Protein AF-A0A0W0VIT8-F1 (afdb_monomer)

Foldseek 3Di:
DDQDDPVLLVLLLVLLLVLLLLDFLVVSLVSQQVSCQVVVFALLVVQQNAFLPPPPPPLSVQLSCVSQVNHCVVCVPVVVVLSVQAGGNLSSLLVVCQVVQVLSVVVNVSSRPRHHPPPCVVVVVVVVVVVVVVVVCCVVPVVVVVVVVVVCVVCVVVVVVVVVVCVLVVLCVLVVQLVVLVVVLVVLLCCLVVRPRHHPVRSCLSNVLSCQLSVLSNVLSVVCSVVSNQNDPSSLVSNLVSLVSLLVSLVVQLVVLVVVLVPQDDDDPVCLQPLSSQLNNLSSVLVNVLSVVLSVLSVVLSVQLNVLSVQSHPDDPDPVSVVVSVVSNVVSVVVSVVVNVVSVSVSSSVSSNS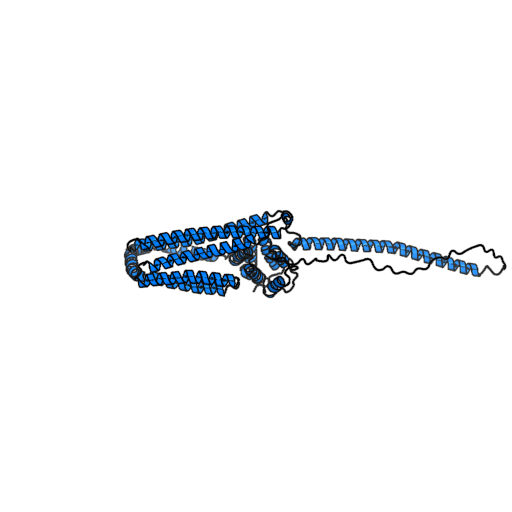SNPSPNDPPPSNDVPVVVVVVVVVVVVVVVVVVVVVVVVVVVVVVVVVVVVVVVVVVVVVVVVVVVVVVPDDDDDDDDDDDDDDDDDDDDDDDDDPDDPDDPDDDPDDDDDDDD

pLDDT: mean 81.21, std 17.31, range [34.75, 97.44]

Nearest PDB structures (foldseek):
  7jh5-assembly2_B  TM=3.040E-01  e=4.524E+00  synthetic construct

Solvent-accessible surface area (backbone atoms only — not comparable to full-atom values): 25859 Å² total; per-residue (Å²): 130,75,84,67,54,69,70,56,43,52,48,54,48,46,50,57,40,40,49,72,55,16,44,50,65,69,58,53,49,51,54,49,39,51,56,10,52,76,69,70,39,37,34,54,56,55,35,50,49,29,66,51,62,86,62,91,71,50,48,57,61,50,17,48,35,39,64,70,67,52,44,61,88,83,38,47,72,61,49,49,55,50,52,76,72,19,65,13,52,42,47,36,47,35,53,43,28,38,75,67,42,56,73,42,46,58,50,48,51,50,34,67,68,39,52,35,81,71,78,52,61,65,58,50,51,52,48,50,51,50,50,50,49,52,48,49,49,44,64,76,38,44,70,58,49,53,49,49,50,50,48,43,64,63,41,45,62,52,50,50,50,45,45,54,56,51,49,70,50,47,48,44,50,31,51,51,48,30,52,52,40,50,51,51,47,53,49,49,49,49,51,55,67,70,39,84,55,57,38,69,68,58,40,51,51,51,49,50,54,50,49,51,30,39,50,29,43,33,51,16,24,48,46,16,33,75,53,68,51,43,67,43,70,73,20,47,53,28,47,44,50,23,37,50,46,56,30,48,51,33,47,49,54,35,50,56,37,50,53,58,49,69,69,49,78,78,86,48,83,83,49,72,75,40,49,45,62,51,44,50,51,51,52,46,53,47,50,37,53,50,34,50,54,47,28,51,52,39,45,54,46,34,53,54,46,42,51,42,48,48,52,53,55,73,41,76,98,40,71,68,54,51,51,50,38,52,52,48,48,51,50,47,54,50,49,49,52,52,50,50,52,51,49,53,53,50,49,54,49,50,46,19,53,56,41,48,64,51,82,55,72,72,57,70,79,56,37,50,76,57,43,53,53,49,50,51,50,51,49,51,52,50,51,51,50,50,53,56,49,51,54,51,50,55,62,49,50,53,57,50,53,52,48,52,53,51,51,54,51,53,51,49,52,50,49,54,49,52,59,63,52,70,79,71,74,92,83,84,85,82,87,82,91,84,87,80,88,82,86,86,86,82,81,90,75,92,75,90,84,89,79,85,80,77,79,88,68,85,79,78,78,83,74,79,89,77,90,131

Organism: NCBI:txid45068

Mean predicted aligned error: 13.62 Å

Radius of gyration: 41.55 Å; Cα contacts (8 Å, |Δi|>4): 352; chains: 1; bounding box: 120×52×132 Å

Sequence (468 aa):
MAILNPNSSDTLKRIALKYLHGEAIDVVRVRLQIECAEFNEGAKQLYKAVPLAVDRQDPYIHAILISLGIHPKTQSGEYERLLEKSKSLYDLLVHLSHGGHQQIADLLTLIEATKPRRNWTPLLLLGSGLTAMVGGIIYYKRQYVEAVFEWFKRTLPFVINWFSKTFSVLKSLPLLGILFNSLSLVWSWYLTLSSGTISLTQKISSLFFTSLTLGLKISAYLFSYLAGGIMGYPAATLFVLSASIDLFKSLFELGTNIYALAKLPALQEEDEGNWVKQAEFIRKKNFHQRSLQGAWVSLVAAILTTIAVAIWCFSPPSLAVAVCSVVFITLIALAKNSILTHINEYYAQSLQKSIRSIEAVPSLEVYPSRQSIRYSQQLHDLQKKIQTLEEKEQNLQEPEKKLARRKLTIDNRRREKNEQGTEGVLNNSSLTRFSLFQPNANKAENLVELQGMEDEFPSRRTKSLDLF

Secondary structure (DSSP, 8-state):
-----HHHHHHHHHHHHHHHTT--HHHHHHHHHHHHHHHTS-HHHHHHHSB--S-TT-HHHHHHHHTTT--TTTSHHHHHHHHHH-SBHHHHHHHHHHTT-HHHHHHHHHHHH-------HHHHHHHHHHHHHHHHHHHHTHHHHHHHHHHHHHHHHHHHHHHHHHHSGGGGHHHHHHHHHHHHHHHHHHHHHH-TTS-HHHHHHHHHHHHHHHHHHHHHHHHHHHTTT---HHHHHHHHHHHHHHHHHHHHHHHHHHHHHHTSPP--GGGGG-HHHHHHHHHHHHHHHHHHHHHHHHHHHHHHHHHHHHHHHHS-S-HHHHHHHHHHHHHHHHHHHHHHHHHHHHHHHHHHHHHHT--SPPPGGG-HHHHHHHHHHHHHHHHHHHHHHHHHHHHHHHHHHHHHHHHHHHHHHHHHHHHHTSSS--------------------------------------------

Structure (mmCIF, N/CA/C/O backbone):
data_AF-A0A0W0VIT8-F1
#
_entry.id   AF-A0A0W0VIT8-F1
#
loop_
_atom_site.group_PDB
_atom_site.id
_atom_site.type_symbol
_atom_site.label_atom_id
_atom_site.label_alt_id
_atom_site.label_comp_id
_atom_site.label_asym_id
_atom_site.label_entity_id
_atom_site.label_seq_id
_atom_site.pdbx_PDB_ins_code
_atom_site.Cartn_x
_atom_site.Cartn_y
_atom_site.Cartn_z
_atom_site.occupancy
_atom_site.B_iso_or_equiv
_atom_site.auth_seq_id
_atom_site.auth_comp_id
_atom_site.auth_asym_id
_atom_site.auth_atom_id
_atom_site.pdbx_PDB_model_num
ATOM 1 N N . MET A 1 1 ? 0.495 -24.787 -6.948 1.00 59.44 1 MET A N 1
ATOM 2 C CA . MET A 1 1 ? 0.950 -23.536 -7.586 1.00 59.44 1 MET A CA 1
ATOM 3 C C . MET A 1 1 ? 0.672 -23.683 -9.062 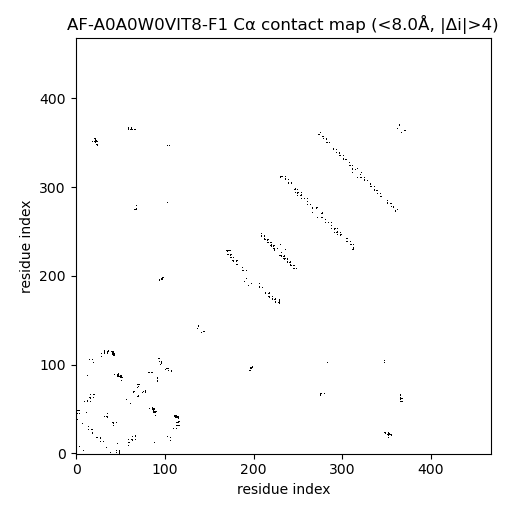1.00 59.44 1 MET A C 1
ATOM 5 O O . MET A 1 1 ? 1.132 -24.670 -9.627 1.00 59.44 1 MET A O 1
ATOM 9 N N . ALA A 1 2 ? -0.116 -22.786 -9.650 1.00 68.38 2 ALA A N 1
ATOM 10 C CA . ALA A 1 2 ? -0.295 -22.759 -11.094 1.00 68.38 2 ALA A CA 1
ATOM 11 C C . ALA A 1 2 ? 1.057 -22.499 -11.780 1.00 68.38 2 ALA A C 1
ATOM 13 O O . ALA A 1 2 ? 1.802 -21.604 -11.381 1.00 68.38 2 ALA A O 1
ATOM 14 N N . ILE A 1 3 ? 1.392 -23.309 -12.785 1.00 79.69 3 ILE A N 1
ATOM 15 C CA . ILE A 1 3 ? 2.540 -23.054 -13.656 1.00 79.69 3 ILE A CA 1
ATOM 16 C C . ILE A 1 3 ? 2.064 -22.036 -14.691 1.00 79.69 3 ILE A C 1
ATOM 18 O O . ILE A 1 3 ? 1.191 -22.339 -15.503 1.00 79.69 3 ILE A O 1
ATOM 22 N N . LEU A 1 4 ? 2.595 -20.815 -14.627 1.00 85.25 4 LEU A N 1
ATOM 23 C CA . LEU A 1 4 ? 2.255 -19.759 -15.576 1.00 85.25 4 LEU A CA 1
ATOM 24 C C . LEU A 1 4 ? 2.903 -20.033 -16.936 1.00 85.25 4 LEU A C 1
ATOM 26 O O . LEU A 1 4 ? 4.090 -20.345 -17.022 1.00 85.25 4 LEU A O 1
ATOM 30 N N . ASN A 1 5 ? 2.127 -19.855 -18.005 1.00 88.00 5 ASN A N 1
ATOM 31 C CA . ASN A 1 5 ? 2.656 -19.799 -19.366 1.00 88.00 5 ASN A CA 1
ATOM 32 C C . ASN A 1 5 ? 3.587 -18.565 -19.491 1.00 88.00 5 ASN A C 1
ATOM 34 O O . ASN A 1 5 ? 3.248 -17.511 -18.936 1.00 88.00 5 ASN A O 1
ATOM 38 N N . PRO A 1 6 ? 4.733 -18.640 -20.203 1.00 85.56 6 PRO A N 1
ATOM 39 C CA . PRO A 1 6 ? 5.608 -17.488 -20.457 1.00 85.56 6 PRO A CA 1
ATOM 40 C C . PRO A 1 6 ? 4.861 -16.222 -20.909 1.00 85.56 6 PRO A C 1
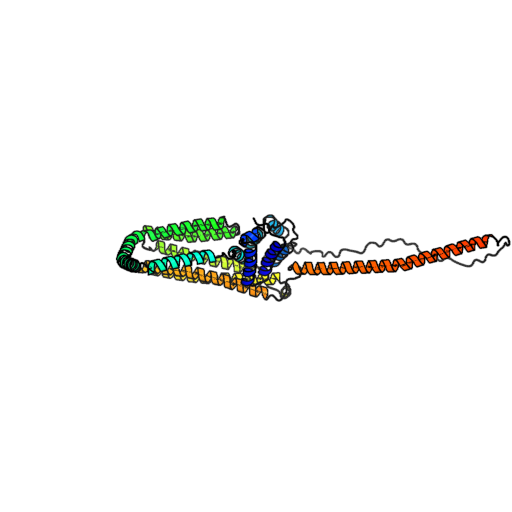ATOM 42 O O . PRO A 1 6 ? 5.154 -15.134 -20.413 1.00 85.56 6 PRO A O 1
ATOM 45 N N . ASN A 1 7 ? 3.825 -16.356 -21.745 1.00 88.06 7 ASN A N 1
ATOM 46 C CA . ASN A 1 7 ? 3.018 -15.219 -22.206 1.00 88.06 7 ASN A CA 1
ATOM 47 C C . ASN A 1 7 ? 2.280 -14.491 -21.065 1.00 88.06 7 ASN A C 1
ATOM 49 O O . ASN A 1 7 ? 2.195 -13.260 -21.052 1.00 88.06 7 ASN A O 1
ATOM 53 N N . SER A 1 8 ? 1.761 -15.236 -20.090 1.00 90.06 8 SER A N 1
ATOM 54 C CA . SER A 1 8 ? 1.055 -14.681 -18.928 1.00 90.06 8 SER A CA 1
ATOM 55 C C . SER A 1 8 ? 2.039 -14.027 -17.958 1.00 90.06 8 SER A C 1
ATOM 57 O O . SER A 1 8 ? 1.796 -12.928 -17.463 1.00 90.06 8 SER A O 1
ATOM 59 N N . SER A 1 9 ? 3.214 -14.638 -17.767 1.00 91.88 9 SER A N 1
ATOM 60 C CA . SER A 1 9 ? 4.329 -14.032 -17.026 1.00 91.88 9 SER A CA 1
ATOM 61 C C . SER A 1 9 ? 4.726 -12.671 -17.617 1.00 91.88 9 SER A C 1
ATOM 63 O O . SER A 1 9 ? 4.817 -11.677 -16.892 1.00 91.88 9 SER A O 1
ATOM 65 N N . ASP A 1 10 ? 4.892 -12.589 -18.936 1.00 91.88 10 ASP A N 1
ATOM 66 C CA . ASP A 1 10 ? 5.238 -11.339 -19.618 1.00 91.88 10 ASP A CA 1
ATOM 67 C C . ASP A 1 10 ? 4.119 -10.300 -19.549 1.00 91.88 10 ASP A C 1
ATOM 69 O O . ASP A 1 10 ? 4.381 -9.096 -19.478 1.00 91.88 10 ASP A O 1
ATOM 73 N N . THR A 1 11 ? 2.865 -10.746 -19.507 1.00 93.62 11 THR A N 1
ATOM 74 C CA . THR A 1 11 ? 1.716 -9.858 -19.324 1.00 93.62 11 THR A CA 1
ATOM 75 C C . THR A 1 11 ? 1.711 -9.239 -17.926 1.00 93.62 11 THR A C 1
ATOM 77 O O . THR A 1 11 ? 1.577 -8.020 -17.809 1.00 93.62 11 THR A O 1
ATOM 80 N N . LEU A 1 12 ? 1.988 -10.013 -16.872 1.00 95.06 12 LEU A N 1
ATOM 81 C CA . LEU A 1 12 ? 2.119 -9.505 -15.498 1.00 95.06 12 LEU A CA 1
ATOM 82 C C . LEU A 1 12 ? 3.297 -8.527 -15.344 1.00 95.06 12 LEU A C 1
ATOM 84 O O . LEU A 1 12 ? 3.147 -7.459 -14.736 1.00 95.06 12 LEU A O 1
ATOM 88 N N . LYS A 1 13 ? 4.454 -8.834 -15.949 1.00 94.94 13 LYS A N 1
ATOM 89 C CA . LYS A 1 13 ? 5.611 -7.919 -16.001 1.00 94.94 13 LYS A CA 1
ATOM 90 C C . LYS A 1 13 ? 5.257 -6.618 -16.723 1.00 94.94 13 LYS A C 1
ATOM 92 O O . LYS A 1 13 ? 5.562 -5.527 -16.242 1.00 94.94 13 LYS A O 1
ATOM 97 N N . ARG A 1 14 ? 4.547 -6.715 -17.849 1.00 93.75 14 ARG A N 1
ATOM 98 C CA . ARG A 1 14 ? 4.074 -5.563 -18.626 1.00 93.75 14 ARG A CA 1
ATOM 99 C C . ARG A 1 14 ? 3.085 -4.705 -17.843 1.00 93.75 14 ARG A C 1
ATOM 101 O O . ARG A 1 14 ? 3.160 -3.486 -17.951 1.00 93.75 14 ARG A O 1
ATOM 108 N N . ILE A 1 15 ? 2.175 -5.303 -17.075 1.00 95.56 15 ILE A N 1
ATOM 109 C CA . ILE A 1 15 ? 1.240 -4.565 -16.213 1.00 95.56 15 ILE A CA 1
ATOM 110 C C . ILE A 1 15 ? 2.015 -3.738 -15.178 1.00 95.56 15 ILE A C 1
ATOM 112 O O . ILE A 1 15 ? 1.757 -2.543 -15.038 1.00 95.56 15 ILE A O 1
ATOM 116 N N . ALA A 1 16 ? 3.009 -4.338 -14.512 1.00 95.69 16 ALA A N 1
ATOM 117 C CA . ALA A 1 16 ? 3.850 -3.627 -13.547 1.00 95.69 16 ALA A CA 1
ATOM 118 C C . ALA A 1 16 ? 4.627 -2.473 -14.203 1.00 95.69 16 ALA A C 1
ATOM 120 O O . ALA A 1 16 ? 4.628 -1.354 -13.694 1.00 95.69 16 ALA A O 1
ATOM 121 N N . LEU A 1 17 ? 5.226 -2.718 -15.370 1.00 94.12 17 LEU A N 1
ATOM 122 C CA . LEU A 1 17 ? 5.961 -1.703 -16.122 1.00 94.12 17 LEU A CA 1
ATOM 123 C C . LEU A 1 17 ? 5.063 -0.537 -16.565 1.00 94.12 17 LEU A C 1
ATOM 125 O O . LEU A 1 17 ? 5.417 0.624 -16.383 1.00 94.12 17 LEU A O 1
ATOM 129 N N . LYS A 1 18 ? 3.873 -0.826 -17.102 1.00 93.25 18 LYS A N 1
ATOM 130 C CA . LYS A 1 18 ? 2.918 0.214 -17.510 1.00 93.25 18 LYS A CA 1
ATOM 131 C C . LYS A 1 18 ? 2.444 1.060 -16.333 1.00 93.25 18 LYS A C 1
ATOM 133 O O . LYS A 1 18 ? 2.322 2.274 -16.476 1.00 93.25 18 LYS A O 1
ATOM 138 N N . TYR A 1 19 ? 2.239 0.446 -15.171 1.00 95.56 19 TYR A N 1
ATOM 139 C CA . TYR A 1 19 ? 1.944 1.181 -13.947 1.00 95.56 19 TYR A CA 1
ATOM 140 C C . TYR A 1 19 ? 3.093 2.121 -13.541 1.00 95.56 19 TYR A C 1
ATOM 142 O O . TYR A 1 19 ? 2.845 3.235 -13.091 1.00 95.56 19 TYR A O 1
ATOM 150 N N . LEU A 1 20 ? 4.356 1.720 -13.712 1.00 94.00 20 LEU A N 1
ATOM 151 C CA . LEU A 1 20 ? 5.496 2.609 -13.445 1.00 94.00 20 LEU A CA 1
ATOM 152 C C . LEU A 1 20 ? 5.582 3.780 -14.432 1.00 94.00 20 LEU A C 1
ATOM 154 O O . LEU A 1 20 ? 6.150 4.818 -14.087 1.00 94.00 20 LEU A O 1
ATOM 158 N N . HIS A 1 21 ? 4.998 3.621 -15.623 1.00 92.06 21 HIS A N 1
ATOM 159 C CA . HIS A 1 21 ? 4.962 4.610 -16.703 1.00 92.06 21 HIS A CA 1
ATOM 160 C C . HIS A 1 21 ? 3.727 5.523 -16.702 1.00 92.06 21 HIS A C 1
ATOM 162 O O . HIS A 1 21 ? 3.508 6.232 -17.683 1.00 92.06 21 HIS A O 1
ATOM 168 N N . GLY A 1 22 ? 2.907 5.534 -15.650 1.00 92.75 22 GLY A N 1
ATOM 169 C CA . GLY A 1 22 ? 1.756 6.442 -15.601 1.00 92.75 22 GLY A CA 1
ATOM 170 C C . GLY A 1 22 ? 0.428 5.823 -16.048 1.00 92.75 22 GLY A C 1
ATOM 171 O O . GLY A 1 22 ? -0.543 6.556 -16.256 1.00 92.75 22 GLY A O 1
ATOM 172 N N . GLU A 1 23 ? 0.335 4.502 -16.268 1.00 93.88 23 GLU A N 1
ATOM 173 C CA . GLU A 1 23 ? -0.964 3.896 -16.590 1.00 93.88 23 GLU A CA 1
ATOM 174 C C . GLU A 1 23 ? -1.945 4.101 -15.424 1.00 93.88 23 GLU A C 1
ATOM 176 O O . GLU A 1 23 ? -1.619 3.902 -14.253 1.00 93.88 23 GLU A O 1
ATOM 181 N N . ALA A 1 24 ? -3.168 4.525 -15.755 1.00 94.31 24 ALA A N 1
ATOM 182 C CA . ALA A 1 24 ? -4.184 4.831 -14.757 1.00 94.31 24 ALA A CA 1
ATOM 183 C C . ALA A 1 24 ? -4.466 3.612 -13.863 1.00 94.31 24 ALA A C 1
ATOM 185 O O . ALA A 1 24 ? -4.618 2.492 -14.357 1.00 94.31 24 ALA A O 1
ATOM 186 N N . ILE A 1 25 ? -4.590 3.847 -12.552 1.00 95.12 25 ILE A N 1
ATOM 187 C CA . ILE A 1 25 ? -4.752 2.793 -11.535 1.00 95.12 25 ILE A CA 1
ATOM 188 C C . ILE A 1 25 ? -5.938 1.880 -11.857 1.00 95.12 25 ILE A C 1
ATOM 190 O O . ILE A 1 25 ? -5.822 0.662 -11.739 1.00 95.12 25 ILE A O 1
ATOM 194 N N . ASP A 1 26 ? -7.053 2.448 -12.319 1.00 93.38 26 ASP A N 1
ATOM 195 C CA . ASP A 1 26 ? -8.249 1.678 -12.670 1.00 93.38 26 ASP A CA 1
ATOM 196 C C . ASP A 1 26 ? -8.009 0.746 -13.862 1.00 93.38 26 ASP A C 1
ATOM 198 O O . ASP A 1 26 ? -8.469 -0.394 -13.862 1.00 93.38 26 ASP A O 1
ATOM 202 N N . VAL A 1 27 ? -7.218 1.178 -14.849 1.00 94.50 27 VAL A N 1
ATOM 203 C CA . VAL A 1 27 ? -6.857 0.346 -16.007 1.00 94.50 27 VAL A CA 1
ATOM 204 C C . VAL A 1 27 ? -5.952 -0.804 -15.572 1.00 94.50 27 VAL A C 1
ATOM 206 O O . VAL A 1 27 ? -6.175 -1.949 -15.964 1.00 94.50 27 VAL A O 1
ATOM 209 N N . VAL A 1 28 ? -4.965 -0.524 -14.717 1.00 95.75 28 VAL A N 1
ATOM 210 C CA . VAL A 1 28 ? -4.080 -1.547 -14.140 1.00 95.75 28 VAL A CA 1
ATOM 211 C C . VAL A 1 28 ? -4.891 -2.546 -13.313 1.00 95.75 28 VAL A C 1
ATOM 213 O O . VAL A 1 28 ? -4.717 -3.752 -13.471 1.00 95.75 28 VAL A O 1
ATOM 216 N N . ARG A 1 29 ? -5.843 -2.069 -12.502 1.00 95.31 29 ARG A N 1
ATOM 217 C CA . ARG A 1 29 ? -6.763 -2.909 -11.723 1.00 95.31 29 ARG A CA 1
ATOM 218 C C . ARG A 1 29 ? -7.577 -3.838 -12.617 1.00 95.31 29 ARG A C 1
ATOM 220 O O . ARG A 1 29 ? -7.650 -5.027 -12.331 1.00 95.31 29 ARG A O 1
ATOM 227 N N . VAL A 1 30 ? -8.167 -3.319 -13.694 1.00 93.38 30 VAL A N 1
ATOM 228 C CA . VAL A 1 30 ? -8.953 -4.124 -14.641 1.00 93.38 30 VAL A CA 1
ATOM 229 C C . VAL A 1 30 ? -8.078 -5.179 -15.316 1.00 93.38 30 VAL A C 1
ATOM 231 O O . VAL A 1 30 ? -8.471 -6.340 -15.359 1.00 93.38 30 VAL A O 1
ATOM 234 N N . ARG A 1 31 ? -6.869 -4.823 -15.773 1.00 94.81 31 ARG A N 1
ATOM 235 C CA . ARG A 1 31 ? -5.916 -5.794 -16.344 1.00 94.81 31 ARG A CA 1
ATOM 236 C C . ARG A 1 31 ? -5.581 -6.901 -15.342 1.00 94.81 31 ARG A C 1
ATOM 238 O O . ARG A 1 31 ? -5.670 -8.071 -15.687 1.00 94.81 31 ARG A O 1
ATOM 245 N N . LEU A 1 32 ? -5.271 -6.547 -14.093 1.00 95.75 32 LEU A N 1
ATOM 246 C CA . LEU A 1 32 ? -5.007 -7.526 -13.035 1.00 95.75 32 LEU A CA 1
ATOM 247 C C . LEU A 1 32 ? -6.219 -8.422 -12.758 1.00 95.75 32 LEU A C 1
ATOM 249 O O . LEU A 1 32 ? -6.052 -9.615 -12.537 1.00 95.75 32 LEU A O 1
ATOM 253 N N . GLN A 1 33 ? -7.434 -7.870 -12.772 1.00 94.62 33 GLN A N 1
ATOM 254 C CA . GLN A 1 33 ? -8.663 -8.642 -12.578 1.00 94.62 33 GLN A CA 1
ATOM 255 C C . GLN A 1 33 ? -8.917 -9.636 -13.712 1.00 94.62 33 GLN A C 1
ATOM 257 O O . GLN A 1 33 ? -9.396 -10.730 -13.427 1.00 94.62 33 GLN A O 1
ATOM 262 N N . ILE A 1 34 ? -8.598 -9.274 -14.959 1.00 93.00 34 ILE A N 1
ATOM 263 C CA . ILE A 1 34 ? -8.693 -10.175 -16.116 1.00 93.00 34 ILE A CA 1
ATOM 264 C C . ILE A 1 34 ? -7.753 -11.367 -15.917 1.00 93.00 34 ILE A C 1
ATOM 266 O O . ILE A 1 34 ? -8.219 -12.502 -15.947 1.00 93.00 34 ILE A O 1
ATOM 270 N N . GLU A 1 35 ? -6.482 -11.116 -15.586 1.00 94.25 35 GLU A N 1
ATOM 271 C CA . GLU A 1 35 ? -5.511 -12.184 -15.298 1.00 94.25 35 GLU A CA 1
ATOM 272 C C . GLU A 1 35 ? -5.960 -13.050 -14.105 1.00 94.25 35 GLU A C 1
ATOM 274 O O . GLU A 1 35 ? -5.932 -14.276 -14.158 1.00 94.25 35 GLU A O 1
ATOM 279 N N . CYS A 1 36 ? -6.459 -12.438 -13.024 1.00 94.38 36 CYS A N 1
ATOM 280 C CA . CYS A 1 36 ? -6.984 -13.189 -11.876 1.00 94.38 36 CYS A CA 1
ATOM 281 C C . CYS A 1 36 ? -8.186 -14.065 -12.242 1.00 94.38 36 CYS A C 1
ATOM 283 O O . CYS A 1 36 ? -8.360 -15.138 -11.668 1.00 94.38 36 CYS A O 1
ATOM 285 N N . ALA A 1 37 ? -9.050 -13.598 -13.145 1.00 91.75 37 ALA A N 1
ATOM 286 C CA . ALA A 1 37 ? -10.222 -14.343 -13.587 1.00 91.75 37 ALA A CA 1
ATOM 287 C C . ALA A 1 37 ? -9.839 -15.518 -14.494 1.00 91.75 37 ALA A C 1
ATOM 289 O O . ALA A 1 37 ? -10.434 -16.583 -14.360 1.00 91.75 37 ALA A O 1
ATOM 290 N N . GLU A 1 38 ? -8.836 -15.345 -15.358 1.00 92.44 38 GLU A N 1
ATOM 291 C CA . GLU A 1 38 ? -8.328 -16.396 -16.246 1.00 92.44 38 GLU A CA 1
ATOM 292 C C . GLU A 1 38 ? -7.745 -17.577 -15.457 1.00 92.44 38 GLU A C 1
ATOM 294 O O . GLU A 1 38 ? -8.050 -18.731 -15.752 1.00 92.44 38 GLU A O 1
ATOM 299 N N . PHE A 1 39 ? -6.979 -17.297 -14.398 1.00 92.38 39 PHE A N 1
ATOM 300 C CA . PHE A 1 39 ? -6.333 -18.329 -13.578 1.00 92.38 39 PHE A CA 1
ATOM 301 C C . PHE A 1 39 ? -7.119 -18.726 -12.319 1.00 92.38 39 PHE A C 1
ATOM 303 O O . PHE A 1 39 ? -6.727 -19.661 -11.624 1.00 92.38 39 PHE A O 1
ATOM 310 N N . ASN A 1 40 ? -8.215 -18.025 -12.002 1.00 92.00 40 ASN A N 1
ATOM 311 C CA . ASN A 1 40 ? -8.982 -18.170 -10.756 1.00 92.00 40 ASN A CA 1
ATOM 312 C C . ASN A 1 40 ? -8.110 -18.099 -9.477 1.00 92.00 40 ASN A C 1
ATOM 314 O O . ASN A 1 40 ? -8.434 -18.681 -8.440 1.00 92.00 40 ASN A O 1
ATOM 318 N N . GLU A 1 41 ? -7.003 -17.360 -9.539 1.00 93.19 41 GLU A N 1
ATOM 319 C CA . GLU A 1 41 ? -6.063 -17.134 -8.437 1.00 93.19 41 GLU A CA 1
ATOM 320 C C . GLU A 1 41 ? -5.962 -15.630 -8.126 1.00 93.19 41 GLU A C 1
ATOM 322 O O . GLU A 1 41 ? -6.290 -14.772 -8.946 1.00 93.19 41 GLU A O 1
ATOM 327 N N . GLY A 1 42 ? -5.539 -15.277 -6.908 1.00 94.12 42 GLY A N 1
ATOM 328 C CA . GLY A 1 42 ? -5.316 -13.873 -6.539 1.00 94.12 42 GLY A CA 1
ATOM 329 C C . GLY A 1 42 ? -4.064 -13.300 -7.205 1.00 94.12 42 GLY A C 1
ATOM 330 O O . GLY A 1 42 ? -3.067 -14.008 -7.334 1.00 94.12 42 GLY A O 1
ATOM 331 N N . ALA A 1 43 ? -4.048 -12.000 -7.527 1.00 95.38 43 ALA A N 1
ATOM 332 C CA . ALA A 1 43 ? -2.905 -11.377 -8.207 1.00 95.38 43 ALA A CA 1
ATOM 333 C C . ALA A 1 43 ? -1.591 -11.577 -7.430 1.00 95.38 43 ALA A C 1
ATOM 335 O O . ALA A 1 43 ? -0.558 -11.871 -8.023 1.00 95.38 43 ALA A O 1
ATOM 336 N N . LYS A 1 44 ? -1.624 -11.530 -6.092 1.00 95.50 44 LYS A N 1
ATOM 337 C CA . LYS A 1 44 ? -0.463 -11.862 -5.245 1.00 95.50 44 LYS A CA 1
ATOM 338 C C . LYS A 1 44 ? 0.132 -13.245 -5.542 1.00 95.50 44 LYS A C 1
ATOM 340 O O . LYS A 1 44 ? 1.350 -13.390 -5.540 1.00 95.50 44 LYS A O 1
ATOM 345 N N . GLN A 1 45 ? -0.703 -14.261 -5.755 1.00 95.31 45 GLN A N 1
ATOM 346 C CA . GLN A 1 45 ? -0.247 -15.620 -6.068 1.00 95.31 45 GLN A CA 1
ATOM 347 C C . GLN A 1 45 ? 0.327 -15.680 -7.484 1.00 95.31 45 GLN A C 1
ATOM 349 O O . GLN A 1 45 ? 1.420 -16.213 -7.656 1.00 95.31 45 GLN A O 1
ATOM 354 N N . LEU A 1 46 ? -0.323 -15.018 -8.445 1.00 95.25 46 LEU A N 1
ATOM 355 C CA . LEU A 1 46 ? 0.167 -14.909 -9.820 1.00 95.25 46 LEU A CA 1
ATOM 356 C C . LEU A 1 46 ? 1.556 -14.256 -9.886 1.00 95.25 46 LEU A C 1
ATOM 358 O O . LEU A 1 46 ? 2.480 -14.826 -10.454 1.00 95.25 46 LEU A O 1
ATOM 362 N N . TYR A 1 47 ? 1.767 -13.120 -9.215 1.00 95.56 47 TYR A N 1
ATOM 363 C CA . TYR A 1 47 ? 3.082 -12.462 -9.164 1.00 95.56 47 TYR A CA 1
ATOM 364 C C . TYR A 1 47 ? 4.148 -13.275 -8.406 1.00 95.56 47 TYR A C 1
ATOM 366 O O . TYR A 1 47 ? 5.343 -13.109 -8.660 1.00 95.56 47 TYR A O 1
ATOM 374 N N . LYS A 1 48 ? 3.749 -14.142 -7.466 1.00 94.81 48 LYS A N 1
ATOM 375 C CA . LYS A 1 48 ? 4.659 -15.099 -6.811 1.00 94.81 48 LYS A CA 1
ATOM 376 C C . LYS A 1 48 ? 5.024 -16.275 -7.711 1.00 94.81 48 LYS A C 1
ATOM 378 O O . LYS A 1 48 ? 6.110 -16.822 -7.566 1.00 94.81 48 LYS A O 1
ATOM 383 N N . ALA A 1 49 ? 4.132 -16.648 -8.621 1.00 93.88 49 ALA A N 1
ATOM 384 C CA . ALA A 1 49 ? 4.348 -17.725 -9.571 1.00 93.88 49 ALA A CA 1
ATOM 385 C C . ALA A 1 49 ? 5.197 -17.302 -10.783 1.00 93.88 49 ALA A C 1
ATOM 387 O O . ALA A 1 49 ? 5.639 -18.179 -11.514 1.00 93.88 49 ALA A O 1
ATOM 388 N N . VAL A 1 50 ? 5.459 -16.002 -10.994 1.00 92.94 50 VAL A N 1
ATOM 389 C CA . VAL A 1 50 ? 6.420 -15.515 -12.001 1.00 92.94 50 VAL A CA 1
ATOM 390 C C . VAL A 1 50 ? 7.844 -15.671 -11.452 1.00 92.94 50 VAL A C 1
ATOM 392 O O . VAL A 1 50 ? 8.237 -14.865 -10.597 1.00 92.94 50 VAL A O 1
ATOM 395 N N . PRO A 1 51 ? 8.626 -16.673 -11.904 1.00 90.12 51 PRO A N 1
ATOM 396 C CA . PRO A 1 51 ? 9.988 -16.846 -11.433 1.00 90.12 51 PRO A CA 1
ATOM 397 C C . PRO A 1 51 ? 10.862 -15.710 -11.964 1.00 90.12 51 PRO A C 1
ATOM 399 O O . PRO A 1 51 ? 10.785 -15.338 -13.136 1.00 90.12 51 PRO A O 1
ATOM 402 N N . LEU A 1 52 ? 11.734 -15.190 -11.107 1.00 85.88 52 LEU A N 1
ATOM 403 C CA . LEU A 1 52 ? 12.912 -14.470 -11.574 1.00 85.88 52 LEU A CA 1
ATOM 404 C C . LEU A 1 52 ? 13.938 -15.538 -11.926 1.00 85.88 52 LEU A C 1
ATOM 406 O O . LEU A 1 52 ? 14.700 -15.991 -11.075 1.00 85.88 52 LEU A O 1
ATOM 410 N N . ALA A 1 53 ? 13.875 -16.036 -13.161 1.00 64.75 53 ALA A N 1
ATOM 411 C CA . ALA A 1 53 ? 14.929 -16.904 -13.659 1.00 64.75 53 ALA A CA 1
ATOM 412 C C . ALA A 1 53 ? 16.269 -16.152 -13.584 1.00 64.75 53 ALA A C 1
ATOM 414 O O . ALA A 1 53 ? 16.319 -14.937 -13.765 1.00 64.75 53 ALA A O 1
ATOM 415 N N . VAL A 1 54 ? 17.353 -16.891 -13.341 1.00 54.47 54 VAL A N 1
ATOM 416 C CA . VAL A 1 54 ? 18.738 -16.382 -13.259 1.00 54.47 54 VAL A CA 1
ATOM 417 C C . VAL A 1 54 ? 19.205 -15.738 -14.577 1.00 54.47 54 VAL A C 1
ATOM 419 O O . VAL A 1 54 ? 20.287 -15.158 -14.629 1.00 54.47 54 VAL A O 1
ATOM 422 N N . ASP A 1 55 ? 18.385 -15.777 -15.631 1.00 55.91 55 ASP A N 1
ATOM 423 C CA . ASP A 1 55 ? 18.579 -14.996 -16.846 1.00 55.91 55 ASP A CA 1
ATOM 424 C C . ASP A 1 55 ? 18.546 -13.498 -16.521 1.00 55.91 55 ASP A C 1
ATOM 426 O O . ASP A 1 55 ? 17.518 -12.820 -16.576 1.00 55.91 55 ASP A O 1
ATOM 430 N N . ARG A 1 56 ? 19.739 -12.966 -16.234 1.00 65.19 56 ARG A N 1
ATOM 431 C CA . ARG A 1 56 ? 20.089 -11.552 -15.998 1.00 65.19 56 ARG A CA 1
ATOM 432 C C . ARG A 1 56 ? 19.686 -10.607 -17.149 1.00 65.19 56 ARG A C 1
ATOM 434 O O . ARG A 1 56 ? 20.057 -9.437 -17.138 1.00 65.19 56 ARG A O 1
ATOM 441 N N . GLN A 1 57 ? 18.974 -11.108 -18.156 1.00 73.44 57 GLN A N 1
ATOM 442 C CA . GLN A 1 57 ? 18.641 -10.437 -19.407 1.00 73.44 57 GLN A CA 1
ATOM 443 C C . GLN A 1 57 ? 17.133 -10.313 -19.660 1.00 73.44 57 GLN A C 1
ATOM 445 O O . GLN A 1 57 ? 16.755 -9.941 -20.767 1.00 73.44 57 GLN A O 1
ATOM 450 N N . ASP A 1 58 ? 16.258 -10.579 -18.680 1.00 85.81 58 ASP A N 1
ATOM 451 C CA . ASP A 1 58 ? 14.831 -10.290 -18.863 1.00 85.81 58 ASP A CA 1
ATOM 452 C C . ASP A 1 58 ? 14.624 -8.782 -19.128 1.00 85.81 58 ASP A C 1
ATOM 454 O O . ASP A 1 58 ? 14.853 -7.948 -18.237 1.00 85.81 58 ASP A O 1
ATOM 458 N N . PRO A 1 59 ? 14.172 -8.404 -20.338 1.00 86.50 59 PRO A N 1
ATOM 459 C CA . PRO A 1 59 ? 14.109 -7.008 -20.736 1.00 86.50 59 PRO A CA 1
ATOM 460 C C . PRO A 1 59 ? 13.020 -6.245 -19.970 1.00 86.50 59 PRO A C 1
ATOM 462 O O . PRO A 1 59 ? 13.136 -5.034 -19.791 1.00 86.50 59 PRO A O 1
ATOM 465 N N . TYR A 1 60 ? 11.979 -6.917 -19.462 1.00 89.12 60 TYR A N 1
ATOM 466 C CA . TYR A 1 60 ? 10.964 -6.261 -18.638 1.00 89.12 60 TYR A CA 1
ATOM 467 C C . TYR A 1 60 ? 11.479 -5.961 -17.234 1.00 89.12 60 TYR A C 1
ATOM 469 O O . TYR A 1 60 ? 11.178 -4.896 -16.703 1.00 89.12 60 TYR A O 1
ATOM 477 N N . ILE A 1 61 ? 12.256 -6.866 -16.633 1.00 90.06 61 ILE A N 1
ATOM 478 C CA . ILE A 1 61 ? 12.871 -6.626 -15.319 1.00 90.06 61 ILE A CA 1
ATOM 479 C C . ILE A 1 61 ? 13.872 -5.478 -15.417 1.00 90.06 61 ILE A C 1
ATOM 481 O O . ILE A 1 61 ? 13.867 -4.577 -14.580 1.00 90.06 61 ILE A O 1
ATOM 485 N N . HIS A 1 62 ? 14.674 -5.466 -16.481 1.00 88.19 62 HIS A N 1
ATOM 486 C CA . HIS A 1 62 ? 15.586 -4.369 -16.776 1.00 88.19 62 HIS A CA 1
ATOM 487 C C . HIS A 1 62 ? 14.846 -3.035 -16.935 1.00 88.19 62 HIS A C 1
ATOM 489 O O . HIS A 1 62 ? 15.208 -2.054 -16.290 1.00 88.19 62 HIS A O 1
ATOM 495 N N . ALA A 1 63 ? 13.764 -3.018 -17.718 1.00 88.38 63 ALA A N 1
ATOM 496 C CA . ALA A 1 63 ? 12.935 -1.834 -17.897 1.00 88.38 63 ALA A CA 1
ATOM 497 C C . ALA A 1 63 ? 12.307 -1.364 -16.577 1.00 88.38 63 ALA A C 1
ATOM 499 O O . ALA A 1 63 ? 12.368 -0.181 -16.276 1.00 88.38 63 ALA A O 1
ATOM 500 N N . ILE A 1 64 ? 11.770 -2.270 -15.749 1.00 91.25 64 ILE A N 1
ATOM 501 C CA . ILE A 1 64 ? 11.215 -1.937 -14.425 1.00 91.25 64 ILE A CA 1
ATOM 502 C C . ILE A 1 64 ? 12.265 -1.235 -13.556 1.00 91.25 64 ILE A C 1
ATOM 504 O O . ILE A 1 64 ? 11.960 -0.225 -12.926 1.00 91.25 64 ILE A O 1
ATOM 508 N N . LEU A 1 65 ? 13.496 -1.746 -13.537 1.00 89.50 65 LEU A N 1
ATOM 509 C CA . LEU A 1 65 ? 14.587 -1.204 -12.727 1.00 89.50 65 LEU A CA 1
ATOM 510 C C . LEU A 1 65 ? 15.086 0.145 -13.262 1.00 89.50 65 LEU A C 1
ATOM 512 O O . LEU A 1 65 ? 15.214 1.093 -12.485 1.00 89.50 65 LEU A O 1
ATOM 516 N N . ILE A 1 66 ? 15.253 0.282 -14.581 1.00 88.50 66 ILE A N 1
ATOM 517 C CA . ILE A 1 66 ? 15.583 1.565 -15.222 1.00 88.50 66 ILE A CA 1
ATOM 518 C C . ILE A 1 66 ? 14.497 2.603 -14.954 1.00 88.50 66 ILE A C 1
ATOM 520 O O . ILE A 1 66 ? 14.813 3.738 -14.604 1.00 88.50 66 ILE A O 1
ATOM 524 N N . SER A 1 67 ? 13.219 2.227 -15.041 1.00 89.44 67 SER A N 1
ATOM 525 C CA . SER A 1 67 ? 12.102 3.135 -14.765 1.00 89.44 67 SER A CA 1
ATOM 526 C C . SER A 1 67 ? 12.097 3.653 -13.333 1.00 89.44 67 SER A C 1
ATOM 528 O O . SER A 1 67 ? 11.415 4.639 -13.056 1.00 89.44 67 SER A O 1
ATOM 530 N N . LEU A 1 68 ? 12.837 3.016 -12.425 1.00 88.44 68 LEU A N 1
ATOM 531 C CA . LEU A 1 68 ? 13.028 3.416 -11.033 1.00 88.44 68 LEU A CA 1
ATOM 532 C C . LEU A 1 68 ? 14.363 4.139 -10.783 1.00 88.44 68 LEU A C 1
ATOM 534 O O . LEU A 1 68 ? 14.612 4.519 -9.643 1.00 88.44 68 LEU A O 1
ATOM 538 N N . GLY A 1 69 ? 15.194 4.339 -11.812 1.00 85.81 69 GLY A N 1
ATOM 539 C CA . GLY A 1 69 ? 16.520 4.957 -11.701 1.00 85.81 69 GLY A CA 1
ATOM 540 C C . GLY A 1 69 ? 17.649 3.990 -11.328 1.00 85.81 69 GLY A C 1
ATOM 541 O O . GLY A 1 69 ? 18.775 4.426 -11.099 1.00 85.81 69 GLY A O 1
ATOM 542 N N . ILE A 1 70 ? 17.383 2.681 -11.279 1.00 84.25 70 ILE A N 1
ATOM 543 C CA . ILE A 1 70 ? 18.387 1.661 -10.956 1.00 84.25 70 ILE A CA 1
ATOM 544 C C . ILE A 1 70 ? 19.054 1.211 -12.256 1.00 84.25 70 ILE A C 1
ATOM 546 O O . ILE A 1 70 ? 18.509 0.406 -13.015 1.00 84.25 70 ILE A O 1
ATOM 550 N N . HIS A 1 71 ? 20.254 1.729 -12.518 1.00 78.88 71 HIS A N 1
ATOM 551 C CA . HIS A 1 71 ? 21.020 1.386 -13.715 1.00 78.88 71 HIS A CA 1
ATOM 552 C C . HIS A 1 71 ? 22.007 0.238 -13.442 1.00 78.88 71 HIS A C 1
ATOM 554 O O . HIS A 1 71 ? 22.942 0.414 -12.654 1.00 78.88 71 HIS A O 1
ATOM 560 N N . PRO A 1 72 ? 21.906 -0.903 -14.150 1.00 69.75 72 PRO A N 1
ATOM 561 C CA . PRO A 1 72 ? 22.777 -2.057 -13.906 1.00 69.75 72 PRO A CA 1
ATOM 562 C C . PRO A 1 72 ? 24.258 -1.793 -14.197 1.00 69.75 72 PRO A C 1
ATOM 564 O O . PRO A 1 72 ? 25.117 -2.436 -13.605 1.00 69.75 72 PRO A O 1
ATOM 567 N N . LYS A 1 73 ? 24.578 -0.826 -15.070 1.00 67.06 73 LYS A N 1
ATOM 568 C CA . LYS A 1 73 ? 25.969 -0.446 -15.378 1.00 67.06 73 LYS A CA 1
ATOM 569 C C . LYS A 1 73 ? 26.622 0.407 -14.285 1.00 67.06 73 LYS A C 1
ATOM 571 O O . LYS A 1 73 ? 27.835 0.354 -14.124 1.00 67.06 73 LYS A O 1
ATOM 576 N N . THR A 1 74 ? 25.834 1.192 -13.552 1.00 63.72 74 THR A N 1
ATOM 577 C CA . THR A 1 74 ? 26.341 2.161 -12.563 1.00 63.72 74 THR A CA 1
ATOM 578 C C . THR A 1 74 ? 26.272 1.609 -11.137 1.00 63.72 74 THR A C 1
ATOM 580 O O . THR A 1 74 ? 27.068 1.997 -10.290 1.00 63.72 74 THR A O 1
ATOM 583 N N . GLN A 1 75 ? 25.345 0.680 -10.876 1.00 62.03 75 GLN A N 1
ATOM 584 C CA . GLN A 1 75 ? 25.077 0.072 -9.566 1.00 62.03 75 GLN A CA 1
ATOM 585 C C . GLN A 1 75 ? 25.134 -1.464 -9.630 1.00 62.03 75 GLN A C 1
ATOM 587 O O . GLN A 1 75 ? 24.289 -2.152 -9.055 1.00 62.03 75 GLN A O 1
ATOM 592 N N . SER A 1 76 ? 26.119 -2.017 -10.345 1.00 59.81 76 SER A N 1
ATOM 593 C CA . SER A 1 76 ? 26.230 -3.460 -10.617 1.00 59.81 76 SER A CA 1
ATOM 594 C C . SER A 1 76 ? 26.119 -4.328 -9.355 1.00 59.81 76 SER A C 1
ATOM 596 O O . SER A 1 76 ? 25.401 -5.322 -9.359 1.00 59.81 76 SER A O 1
ATOM 598 N N . GLY A 1 77 ? 26.707 -3.897 -8.234 1.00 66.62 77 GLY A N 1
ATOM 599 C CA . GLY A 1 77 ? 26.636 -4.633 -6.967 1.00 66.62 77 GLY A CA 1
ATOM 600 C C . GLY A 1 77 ? 25.285 -4.578 -6.238 1.00 66.62 77 GLY A C 1
ATOM 601 O O . GLY A 1 77 ? 24.922 -5.544 -5.573 1.00 66.62 77 GLY A O 1
ATOM 602 N N . GLU A 1 78 ? 24.522 -3.484 -6.326 1.00 69.00 78 GLU A N 1
ATOM 603 C CA . GLU A 1 78 ? 23.196 -3.402 -5.682 1.00 69.00 78 GLU A CA 1
ATOM 604 C C . GLU A 1 78 ? 22.129 -4.115 -6.513 1.00 69.00 78 GLU A C 1
ATOM 606 O O . GLU A 1 78 ? 21.300 -4.843 -5.966 1.00 69.00 78 GLU A O 1
ATOM 611 N N . TYR A 1 79 ? 22.209 -3.970 -7.836 1.00 70.88 79 TYR A N 1
ATOM 612 C CA . TYR A 1 79 ? 21.357 -4.652 -8.804 1.00 70.88 79 TYR A CA 1
ATOM 613 C C . TYR A 1 79 ? 21.441 -6.179 -8.668 1.00 70.88 79 TYR A C 1
ATOM 615 O O . TYR A 1 79 ? 20.417 -6.844 -8.502 1.00 70.88 79 TYR A O 1
ATOM 623 N N . GLU A 1 80 ? 22.655 -6.739 -8.681 1.00 75.31 80 GLU A N 1
ATOM 624 C CA . GLU A 1 80 ? 22.862 -8.189 -8.583 1.00 75.31 80 GLU A CA 1
ATOM 625 C C . GLU A 1 80 ? 22.380 -8.730 -7.234 1.00 75.31 80 GLU A C 1
ATOM 627 O O . GLU A 1 80 ? 21.641 -9.713 -7.193 1.00 75.31 80 GLU A O 1
ATOM 632 N N . ARG A 1 81 ? 22.671 -8.023 -6.133 1.00 78.94 81 ARG A N 1
ATOM 633 C CA . ARG A 1 81 ? 22.198 -8.400 -4.791 1.00 78.94 81 ARG A CA 1
ATOM 634 C C . ARG A 1 81 ? 20.675 -8.391 -4.668 1.00 78.94 81 ARG A C 1
ATOM 636 O O . ARG A 1 81 ? 20.126 -9.202 -3.922 1.00 78.94 81 ARG A O 1
ATOM 643 N N . LEU A 1 82 ? 19.986 -7.460 -5.331 1.00 80.56 82 LEU A N 1
ATOM 644 C CA . LEU A 1 82 ? 18.522 -7.398 -5.322 1.00 80.56 82 LEU A CA 1
ATOM 645 C C . LEU A 1 82 ? 17.909 -8.575 -6.083 1.00 80.56 82 LEU A C 1
ATOM 647 O O . LEU A 1 82 ? 16.943 -9.169 -5.599 1.00 80.56 82 LEU A O 1
ATOM 651 N N . LEU A 1 83 ? 18.476 -8.937 -7.234 1.00 84.00 83 LEU A N 1
ATOM 652 C CA . LEU A 1 83 ? 18.010 -10.080 -8.017 1.00 84.00 83 LEU A CA 1
ATOM 653 C C . LEU A 1 83 ? 18.303 -11.411 -7.320 1.00 84.00 83 LEU A C 1
ATOM 655 O O . LEU A 1 83 ? 17.404 -12.235 -7.214 1.00 84.00 83 LEU A O 1
ATOM 659 N N . GLU A 1 84 ? 19.497 -11.594 -6.756 1.00 84.62 84 GLU A N 1
ATOM 660 C CA . GLU A 1 84 ? 19.877 -12.820 -6.036 1.00 84.62 84 GLU A CA 1
ATOM 661 C C . GLU A 1 84 ? 18.976 -13.111 -4.830 1.00 84.62 84 GLU A C 1
ATOM 663 O O . GLU A 1 84 ? 18.688 -14.266 -4.515 1.00 84.62 84 GLU A O 1
ATOM 668 N N . LYS A 1 85 ? 18.498 -12.064 -4.150 1.00 85.19 85 LYS A N 1
ATOM 669 C CA . LYS A 1 85 ? 17.587 -12.204 -3.007 1.00 85.19 85 LYS A CA 1
ATOM 670 C C . LYS A 1 85 ? 16.144 -12.498 -3.411 1.00 85.19 85 LYS A C 1
ATOM 672 O O . LYS A 1 85 ? 15.364 -12.928 -2.562 1.00 85.19 85 LYS A O 1
ATOM 677 N N . SER A 1 86 ? 15.764 -12.240 -4.659 1.00 88.06 86 SER A N 1
ATOM 678 C CA . SER A 1 86 ? 14.369 -12.252 -5.103 1.00 88.06 86 SER A CA 1
ATOM 679 C C . SER A 1 86 ? 14.063 -13.521 -5.893 1.00 88.06 86 SER A C 1
ATOM 681 O O . SER A 1 86 ? 14.597 -13.722 -6.976 1.00 88.06 86 SER A O 1
ATOM 683 N N . LYS A 1 87 ? 13.168 -14.376 -5.383 1.00 90.38 87 LYS A N 1
ATOM 684 C CA . LYS A 1 87 ? 12.792 -15.628 -6.071 1.00 90.38 87 LYS A CA 1
ATOM 685 C C . LYS A 1 87 ? 11.717 -15.415 -7.137 1.00 90.38 87 LYS A C 1
ATOM 687 O O . LYS A 1 87 ? 11.675 -16.132 -8.135 1.00 90.38 87 LYS A O 1
ATOM 692 N N . SER A 1 88 ? 10.842 -14.434 -6.929 1.00 92.94 88 SER A N 1
ATOM 693 C CA . SER A 1 88 ? 9.724 -14.131 -7.821 1.00 92.94 88 SER A CA 1
ATOM 694 C C . SER A 1 88 ? 9.577 -12.636 -8.079 1.00 92.94 88 SER A C 1
ATOM 696 O O . SER A 1 88 ? 10.061 -11.811 -7.302 1.00 92.94 88 SER A O 1
ATOM 698 N N . LEU A 1 89 ? 8.838 -12.269 -9.132 1.00 93.69 89 LEU A N 1
ATOM 699 C CA . LEU A 1 89 ? 8.544 -10.863 -9.442 1.00 93.69 89 LEU A CA 1
ATOM 700 C C . LEU A 1 89 ? 7.915 -10.134 -8.244 1.00 93.69 89 LEU A C 1
ATOM 702 O O . LEU A 1 89 ? 8.277 -8.997 -7.958 1.00 93.69 89 LEU A O 1
ATOM 706 N N . TYR A 1 90 ? 7.012 -10.798 -7.515 1.00 94.31 90 TYR A N 1
ATOM 707 C CA . TYR A 1 90 ? 6.465 -10.263 -6.264 1.00 94.31 90 TYR A CA 1
ATOM 708 C C . TYR A 1 90 ? 7.560 -9.919 -5.240 1.00 94.31 90 TYR A C 1
ATOM 710 O O . TYR A 1 90 ? 7.550 -8.815 -4.701 1.00 94.31 90 TYR A O 1
ATOM 718 N N . ASP A 1 91 ? 8.505 -10.831 -4.990 1.00 90.94 91 ASP A N 1
ATOM 719 C CA . ASP A 1 91 ? 9.582 -10.622 -4.015 1.00 90.94 91 ASP A CA 1
ATOM 720 C C . ASP A 1 91 ? 10.502 -9.466 -4.435 1.00 90.94 91 ASP A C 1
ATOM 722 O O . ASP A 1 91 ? 10.902 -8.659 -3.597 1.00 90.94 91 ASP A O 1
ATOM 726 N N . LEU A 1 92 ? 10.770 -9.321 -5.738 1.00 92.00 92 LEU A N 1
ATOM 727 C CA . LEU A 1 92 ? 11.517 -8.180 -6.271 1.00 92.00 92 LEU A CA 1
ATOM 728 C C . LEU A 1 92 ? 10.780 -6.860 -6.036 1.00 92.00 92 LEU A C 1
ATOM 730 O O . LEU A 1 92 ? 11.378 -5.912 -5.534 1.00 92.00 92 LEU A O 1
ATOM 734 N N . LEU A 1 93 ? 9.485 -6.785 -6.360 1.00 93.62 93 LEU A N 1
ATOM 735 C CA . LEU A 1 93 ? 8.680 -5.584 -6.108 1.00 93.62 93 LEU A CA 1
ATOM 736 C C . LEU A 1 93 ? 8.644 -5.247 -4.613 1.00 93.62 93 LEU A C 1
ATOM 738 O O . LEU A 1 93 ? 8.750 -4.080 -4.236 1.00 93.62 93 LEU A O 1
ATOM 742 N N . VAL A 1 94 ? 8.559 -6.265 -3.756 1.00 90.81 94 VAL A N 1
ATOM 743 C CA . VAL A 1 94 ? 8.674 -6.112 -2.307 1.00 90.81 94 VAL A CA 1
ATOM 744 C C . VAL A 1 94 ? 10.022 -5.498 -1.938 1.00 90.81 94 VAL A C 1
ATOM 746 O O . VAL A 1 94 ? 10.031 -4.469 -1.270 1.00 90.81 94 VAL A O 1
ATOM 749 N N . HIS A 1 95 ? 11.150 -6.055 -2.383 1.00 86.94 95 HIS A N 1
ATOM 750 C CA . HIS A 1 95 ? 12.475 -5.510 -2.070 1.00 86.94 95 HIS A CA 1
ATOM 751 C C . HIS A 1 95 ? 12.668 -4.079 -2.589 1.00 86.94 95 HIS A C 1
ATOM 753 O O . HIS A 1 95 ? 13.179 -3.226 -1.862 1.00 86.94 95 HIS A O 1
ATOM 759 N N . LEU A 1 96 ? 12.189 -3.776 -3.797 1.00 89.12 96 LEU A N 1
ATOM 760 C CA . LEU A 1 96 ? 12.239 -2.424 -4.357 1.00 89.12 96 LEU A CA 1
ATOM 761 C C . LEU A 1 96 ? 11.391 -1.436 -3.544 1.00 89.12 96 LEU A C 1
ATOM 763 O O . LEU A 1 96 ? 11.810 -0.302 -3.312 1.00 89.12 96 LEU A O 1
ATOM 767 N N . SER A 1 97 ? 10.239 -1.867 -3.027 1.00 89.44 97 SER A N 1
ATOM 768 C CA . SER A 1 97 ? 9.446 -1.052 -2.106 1.00 89.44 97 SER A CA 1
ATOM 769 C C . SER A 1 97 ? 10.227 -0.687 -0.832 1.00 89.44 97 SER A C 1
ATOM 771 O O . SER A 1 97 ? 10.035 0.412 -0.312 1.00 89.44 97 SER A O 1
ATOM 773 N N . HIS A 1 98 ? 11.127 -1.546 -0.326 1.00 79.31 98 HIS A N 1
ATOM 774 C CA . HIS A 1 98 ? 11.954 -1.211 0.855 1.00 79.31 98 HIS A CA 1
ATOM 775 C C . HIS A 1 98 ? 13.107 -0.302 0.493 1.00 79.31 98 HIS A C 1
ATOM 777 O O . HIS A 1 98 ? 13.539 0.476 1.338 1.00 79.31 98 HIS A O 1
ATOM 783 N N . GLY A 1 99 ? 13.601 -0.409 -0.742 1.00 78.06 99 GLY A N 1
ATOM 784 C CA . GLY A 1 99 ? 14.637 0.462 -1.292 1.00 78.06 99 GLY A CA 1
ATOM 785 C C . GLY A 1 99 ? 14.215 1.934 -1.371 1.00 78.06 99 GLY A C 1
ATOM 786 O O . GLY A 1 99 ? 15.017 2.780 -1.743 1.00 78.06 99 GLY A O 1
ATOM 787 N N . GLY A 1 100 ? 12.972 2.263 -0.998 1.00 80.44 100 GLY A N 1
ATOM 788 C CA . GLY A 1 100 ? 12.454 3.629 -0.969 1.00 80.44 100 GLY A CA 1
ATOM 789 C C . GLY A 1 100 ? 11.605 3.988 -2.189 1.00 80.44 100 GLY A C 1
ATOM 790 O O . GLY A 1 100 ? 11.209 5.147 -2.333 1.00 80.44 100 GLY A O 1
ATOM 791 N N . HIS A 1 101 ? 11.279 3.017 -3.047 1.00 87.81 101 HIS A N 1
ATOM 792 C CA . HIS A 1 101 ? 10.410 3.214 -4.208 1.00 87.81 101 HIS A CA 1
ATOM 793 C C . HIS A 1 101 ? 8.929 3.063 -3.826 1.00 87.81 101 HIS A C 1
ATOM 795 O O . HIS A 1 101 ? 8.276 2.069 -4.133 1.00 87.81 101 HIS A O 1
ATOM 801 N N . GLN A 1 102 ? 8.370 4.074 -3.161 1.00 85.12 102 GLN A N 1
ATOM 802 C CA . GLN A 1 102 ? 7.001 4.035 -2.615 1.00 85.12 102 GLN A CA 1
ATOM 803 C C . GLN A 1 102 ? 5.893 3.860 -3.654 1.00 85.12 102 GLN A C 1
ATOM 805 O O . GLN A 1 102 ? 4.859 3.285 -3.334 1.00 85.12 102 GLN A O 1
ATOM 810 N N . GLN A 1 103 ? 6.109 4.267 -4.908 1.00 89.56 103 GLN A N 1
ATOM 811 C CA . GLN A 1 103 ? 5.152 3.988 -5.983 1.00 89.56 103 GLN A CA 1
ATOM 812 C C . GLN A 1 103 ? 4.895 2.475 -6.131 1.00 89.56 103 GLN A C 1
ATOM 814 O O . GLN A 1 103 ? 3.783 2.060 -6.461 1.00 89.56 103 GLN A O 1
ATOM 819 N N . ILE A 1 104 ? 5.900 1.641 -5.844 1.00 92.88 104 ILE A N 1
ATOM 820 C CA . ILE A 1 104 ? 5.769 0.182 -5.857 1.00 92.88 104 ILE A CA 1
ATOM 821 C C . ILE A 1 104 ? 4.955 -0.308 -4.662 1.00 92.88 104 ILE A C 1
ATOM 823 O O . ILE A 1 104 ? 4.235 -1.288 -4.802 1.00 92.88 104 ILE A O 1
ATOM 827 N N . ALA A 1 105 ? 4.994 0.377 -3.516 1.00 90.25 105 ALA A N 1
ATOM 828 C CA . ALA A 1 105 ? 4.125 0.054 -2.385 1.00 90.25 105 ALA A CA 1
ATOM 829 C C . ALA A 1 105 ? 2.642 0.214 -2.763 1.00 90.25 105 ALA A C 1
ATOM 831 O O . ALA A 1 105 ? 1.820 -0.647 -2.443 1.00 90.25 105 ALA A O 1
ATOM 832 N N . ASP A 1 106 ? 2.308 1.270 -3.512 1.00 91.75 106 ASP A N 1
ATOM 833 C CA . ASP A 1 106 ? 0.953 1.476 -4.032 1.00 91.75 106 ASP A CA 1
ATOM 834 C C . ASP A 1 106 ? 0.581 0.378 -5.063 1.00 91.75 106 ASP A C 1
ATOM 836 O O . ASP A 1 106 ? -0.530 -0.158 -5.022 1.00 91.75 106 ASP A O 1
ATOM 840 N N . LEU A 1 107 ? 1.522 -0.053 -5.923 1.00 95.06 107 LEU A N 1
ATOM 841 C CA . LEU A 1 107 ? 1.323 -1.195 -6.835 1.00 95.06 107 LEU A CA 1
ATOM 842 C C . LEU A 1 107 ? 1.109 -2.513 -6.081 1.00 95.06 107 LEU A C 1
ATOM 844 O O . LEU A 1 107 ? 0.217 -3.284 -6.420 1.00 95.06 107 LEU A O 1
ATOM 848 N N . LEU A 1 108 ? 1.920 -2.785 -5.061 1.00 94.75 108 LEU A N 1
ATOM 849 C CA . LEU A 1 108 ? 1.798 -3.975 -4.224 1.00 94.75 108 LEU A CA 1
ATOM 850 C C . LEU A 1 108 ? 0.449 -3.987 -3.517 1.00 94.75 108 LEU A C 1
ATOM 852 O O . LEU A 1 108 ? -0.227 -5.008 -3.538 1.00 94.75 108 LEU A O 1
ATOM 856 N N . THR A 1 109 ? 0.009 -2.846 -2.985 1.00 92.56 109 THR A N 1
ATOM 857 C CA . THR A 1 109 ? -1.325 -2.708 -2.386 1.00 92.56 109 THR A CA 1
ATOM 858 C C . THR A 1 109 ? -2.415 -3.058 -3.401 1.00 92.56 109 THR A C 1
ATOM 860 O O . THR A 1 109 ? -3.3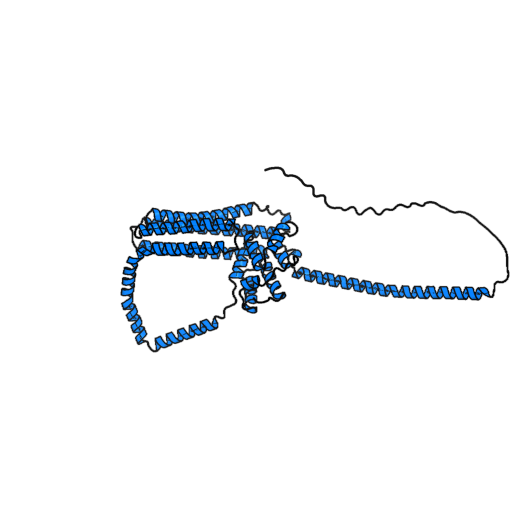56 -3.782 -3.075 1.00 92.56 109 THR A O 1
ATOM 863 N N . LEU A 1 110 ? -2.267 -2.629 -4.659 1.00 94.31 110 LEU A N 1
ATOM 864 C CA . LEU A 1 110 ? -3.186 -2.989 -5.739 1.00 94.31 110 LEU A CA 1
ATOM 865 C C . LEU A 1 110 ? -3.157 -4.496 -6.055 1.00 94.31 110 LEU A C 1
ATOM 867 O O . LEU A 1 110 ? -4.216 -5.107 -6.206 1.00 94.31 110 LEU A O 1
ATOM 871 N N . ILE A 1 111 ? -1.973 -5.109 -6.115 1.00 95.88 111 ILE A N 1
ATOM 872 C CA . ILE A 1 111 ? -1.788 -6.555 -6.333 1.00 95.88 111 ILE A CA 1
ATOM 873 C C . ILE A 1 111 ? -2.395 -7.368 -5.177 1.00 95.88 111 ILE A C 1
ATOM 875 O O . ILE A 1 111 ? -3.007 -8.409 -5.399 1.00 95.88 111 ILE A O 1
ATOM 879 N N . GLU A 1 112 ? -2.264 -6.910 -3.935 1.00 94.06 112 GLU A N 1
ATOM 880 C CA . GLU A 1 112 ? -2.805 -7.599 -2.760 1.00 94.06 112 GLU A CA 1
ATOM 881 C C . GLU A 1 112 ? -4.321 -7.438 -2.612 1.00 94.06 112 GLU A C 1
ATOM 883 O O . GLU A 1 112 ? -5.008 -8.372 -2.183 1.00 94.06 112 GLU A O 1
ATOM 888 N N . ALA A 1 113 ? -4.851 -6.275 -2.994 1.00 92.94 113 ALA A N 1
ATOM 889 C CA . ALA A 1 113 ? -6.282 -6.003 -2.997 1.00 92.94 113 ALA A CA 1
ATOM 890 C C . ALA A 1 113 ? -7.013 -6.723 -4.142 1.00 92.94 113 ALA A C 1
ATOM 892 O O . ALA A 1 113 ? -8.191 -7.063 -4.003 1.00 92.94 113 ALA A O 1
ATOM 893 N N . THR A 1 114 ? -6.334 -6.976 -5.266 1.00 93.62 114 THR A N 1
ATOM 894 C CA . THR A 1 114 ? -6.956 -7.591 -6.443 1.00 93.62 114 THR A CA 1
ATOM 895 C C . THR A 1 114 ? -7.105 -9.099 -6.260 1.00 93.62 114 THR A C 1
ATOM 897 O O . THR A 1 114 ? -6.151 -9.875 -6.327 1.00 93.62 114 THR A O 1
ATOM 900 N N . LYS A 1 115 ? -8.349 -9.516 -6.030 1.00 91.44 115 LYS A N 1
ATOM 901 C CA . LYS A 1 115 ? -8.769 -10.917 -5.931 1.00 91.44 115 LYS A CA 1
ATOM 902 C C . LYS A 1 115 ? -9.660 -11.268 -7.124 1.00 91.44 115 LYS A C 1
ATOM 904 O O . LYS A 1 115 ? -10.319 -10.365 -7.651 1.00 91.44 115 LYS A O 1
ATOM 909 N N . PRO A 1 116 ? -9.722 -12.548 -7.537 1.00 87.56 116 PRO A N 1
ATOM 910 C CA . PRO A 1 116 ? -10.656 -12.973 -8.570 1.00 87.56 116 PRO A CA 1
ATOM 911 C C . PRO A 1 116 ? -12.073 -12.574 -8.160 1.00 87.56 116 PRO A C 1
ATOM 913 O O . PRO A 1 116 ? -12.417 -12.588 -6.970 1.00 87.56 116 PRO A O 1
ATOM 916 N N . ARG A 1 117 ? -12.893 -12.180 -9.142 1.00 80.25 117 ARG A N 1
ATOM 917 C CA . ARG A 1 117 ? -14.288 -11.803 -8.903 1.00 80.25 117 ARG A CA 1
ATOM 918 C C . ARG A 1 117 ? -15.003 -13.021 -8.331 1.00 80.25 117 ARG A C 1
ATOM 920 O O . ARG A 1 117 ? -15.391 -13.926 -9.063 1.00 80.25 117 ARG A O 1
ATOM 927 N N . ARG A 1 118 ? -15.145 -13.053 -7.004 1.00 77.81 118 ARG A N 1
ATOM 928 C CA . ARG A 1 118 ? -15.830 -14.143 -6.314 1.00 77.81 118 ARG A CA 1
ATOM 929 C C . ARG A 1 118 ? -17.234 -14.220 -6.892 1.00 77.81 118 ARG A C 1
ATOM 931 O O . ARG A 1 118 ? -17.920 -13.201 -6.970 1.00 77.81 118 ARG A O 1
ATOM 938 N N . ASN A 1 119 ? -17.645 -15.402 -7.335 1.00 79.50 119 ASN A N 1
ATOM 939 C CA . ASN A 1 119 ? -19.008 -15.593 -7.792 1.00 79.50 119 ASN A CA 1
ATOM 940 C C . ASN A 1 119 ? -19.930 -15.436 -6.573 1.00 79.50 119 ASN A C 1
ATOM 942 O O . ASN A 1 119 ? -20.044 -16.343 -5.750 1.00 79.50 119 ASN A O 1
ATOM 946 N N . TRP A 1 120 ? -20.508 -14.244 -6.405 1.00 82.56 120 TRP A N 1
ATOM 947 C CA . TRP A 1 120 ? -21.442 -13.944 -5.319 1.00 82.56 120 TRP A CA 1
ATOM 948 C C . TRP A 1 120 ? -22.823 -14.530 -5.589 1.00 82.56 120 TRP A C 1
ATOM 950 O O . TRP A 1 120 ? -23.609 -14.619 -4.658 1.00 82.56 120 TRP A O 1
ATOM 960 N N . THR A 1 121 ? -23.113 -14.973 -6.815 1.00 86.25 121 THR A N 1
ATOM 961 C CA . THR A 1 121 ? -24.393 -15.576 -7.198 1.00 86.25 121 THR A CA 1
ATOM 962 C C . THR A 1 121 ? -24.843 -16.694 -6.257 1.00 86.25 121 THR A C 1
ATOM 964 O O . THR A 1 121 ? -25.966 -16.595 -5.779 1.00 86.25 121 THR A O 1
ATOM 967 N N . PRO A 1 122 ? -24.023 -17.701 -5.883 1.00 86.56 122 PRO A N 1
ATOM 968 C CA . PRO A 1 122 ? -24.430 -18.685 -4.880 1.00 86.56 122 PRO A CA 1
ATOM 969 C C . PRO A 1 122 ? -24.724 -18.056 -3.515 1.00 86.56 122 PRO A C 1
ATOM 971 O O . PRO A 1 122 ? -25.705 -18.428 -2.886 1.00 86.56 122 PRO A O 1
ATOM 974 N N . LEU A 1 123 ? -23.937 -17.073 -3.061 1.00 86.12 123 LEU A N 1
ATOM 975 C CA . LEU A 1 123 ? -24.168 -16.418 -1.769 1.00 86.12 123 LEU A CA 1
ATOM 976 C C . LEU A 1 123 ? -25.442 -15.556 -1.779 1.00 86.12 123 LEU A C 1
ATOM 978 O O . LEU A 1 123 ? -26.174 -15.532 -0.798 1.00 86.12 123 LEU A O 1
ATOM 982 N N . LEU A 1 124 ? -25.721 -14.871 -2.890 1.00 89.12 124 LEU A N 1
ATOM 983 C CA . LEU A 1 124 ? -26.922 -14.064 -3.100 1.00 89.12 124 LEU A CA 1
ATOM 984 C C . LEU A 1 124 ? -28.161 -14.936 -3.313 1.00 89.12 124 LEU A C 1
ATOM 986 O O . LEU A 1 124 ? -29.226 -14.587 -2.819 1.00 89.12 124 LEU A O 1
ATOM 990 N N . LEU A 1 125 ? -28.046 -16.079 -3.991 1.00 91.69 125 LEU A N 1
ATOM 991 C CA . LEU A 1 125 ? -29.123 -17.068 -4.100 1.00 91.69 125 LEU A CA 1
ATOM 992 C C . LEU A 1 125 ? -29.447 -17.672 -2.733 1.00 91.69 125 LEU A C 1
ATOM 994 O O . LEU A 1 125 ? -30.610 -17.778 -2.367 1.00 91.69 125 LEU A O 1
ATOM 998 N N . LEU A 1 126 ? -28.426 -18.000 -1.942 1.00 92.00 126 LEU A N 1
ATOM 999 C CA . LEU A 1 126 ? -28.610 -18.537 -0.596 1.00 92.00 126 LEU A CA 1
ATOM 1000 C C . LEU A 1 126 ? -29.165 -17.464 0.353 1.00 92.00 126 LEU A C 1
ATOM 1002 O O . LEU A 1 126 ? -30.086 -17.731 1.118 1.00 92.00 126 LEU A O 1
ATOM 1006 N N . GLY A 1 127 ? -28.678 -16.226 0.237 1.00 88.38 127 GLY A N 1
ATOM 1007 C CA . GLY A 1 127 ? -29.189 -15.067 0.965 1.00 88.38 127 GLY A CA 1
ATOM 1008 C C . GLY A 1 127 ? -30.636 -14.737 0.603 1.00 88.38 127 GLY A C 1
ATOM 1009 O O . GLY A 1 127 ? -31.463 -14.590 1.496 1.00 88.38 127 GLY A O 1
ATOM 1010 N N . SER A 1 128 ? -30.982 -14.676 -0.683 1.00 90.25 128 SER A N 1
ATOM 1011 C CA . SER A 1 128 ? -32.357 -14.424 -1.143 1.00 90.25 128 SER A CA 1
ATOM 1012 C C . SER A 1 128 ? -33.301 -15.573 -0.795 1.00 90.25 128 SER A C 1
ATOM 1014 O O . SER A 1 128 ? -34.408 -15.305 -0.340 1.00 90.25 128 SER A O 1
ATOM 1016 N N . GLY A 1 129 ? -32.854 -16.828 -0.890 1.00 94.12 129 GLY A N 1
ATOM 1017 C CA . GLY A 1 129 ? -33.600 -17.997 -0.422 1.00 94.12 129 GLY A CA 1
ATOM 1018 C C . GLY A 1 129 ? -33.884 -17.942 1.079 1.00 94.12 129 GLY A C 1
ATOM 1019 O O . GLY A 1 129 ? -35.029 -18.112 1.490 1.00 94.12 129 GLY A O 1
ATOM 1020 N N . LEU A 1 130 ? -32.881 -17.609 1.900 1.00 87.75 130 LEU A N 1
ATOM 1021 C CA . LEU A 1 130 ? -33.064 -17.393 3.339 1.00 87.75 130 LEU A CA 1
ATOM 1022 C C . LEU A 1 130 ? -33.995 -16.213 3.624 1.00 87.75 130 LEU A C 1
ATOM 1024 O O . LEU A 1 130 ? -34.862 -16.317 4.484 1.00 87.75 130 LEU A O 1
ATOM 1028 N N . THR A 1 131 ? -33.865 -15.109 2.890 1.00 87.69 131 THR A N 1
ATOM 1029 C CA . THR A 1 131 ? -34.707 -13.920 3.090 1.00 87.69 131 THR A CA 1
ATOM 1030 C C . THR A 1 131 ? -36.159 -14.197 2.696 1.00 87.69 131 THR A C 1
ATOM 1032 O O . THR A 1 131 ? -37.070 -13.805 3.417 1.00 87.69 131 THR A O 1
ATOM 1035 N N . ALA A 1 132 ? -36.392 -14.927 1.601 1.00 91.50 132 ALA A N 1
ATOM 1036 C CA . ALA A 1 132 ? -37.717 -15.365 1.171 1.00 91.50 132 ALA A CA 1
ATOM 1037 C C . ALA A 1 132 ? -38.318 -16.392 2.139 1.00 91.50 132 ALA A C 1
ATOM 1039 O O . ALA A 1 132 ? -39.504 -16.316 2.444 1.00 91.50 132 ALA A O 1
ATOM 1040 N N . MET A 1 133 ? -37.507 -17.306 2.679 1.00 89.69 133 MET A N 1
ATOM 1041 C CA . MET A 1 133 ? -37.928 -18.250 3.714 1.00 89.69 133 MET A CA 1
ATOM 1042 C C . MET A 1 133 ? -38.325 -17.517 5.000 1.00 89.69 133 MET A C 1
ATOM 1044 O O . MET A 1 133 ? -39.405 -17.757 5.531 1.00 89.69 133 MET A O 1
ATOM 1048 N N . VAL A 1 134 ? -37.501 -16.578 5.472 1.00 85.19 134 VAL A N 1
ATOM 1049 C CA . VAL A 1 134 ? -37.798 -15.743 6.645 1.00 85.19 134 VAL A CA 1
ATOM 1050 C C . VAL A 1 134 ? -39.038 -14.884 6.394 1.00 85.19 134 VAL A C 1
ATOM 1052 O O . VAL A 1 134 ? -39.924 -14.850 7.239 1.00 85.19 134 VAL A O 1
ATOM 1055 N N . GLY A 1 135 ? -39.157 -14.255 5.223 1.00 86.50 135 GLY A N 1
ATOM 1056 C CA . GLY A 1 135 ? -40.330 -13.472 4.826 1.00 86.50 135 GLY A CA 1
ATOM 1057 C C . GLY A 1 135 ? -41.607 -14.311 4.734 1.00 86.50 135 GLY A C 1
ATOM 1058 O O . GLY A 1 135 ? -42.654 -13.890 5.218 1.00 86.50 135 GLY A O 1
ATOM 1059 N N . GLY A 1 136 ? -41.519 -15.527 4.192 1.00 90.12 136 GLY A N 1
ATOM 1060 C CA . GLY A 1 136 ? -42.620 -16.486 4.130 1.00 90.12 136 GLY A CA 1
ATOM 1061 C C . GLY A 1 136 ? -43.051 -16.970 5.514 1.00 90.12 136 GLY A C 1
ATOM 1062 O O . GLY A 1 136 ? -44.245 -17.024 5.796 1.00 90.12 136 GLY A O 1
ATOM 1063 N N . ILE A 1 137 ? -42.097 -17.241 6.413 1.00 82.75 137 ILE A N 1
ATOM 1064 C CA . ILE A 1 137 ? -42.377 -17.570 7.818 1.00 82.75 137 ILE A CA 1
ATOM 1065 C C . ILE A 1 137 ? -43.028 -16.374 8.524 1.00 82.75 137 ILE A C 1
ATOM 1067 O O . ILE A 1 137 ? -44.033 -16.557 9.204 1.00 82.75 137 ILE A O 1
ATOM 1071 N N . ILE A 1 138 ? -42.520 -15.155 8.326 1.00 84.69 138 ILE A N 1
ATOM 1072 C CA . ILE A 1 138 ? -43.092 -13.913 8.874 1.00 84.69 138 ILE A CA 1
ATOM 1073 C C . ILE A 1 138 ? -44.532 -13.705 8.386 1.00 84.69 138 ILE A C 1
ATOM 1075 O O . ILE A 1 138 ? -45.404 -13.374 9.187 1.00 84.69 138 ILE A O 1
ATOM 1079 N N . TYR A 1 139 ? -44.797 -13.935 7.098 1.00 90.31 139 TYR A N 1
ATOM 1080 C CA . TYR A 1 139 ? -46.127 -13.796 6.504 1.00 90.31 139 TYR A CA 1
ATOM 1081 C C . TYR A 1 139 ? -47.100 -14.864 7.020 1.00 90.31 139 TYR A C 1
ATOM 1083 O O . TYR A 1 139 ? -48.194 -14.543 7.480 1.00 90.31 139 TYR A O 1
ATOM 1091 N N . TYR A 1 140 ? -46.687 -16.134 7.005 1.00 91.25 140 TYR A N 1
ATOM 1092 C CA . TYR A 1 140 ? -47.528 -17.264 7.405 1.00 91.25 140 TYR A CA 1
ATOM 1093 C C . TYR A 1 140 ? -47.761 -17.326 8.923 1.00 91.25 140 TYR A C 1
ATOM 1095 O O . TYR A 1 140 ? -48.799 -17.793 9.388 1.00 91.25 140 TYR A O 1
ATOM 1103 N N . LYS A 1 141 ? -46.805 -16.838 9.720 1.00 89.56 141 LYS A N 1
ATOM 1104 C CA . LYS A 1 141 ? -46.852 -16.809 11.189 1.00 89.56 141 LYS A CA 1
ATOM 1105 C C . LYS A 1 141 ? -46.870 -15.376 11.721 1.00 89.56 141 LYS A C 1
ATOM 1107 O O . LYS A 1 141 ? -46.227 -15.083 12.726 1.00 89.56 141 LYS A O 1
ATOM 1112 N N . ARG A 1 142 ? -47.656 -14.493 11.099 1.00 83.62 142 ARG A N 1
ATOM 1113 C CA . ARG A 1 142 ? -47.791 -13.080 11.500 1.00 83.62 142 ARG A CA 1
ATOM 1114 C C . ARG A 1 142 ? -48.055 -12.887 13.002 1.00 83.62 142 ARG A C 1
ATOM 1116 O O . ARG A 1 142 ? -47.444 -12.019 13.616 1.00 83.62 142 ARG A O 1
ATOM 1123 N N . GLN A 1 143 ? -48.864 -13.757 13.611 1.00 84.94 143 GLN A N 1
ATOM 1124 C CA . GLN A 1 143 ? -49.129 -13.753 15.059 1.00 84.94 143 GLN A CA 1
ATOM 1125 C C . GLN A 1 143 ? -47.866 -13.959 15.915 1.00 84.94 143 GLN A C 1
ATOM 1127 O O . GLN A 1 143 ? -47.734 -13.351 16.972 1.00 84.94 143 GLN A O 1
ATOM 1132 N N . TYR A 1 144 ? -46.904 -14.766 15.459 1.00 80.75 144 TYR A N 1
ATOM 1133 C CA . TYR A 1 144 ? -45.625 -14.935 16.153 1.00 80.75 144 TYR A CA 1
ATOM 1134 C C . TYR A 1 144 ? -44.728 -13.711 16.000 1.00 80.75 144 TYR A C 1
ATOM 1136 O O . TYR A 1 144 ? -43.970 -13.409 16.910 1.00 80.75 144 TYR A O 1
ATOM 1144 N N . VAL A 1 145 ? -44.805 -12.992 14.881 1.00 76.31 145 VAL A N 1
ATOM 1145 C CA . VAL A 1 145 ? -44.017 -11.768 14.677 1.00 76.31 145 VAL A CA 1
ATOM 1146 C C . VAL A 1 145 ? -44.545 -10.644 15.552 1.00 76.31 145 VAL A C 1
ATOM 1148 O O . VAL A 1 145 ? -43.754 -9.961 16.191 1.00 76.31 145 VAL A O 1
ATOM 1151 N N . GLU A 1 146 ? -45.865 -10.499 15.649 1.00 83.12 146 GLU A N 1
ATOM 1152 C CA . GLU A 1 146 ? -46.499 -9.584 16.601 1.00 83.12 146 GLU A CA 1
ATOM 1153 C C . GLU A 1 146 ? -46.136 -9.969 18.045 1.00 83.12 146 GLU A C 1
ATOM 1155 O O . GLU A 1 146 ? -45.694 -9.107 18.802 1.00 83.12 146 GLU A O 1
ATOM 1160 N N . ALA A 1 147 ? -46.152 -11.262 18.390 1.00 81.75 147 ALA A N 1
ATOM 1161 C CA . ALA A 1 147 ? -45.696 -11.748 19.693 1.00 81.75 147 ALA A CA 1
ATOM 1162 C C . ALA A 1 147 ? -44.195 -11.514 19.946 1.00 81.75 147 ALA A C 1
ATOM 1164 O O . ALA A 1 147 ? -43.816 -11.194 21.067 1.00 81.75 147 ALA A O 1
ATOM 1165 N N . VAL A 1 148 ? -43.329 -11.629 18.934 1.00 76.44 148 VAL A N 1
ATOM 1166 C CA . VAL A 1 148 ? -41.892 -11.320 19.039 1.00 76.44 148 VAL A CA 1
ATOM 1167 C C . VAL A 1 148 ? -41.672 -9.818 19.165 1.00 76.44 148 VAL A C 1
ATOM 1169 O O . VAL A 1 148 ? -40.790 -9.411 19.908 1.00 76.44 148 VAL A O 1
ATOM 1172 N N . PHE A 1 149 ? -42.464 -8.979 18.495 1.00 80.31 149 PHE A N 1
ATOM 1173 C CA . PHE A 1 149 ? -42.367 -7.524 18.603 1.00 80.31 149 PHE A CA 1
ATOM 1174 C C . PHE A 1 149 ? -42.885 -7.024 19.954 1.00 80.31 149 PHE A C 1
ATOM 1176 O O . PHE A 1 149 ? -42.283 -6.135 20.554 1.00 80.31 149 PHE A O 1
ATOM 1183 N N . GLU A 1 150 ? -43.964 -7.613 20.469 1.00 84.25 150 GLU A N 1
ATOM 1184 C CA . GLU A 1 150 ? -44.438 -7.371 21.831 1.00 84.25 150 GLU A CA 1
ATOM 1185 C C . GLU A 1 150 ? -43.462 -7.909 22.870 1.00 84.25 150 GLU A C 1
ATOM 1187 O O . GLU A 1 150 ? -43.121 -7.192 23.810 1.00 84.25 150 GLU A O 1
ATOM 1192 N N . TRP A 1 151 ? -42.938 -9.122 22.679 1.00 84.19 151 TRP A N 1
ATOM 1193 C CA . TRP A 1 151 ? -41.857 -9.662 23.492 1.00 84.19 151 TRP A CA 1
ATOM 1194 C C . TRP A 1 151 ? -40.652 -8.731 23.445 1.00 84.19 151 TRP A C 1
ATOM 1196 O O . TRP A 1 151 ? -40.123 -8.407 24.497 1.00 84.19 151 TRP A O 1
ATOM 1206 N N . PHE A 1 152 ? -40.261 -8.205 22.284 1.00 78.44 152 PHE A N 1
ATOM 1207 C CA . PHE A 1 152 ? -39.145 -7.275 22.155 1.00 78.44 152 PHE A CA 1
ATOM 1208 C C . PHE A 1 152 ? -39.446 -5.953 22.853 1.00 78.44 152 PHE A C 1
ATOM 1210 O O . PHE A 1 152 ? -38.619 -5.508 23.626 1.00 78.44 152 PHE A O 1
ATOM 1217 N N . LYS A 1 153 ? -40.632 -5.356 22.698 1.00 84.38 153 LYS A N 1
ATOM 1218 C CA . LYS A 1 153 ? -41.039 -4.152 23.448 1.00 84.38 153 LYS A CA 1
ATOM 1219 C C . LYS A 1 153 ? -41.052 -4.378 24.960 1.00 84.38 153 LYS A C 1
ATOM 1221 O O . LYS A 1 153 ? -40.696 -3.473 25.706 1.00 84.38 153 LYS A O 1
ATOM 1226 N N . ARG A 1 154 ? -41.435 -5.573 25.413 1.00 84.81 154 ARG A N 1
ATOM 1227 C CA . ARG A 1 154 ? -41.476 -5.961 26.831 1.00 84.81 154 ARG A CA 1
ATOM 1228 C C . ARG A 1 154 ? -40.094 -6.324 27.377 1.00 84.81 154 ARG A C 1
ATOM 1230 O O . ARG A 1 154 ? -39.810 -6.088 28.546 1.00 84.81 154 ARG A O 1
ATOM 1237 N N . THR A 1 155 ? -39.221 -6.838 26.517 1.00 78.44 155 THR A N 1
ATOM 1238 C CA . THR A 1 155 ? -37.851 -7.250 26.837 1.00 78.44 155 THR A CA 1
ATOM 1239 C C . THR A 1 155 ? -36.873 -6.097 26.654 1.00 78.44 155 THR A C 1
ATOM 1241 O O . THR A 1 155 ? -35.869 -6.072 27.341 1.00 78.44 155 THR A O 1
ATOM 1244 N N . LEU A 1 156 ? -37.168 -5.085 25.834 1.00 75.38 156 LEU A N 1
ATOM 1245 C CA . LEU A 1 156 ? -36.358 -3.881 25.640 1.00 75.38 156 LEU A CA 1
ATOM 1246 C C . LEU A 1 156 ? -36.081 -3.153 26.962 1.00 75.38 156 LEU A C 1
ATOM 1248 O O . LEU A 1 156 ? -34.914 -2.907 27.232 1.00 75.38 156 LEU A O 1
ATOM 1252 N N . PRO A 1 157 ? -37.062 -2.859 27.840 1.00 80.44 157 PRO A N 1
ATOM 1253 C CA . PRO A 1 157 ? -36.773 -2.274 29.145 1.00 80.44 157 PRO A CA 1
ATOM 1254 C C . PRO A 1 157 ? -35.988 -3.232 30.047 1.00 80.44 157 PRO A C 1
ATOM 1256 O O . PRO A 1 157 ? -35.170 -2.764 30.829 1.00 80.44 157 PRO A O 1
ATOM 1259 N N . PHE A 1 158 ? -36.156 -4.555 29.918 1.00 75.62 158 PHE A N 1
ATOM 1260 C CA . PHE A 1 158 ? -35.307 -5.526 30.616 1.00 75.62 158 PHE A CA 1
ATOM 1261 C C . PHE A 1 158 ? -33.880 -5.542 30.061 1.00 75.62 158 PHE A C 1
ATOM 1263 O O . PHE A 1 158 ? -32.954 -5.618 30.846 1.00 75.62 158 PHE A O 1
ATOM 1270 N N . VAL A 1 159 ? -33.680 -5.406 28.749 1.00 69.25 159 VAL A N 1
ATOM 1271 C CA . VAL A 1 159 ? -32.378 -5.306 28.077 1.00 69.25 159 VAL A CA 1
ATOM 1272 C C . VAL A 1 159 ? -31.736 -3.964 28.368 1.00 69.25 159 VAL A C 1
ATOM 1274 O O . VAL A 1 159 ? -30.533 -3.938 28.525 1.00 69.25 159 VAL A O 1
ATOM 1277 N N . ILE A 1 160 ? -32.499 -2.878 28.500 1.00 70.94 160 ILE A N 1
ATOM 1278 C CA . ILE A 1 160 ? -32.023 -1.554 28.917 1.00 70.94 160 ILE A CA 1
ATOM 1279 C C . ILE A 1 160 ? -31.671 -1.569 30.404 1.00 70.94 160 ILE A C 1
ATOM 1281 O O . ILE A 1 160 ? -30.632 -1.036 30.765 1.00 70.94 160 ILE A O 1
ATOM 1285 N N . ASN A 1 161 ? -32.462 -2.214 31.267 1.00 74.12 161 ASN A N 1
ATOM 1286 C CA . ASN A 1 161 ? -32.120 -2.405 32.681 1.00 74.12 161 ASN A CA 1
ATOM 1287 C C . ASN A 1 161 ? -30.971 -3.395 32.870 1.00 74.12 161 ASN A C 1
ATOM 1289 O O . ASN A 1 161 ? -30.156 -3.231 33.770 1.00 74.12 161 ASN A O 1
ATOM 1293 N N . TRP A 1 162 ? -30.891 -4.421 32.031 1.00 69.50 162 TRP A N 1
ATOM 1294 C CA . TRP A 1 162 ? -29.777 -5.350 31.979 1.00 69.50 162 TRP A CA 1
ATOM 1295 C C . TRP A 1 162 ? -28.553 -4.618 31.467 1.00 69.50 162 TRP A C 1
ATOM 1297 O O . TRP A 1 162 ? -27.551 -4.677 32.142 1.00 69.50 162 TRP A O 1
ATOM 1307 N N . PHE A 1 163 ? -28.640 -3.823 30.399 1.00 58.06 163 PHE A N 1
ATOM 1308 C CA . PHE A 1 163 ? -27.569 -2.936 29.955 1.00 58.06 163 PHE A CA 1
ATOM 1309 C C . PHE A 1 163 ? -27.195 -1.982 31.075 1.00 58.06 163 PHE A C 1
ATOM 1311 O O . PHE A 1 163 ? -26.025 -1.897 31.359 1.00 58.06 163 PHE A O 1
ATOM 1318 N N . SER A 1 164 ? -28.134 -1.345 31.772 1.00 56.50 164 SER A N 1
ATOM 1319 C CA . SER A 1 164 ? -27.893 -0.476 32.931 1.00 56.50 164 SER A CA 1
ATOM 1320 C C . SER A 1 164 ? -27.158 -1.209 34.068 1.00 56.50 164 SER A C 1
ATOM 1322 O O . SER A 1 164 ? -26.195 -0.682 34.626 1.00 56.50 164 SER A O 1
ATOM 1324 N N . LYS A 1 165 ? -27.520 -2.465 34.360 1.00 64.69 165 LYS A N 1
ATOM 1325 C CA . LYS A 1 165 ? -26.823 -3.331 35.330 1.00 64.69 165 LYS A CA 1
ATOM 1326 C C . LYS A 1 165 ? -25.459 -3.809 34.821 1.00 64.69 165 LYS A C 1
ATOM 1328 O O . LYS A 1 165 ? -24.492 -3.799 35.573 1.00 64.69 165 LYS A O 1
ATOM 1333 N N . THR A 1 166 ? -25.335 -4.132 33.542 1.00 56.25 166 THR A N 1
ATOM 1334 C CA . THR A 1 166 ? -24.082 -4.401 32.823 1.00 56.25 166 THR A CA 1
ATOM 1335 C C . THR A 1 166 ? -23.275 -3.105 32.644 1.00 56.25 166 THR A C 1
ATOM 1337 O O . THR A 1 166 ? -22.069 -3.132 32.470 1.00 56.25 166 THR A O 1
ATOM 1340 N N . PHE A 1 167 ? -23.881 -1.934 32.811 1.00 55.12 167 PHE A N 1
ATOM 1341 C CA . PHE A 1 167 ? -23.225 -0.634 32.884 1.00 55.12 167 PHE A CA 1
ATOM 1342 C C . PHE A 1 167 ? -22.647 -0.410 34.299 1.00 55.12 167 PHE A C 1
ATOM 1344 O O . PHE A 1 167 ? -21.707 0.357 34.475 1.00 55.12 167 PHE A O 1
ATOM 1351 N N . SER A 1 168 ? -23.074 -1.174 35.310 1.00 54.91 168 SER A N 1
ATOM 1352 C CA . SER A 1 168 ? -22.263 -1.362 36.523 1.00 54.91 168 SER A CA 1
ATOM 1353 C C . SER A 1 168 ? -21.008 -2.208 36.245 1.00 54.91 168 SER A C 1
ATOM 1355 O O . SER A 1 168 ? -20.011 -2.074 36.954 1.00 54.91 168 SER A O 1
ATOM 1357 N N . VAL A 1 169 ? -21.026 -3.026 35.182 1.00 54.16 169 VAL A N 1
ATOM 1358 C CA . VAL A 1 169 ? -19.847 -3.701 34.606 1.00 54.16 169 VAL A CA 1
ATOM 1359 C C . VAL A 1 169 ? -19.069 -2.751 33.681 1.00 54.16 169 VAL A C 1
ATOM 1361 O O . VAL A 1 169 ? -17.926 -3.039 33.374 1.00 54.16 169 VAL A O 1
ATOM 1364 N N . LEU A 1 170 ? -19.570 -1.550 33.339 1.00 54.59 170 LEU A N 1
ATOM 1365 C CA . LEU A 1 170 ? -18.840 -0.550 32.536 1.00 54.59 170 LEU A CA 1
ATOM 1366 C C . LEU A 1 170 ? -17.542 -0.047 33.191 1.00 54.59 170 LEU A C 1
ATOM 1368 O O . LEU A 1 170 ? -16.693 0.517 32.502 1.00 54.59 170 LEU A O 1
ATOM 1372 N N . LYS A 1 171 ? -17.332 -0.320 34.489 1.00 61.53 171 LYS A N 1
ATOM 1373 C CA . LYS A 1 171 ? -16.002 -0.251 35.123 1.00 61.53 171 LYS A CA 1
ATOM 1374 C C . LYS A 1 171 ? -14.944 -1.063 34.360 1.00 61.53 171 LYS A C 1
ATOM 1376 O O . LYS A 1 171 ? -13.761 -0.768 34.467 1.00 61.53 171 LYS A O 1
ATOM 1381 N N . SER A 1 172 ? -15.351 -2.048 33.560 1.00 71.19 172 SER A N 1
ATOM 1382 C CA . SER A 1 172 ? -14.492 -2.854 32.698 1.00 71.19 172 SER A CA 1
ATOM 1383 C C . SER A 1 172 ? -14.301 -2.286 31.285 1.00 71.19 172 SER A C 1
ATOM 1385 O O . SER A 1 172 ? -13.587 -2.908 30.504 1.00 71.19 172 SER A O 1
ATOM 1387 N N . LEU A 1 173 ? -14.882 -1.136 30.906 1.00 77.81 173 LEU A N 1
ATOM 1388 C CA . LEU A 1 173 ? -14.576 -0.511 29.605 1.00 77.81 173 LEU A CA 1
ATOM 1389 C C . LEU A 1 173 ? -13.088 -0.169 29.461 1.00 77.81 173 LEU A C 1
ATOM 1391 O O . LEU A 1 173 ? -12.511 -0.514 28.429 1.00 77.81 173 LEU A O 1
ATOM 1395 N N . PRO A 1 174 ? -12.427 0.432 30.471 1.00 85.25 174 PRO A N 1
ATOM 1396 C CA . PRO A 1 174 ? -10.979 0.585 30.439 1.00 85.25 174 PRO A CA 1
ATOM 1397 C C . PRO A 1 174 ? -10.246 -0.758 30.289 1.00 85.25 174 PRO A C 1
ATOM 1399 O O . PRO A 1 174 ? -9.262 -0.837 29.563 1.00 85.25 174 PRO A O 1
ATOM 1402 N N . LEU A 1 175 ? -10.764 -1.839 30.883 1.00 84.69 175 LEU A N 1
ATOM 1403 C CA . LEU A 1 175 ? -10.200 -3.187 30.751 1.00 84.69 175 LEU A CA 1
ATOM 1404 C C . LEU A 1 175 ? -10.342 -3.746 29.325 1.00 84.69 175 LEU A C 1
ATOM 1406 O O . LEU A 1 175 ? -9.396 -4.331 28.799 1.00 84.69 175 LEU A O 1
ATOM 1410 N N . LEU A 1 176 ? -11.472 -3.499 28.655 1.00 81.44 176 LEU A N 1
ATOM 1411 C CA . LEU A 1 176 ? -11.640 -3.808 27.233 1.00 81.44 176 LEU A CA 1
ATOM 1412 C C . LEU A 1 176 ? -10.679 -2.979 26.369 1.00 81.44 176 LEU A C 1
ATOM 1414 O O . LEU A 1 176 ? -10.081 -3.509 25.435 1.00 81.44 176 LEU A O 1
ATOM 1418 N N . GLY A 1 177 ? -10.488 -1.701 26.712 1.00 85.19 177 GLY A N 1
ATOM 1419 C CA . GLY A 1 177 ? -9.493 -0.827 26.093 1.00 85.19 177 GLY A CA 1
ATOM 1420 C C . GLY A 1 177 ? -8.075 -1.386 26.225 1.00 85.19 177 GLY A C 1
ATOM 1421 O O . GLY A 1 177 ? -7.363 -1.467 25.224 1.00 85.19 177 GLY A O 1
ATOM 1422 N N . ILE A 1 178 ? -7.679 -1.842 27.417 1.00 91.25 178 ILE A N 1
ATOM 1423 C CA . ILE A 1 178 ? -6.394 -2.517 27.655 1.00 91.25 178 ILE A CA 1
ATOM 1424 C C . ILE A 1 178 ? -6.271 -3.754 26.764 1.00 91.25 178 ILE A C 1
ATOM 1426 O O . ILE A 1 178 ? -5.289 -3.870 26.032 1.00 91.25 178 ILE A O 1
ATOM 1430 N N . LEU A 1 179 ? -7.262 -4.651 26.780 1.00 86.06 179 LEU A N 1
ATOM 1431 C CA . LEU A 1 179 ? -7.233 -5.890 26.001 1.00 86.06 179 LEU A CA 1
ATOM 1432 C C . LEU A 1 179 ? -7.114 -5.614 24.496 1.00 86.06 179 LEU A C 1
ATOM 1434 O O . LEU A 1 179 ? -6.250 -6.183 23.831 1.00 86.06 179 LEU A O 1
ATOM 1438 N N . PHE A 1 180 ? -7.938 -4.706 23.968 1.00 88.88 180 PHE A N 1
ATOM 1439 C CA . PHE A 1 180 ? -7.937 -4.345 22.553 1.00 88.88 180 PHE A CA 1
ATOM 1440 C C . PHE A 1 180 ? -6.609 -3.716 22.119 1.00 88.88 180 PHE A C 1
ATOM 1442 O O . PHE A 1 180 ? -6.040 -4.128 21.110 1.00 88.88 180 PHE A O 1
ATOM 1449 N N . ASN A 1 181 ? -6.075 -2.755 22.882 1.00 91.44 181 ASN A N 1
ATOM 1450 C CA . ASN A 1 181 ? -4.799 -2.117 22.545 1.00 91.44 181 ASN A CA 1
ATOM 1451 C C . ASN A 1 181 ? -3.616 -3.079 22.709 1.00 91.44 181 ASN A C 1
ATOM 1453 O O . ASN A 1 181 ? -2.678 -3.009 21.920 1.00 91.44 181 ASN A O 1
ATOM 1457 N N . SER A 1 182 ? -3.675 -4.009 23.665 1.00 93.00 182 SER A N 1
ATOM 1458 C CA . SER A 1 182 ? -2.646 -5.042 23.844 1.00 93.00 182 SER A CA 1
ATOM 1459 C C . SER A 1 182 ? -2.644 -6.021 22.672 1.00 93.00 182 SER A C 1
ATOM 1461 O O . SER A 1 182 ? -1.592 -6.303 22.101 1.00 93.00 182 SER A O 1
ATOM 1463 N N . LEU A 1 183 ? -3.825 -6.484 22.249 1.00 89.38 183 LEU A N 1
ATOM 1464 C CA . LEU A 1 183 ? -3.958 -7.353 21.083 1.00 89.38 183 LEU A CA 1
ATOM 1465 C C . LEU A 1 183 ? -3.532 -6.629 19.800 1.00 89.38 183 LEU A C 1
ATOM 1467 O O . LEU A 1 183 ? -2.803 -7.196 18.993 1.00 89.38 183 LEU A O 1
ATOM 1471 N N . SER A 1 184 ? -3.926 -5.363 19.641 1.00 89.50 184 SER A N 1
ATOM 1472 C CA . SER A 1 184 ? -3.509 -4.508 18.525 1.00 89.50 184 SER A CA 1
ATOM 1473 C C . SER A 1 184 ? -1.993 -4.290 18.497 1.00 89.50 184 SER A C 1
ATOM 1475 O O . SER A 1 184 ? -1.391 -4.318 17.424 1.00 89.50 184 SER A O 1
ATOM 1477 N N . LEU A 1 185 ? -1.350 -4.139 19.659 1.00 93.44 185 LEU A N 1
ATOM 1478 C CA . LEU A 1 185 ? 0.102 -4.003 19.773 1.00 93.44 185 LEU A CA 1
ATOM 1479 C C . LEU A 1 185 ? 0.813 -5.285 19.335 1.00 93.44 185 LEU A C 1
ATOM 1481 O O . LEU A 1 185 ? 1.675 -5.230 18.461 1.00 93.44 185 LEU A O 1
ATOM 1485 N N . VAL A 1 186 ? 0.409 -6.438 19.878 1.00 92.81 186 VAL A N 1
ATOM 1486 C CA . VAL A 1 186 ? 0.966 -7.748 19.500 1.00 92.81 186 VAL A CA 1
ATOM 1487 C C . VAL A 1 186 ? 0.735 -8.025 18.016 1.00 92.81 186 VAL A C 1
ATOM 1489 O O . VAL A 1 186 ? 1.643 -8.481 17.323 1.00 92.81 186 VAL A O 1
ATOM 1492 N N . TRP A 1 187 ? -0.449 -7.697 17.499 1.00 91.81 187 TRP A N 1
ATOM 1493 C CA . TRP A 1 187 ? -0.766 -7.828 16.081 1.00 91.81 187 TRP A CA 1
ATOM 1494 C C . TRP A 1 187 ? 0.097 -6.910 15.212 1.00 91.81 187 TRP A C 1
ATOM 1496 O O . TRP A 1 187 ? 0.620 -7.343 14.191 1.00 91.81 187 TRP A O 1
ATOM 1506 N N . SER A 1 188 ? 0.318 -5.665 15.634 1.00 87.25 188 SER A N 1
ATOM 1507 C CA . SER A 1 188 ? 1.184 -4.709 14.933 1.00 87.25 188 SER A CA 1
ATOM 1508 C C . SER A 1 188 ? 2.646 -5.149 14.943 1.00 87.25 188 SER A C 1
ATOM 1510 O O . SER A 1 188 ? 3.334 -5.011 13.930 1.00 87.25 188 SER A O 1
ATOM 1512 N N . TRP A 1 189 ? 3.124 -5.722 16.050 1.00 91.44 189 TRP A N 1
ATOM 1513 C CA . TRP A 1 189 ? 4.444 -6.345 16.129 1.00 91.44 189 TRP A CA 1
ATOM 1514 C C . TRP A 1 189 ? 4.545 -7.533 15.190 1.00 91.44 189 TRP A C 1
ATOM 1516 O O . TRP A 1 189 ? 5.466 -7.581 14.381 1.00 91.44 189 TRP A O 1
ATOM 1526 N N . TYR A 1 190 ? 3.575 -8.444 15.240 1.00 88.94 190 TYR A N 1
ATOM 1527 C CA . TYR A 1 190 ? 3.524 -9.589 14.345 1.00 88.94 190 TYR A CA 1
ATOM 1528 C C . TYR A 1 190 ? 3.535 -9.138 12.886 1.00 88.94 190 TYR A C 1
ATOM 1530 O O . TYR A 1 190 ? 4.390 -9.587 12.134 1.00 88.94 190 TYR A O 1
ATOM 1538 N N . LEU A 1 191 ? 2.670 -8.204 12.485 1.00 79.25 191 LEU A N 1
ATOM 1539 C CA . LEU A 1 191 ? 2.626 -7.684 11.119 1.00 79.25 191 LEU A CA 1
ATOM 1540 C C . LEU A 1 191 ? 3.927 -6.989 10.719 1.00 79.25 191 LEU A C 1
ATOM 1542 O O . LEU A 1 191 ? 4.408 -7.218 9.620 1.00 79.25 191 LEU A O 1
ATOM 1546 N N . THR A 1 192 ? 4.538 -6.179 11.584 1.00 83.31 192 THR A N 1
ATOM 1547 C CA . THR A 1 192 ? 5.768 -5.447 11.230 1.00 83.31 192 THR A CA 1
ATOM 1548 C C . THR A 1 192 ? 6.999 -6.360 11.188 1.00 83.31 192 THR A C 1
ATOM 1550 O O . THR A 1 192 ? 7.885 -6.178 10.351 1.00 83.31 192 THR A O 1
ATOM 1553 N N . LEU A 1 193 ? 7.062 -7.366 12.066 1.00 84.50 193 LEU A N 1
ATOM 1554 C CA . LEU A 1 193 ? 8.148 -8.348 12.107 1.00 84.50 193 LEU A CA 1
ATOM 1555 C C . LEU A 1 193 ? 8.009 -9.384 10.986 1.00 84.50 193 LEU A C 1
ATOM 1557 O O . LEU A 1 193 ? 8.986 -9.643 10.285 1.00 84.50 193 LEU A O 1
ATOM 1561 N N . SER A 1 194 ? 6.802 -9.923 10.781 1.00 74.38 194 SER A N 1
ATOM 1562 C CA . SER A 1 194 ? 6.495 -10.885 9.711 1.00 74.38 194 SER A CA 1
ATOM 1563 C C . SER A 1 194 ? 6.461 -10.242 8.331 1.00 74.38 194 SER A C 1
ATOM 1565 O O . SER A 1 194 ? 6.745 -10.914 7.338 1.00 74.38 194 SER A O 1
ATOM 1567 N N . SER A 1 195 ? 6.168 -8.940 8.251 1.00 68.50 195 SER A N 1
ATOM 1568 C CA . SER A 1 195 ? 6.322 -8.195 7.017 1.00 68.50 195 SER A CA 1
ATOM 1569 C C . SER A 1 195 ? 7.801 -8.115 6.689 1.00 68.50 195 SER A C 1
ATOM 1571 O O . SER A 1 195 ? 8.549 -7.257 7.158 1.00 68.50 195 SER A O 1
ATOM 1573 N N . GLY A 1 196 ? 8.235 -9.002 5.807 1.00 60.88 196 GLY A N 1
ATOM 1574 C CA . GLY A 1 196 ? 9.482 -8.845 5.090 1.00 60.88 196 GLY A CA 1
ATOM 1575 C C . GLY A 1 196 ? 9.445 -7.661 4.130 1.00 60.88 196 GLY A C 1
ATOM 1576 O O . GLY A 1 196 ? 10.304 -7.657 3.275 1.00 60.88 196 GLY A O 1
ATOM 1577 N N . THR A 1 197 ? 8.474 -6.725 4.202 1.00 55.34 197 THR A N 1
ATOM 1578 C CA . THR A 1 197 ? 8.268 -5.650 3.218 1.00 55.34 197 THR A CA 1
ATOM 1579 C C . THR A 1 197 ? 8.771 -4.249 3.633 1.00 55.34 197 THR A C 1
ATOM 1581 O O . THR A 1 197 ? 8.450 -3.266 2.968 1.00 55.34 197 THR A O 1
ATOM 1584 N N . ILE A 1 198 ? 9.490 -4.107 4.751 1.00 65.69 198 ILE A N 1
ATOM 1585 C CA . ILE A 1 198 ? 9.852 -2.799 5.332 1.00 65.69 198 ILE A CA 1
ATOM 1586 C C . ILE A 1 198 ? 11.345 -2.793 5.693 1.00 65.69 198 ILE A C 1
ATOM 1588 O O . ILE A 1 198 ? 11.847 -3.778 6.237 1.00 65.69 198 ILE A O 1
ATOM 1592 N N . SER A 1 199 ? 12.063 -1.694 5.430 1.00 72.31 199 SER A N 1
ATOM 1593 C CA . SER A 1 199 ? 13.485 -1.577 5.804 1.00 72.31 199 SER A CA 1
ATOM 1594 C C . SER A 1 199 ? 13.681 -1.640 7.327 1.00 72.31 199 SER A C 1
ATOM 1596 O O . SER A 1 199 ? 12.804 -1.224 8.082 1.00 72.31 199 SER A O 1
ATOM 1598 N N . LEU A 1 200 ? 14.828 -2.137 7.812 1.00 79.31 200 LEU A N 1
ATOM 1599 C CA . LEU A 1 200 ? 15.071 -2.319 9.255 1.00 79.31 200 LEU A CA 1
ATOM 1600 C C . LEU A 1 200 ? 14.902 -1.012 10.049 1.00 79.31 200 LEU A C 1
ATOM 1602 O O . LEU A 1 200 ? 14.245 -1.010 11.086 1.00 79.31 200 LEU A O 1
ATOM 1606 N N . THR A 1 201 ? 15.402 0.110 9.528 1.00 80.94 201 THR A N 1
ATOM 1607 C CA . THR A 1 201 ? 15.242 1.431 10.157 1.00 80.94 201 THR A CA 1
ATOM 1608 C C . THR A 1 201 ? 13.776 1.853 10.234 1.00 80.94 201 THR A C 1
ATOM 1610 O O . THR A 1 201 ? 13.315 2.311 11.278 1.00 80.94 201 THR A O 1
ATOM 1613 N N . GLN A 1 202 ? 13.010 1.650 9.158 1.00 80.88 202 GLN A N 1
ATOM 1614 C CA . GLN A 1 202 ? 11.574 1.936 9.152 1.00 80.88 202 GLN A CA 1
ATOM 1615 C C . GLN A 1 202 ? 10.797 0.980 10.063 1.00 80.88 202 GLN A C 1
ATOM 1617 O O . GLN A 1 202 ? 9.858 1.418 10.721 1.00 80.88 202 GLN A O 1
ATOM 1622 N N . LYS A 1 203 ? 11.196 -0.296 10.163 1.00 85.56 203 LYS A N 1
ATOM 1623 C CA . LYS A 1 203 ? 10.613 -1.259 11.107 1.00 85.56 203 LYS A CA 1
ATOM 1624 C C . LYS A 1 203 ? 10.829 -0.808 12.540 1.00 85.56 203 LYS A C 1
ATOM 1626 O O . LYS A 1 203 ? 9.861 -0.743 13.283 1.00 85.56 203 LYS A O 1
ATOM 1631 N N . ILE A 1 204 ? 12.065 -0.472 12.914 1.00 90.88 204 ILE A N 1
ATOM 1632 C CA . ILE A 1 204 ? 12.391 -0.012 14.269 1.00 90.88 204 ILE A CA 1
ATOM 1633 C C . ILE A 1 204 ? 11.627 1.269 14.583 1.00 90.88 204 ILE A C 1
ATOM 1635 O O . ILE A 1 204 ? 10.960 1.322 15.607 1.00 90.88 204 ILE A O 1
ATOM 1639 N N . SER A 1 205 ? 11.660 2.264 13.693 1.00 90.00 205 SER A N 1
ATOM 1640 C CA . SER A 1 205 ? 10.927 3.521 13.879 1.00 90.00 205 SER A CA 1
ATOM 1641 C C . SER A 1 205 ? 9.418 3.280 14.018 1.00 90.00 205 SER A C 1
ATOM 1643 O O . SER A 1 205 ? 8.797 3.719 14.985 1.00 90.00 205 SER A O 1
ATOM 1645 N N . SER A 1 206 ? 8.822 2.493 13.118 1.00 88.62 206 SER A N 1
ATOM 1646 C CA . SER A 1 206 ? 7.394 2.168 13.160 1.00 88.62 206 SER A CA 1
ATOM 1647 C C . SER A 1 206 ? 7.011 1.396 14.424 1.00 88.62 206 SER A C 1
ATOM 1649 O O . SER A 1 206 ? 6.028 1.751 15.075 1.00 88.62 206 SER A O 1
ATOM 1651 N N . LEU A 1 207 ? 7.791 0.380 14.807 1.00 93.00 207 LEU A N 1
ATOM 1652 C CA . LEU A 1 207 ? 7.588 -0.391 16.034 1.00 93.00 207 LEU A CA 1
ATOM 1653 C C . LEU A 1 207 ? 7.736 0.494 17.265 1.00 93.00 207 LEU A C 1
ATOM 1655 O O . LEU A 1 207 ? 6.897 0.409 18.155 1.00 93.00 207 LEU A O 1
ATOM 1659 N N . PHE A 1 208 ? 8.751 1.353 17.308 1.00 95.50 208 PHE A N 1
ATOM 1660 C CA . PHE A 1 208 ? 8.992 2.275 18.410 1.00 95.50 208 PHE A CA 1
ATOM 1661 C C . PHE A 1 208 ? 7.802 3.216 18.603 1.00 95.50 208 PHE A C 1
ATOM 1663 O O . PHE A 1 208 ? 7.193 3.209 19.671 1.00 95.50 208 PHE A O 1
ATOM 1670 N N . PHE A 1 209 ? 7.398 3.944 17.557 1.00 93.69 209 PHE A N 1
ATOM 1671 C CA . PHE A 1 209 ? 6.267 4.868 17.639 1.00 93.69 209 PHE A CA 1
ATOM 1672 C C . PHE A 1 209 ? 4.956 4.148 17.960 1.00 93.69 209 PHE A C 1
ATOM 1674 O O . PHE A 1 209 ? 4.212 4.589 18.828 1.00 93.69 209 PHE A O 1
ATOM 1681 N N . THR A 1 210 ? 4.691 3.004 17.326 1.00 92.94 210 THR A N 1
ATOM 1682 C CA . THR A 1 210 ? 3.462 2.234 17.575 1.00 92.94 210 THR A CA 1
ATOM 1683 C C . THR A 1 210 ? 3.418 1.691 19.004 1.00 92.94 210 THR A C 1
ATOM 1685 O O . THR A 1 210 ? 2.377 1.765 19.656 1.00 92.94 210 THR A O 1
ATOM 1688 N N . SER A 1 211 ? 4.546 1.192 19.518 1.00 95.94 211 SER A N 1
ATOM 1689 C CA . SER A 1 211 ? 4.649 0.688 20.892 1.00 95.94 211 SER A CA 1
ATOM 1690 C C . SER A 1 211 ? 4.513 1.804 21.912 1.00 95.94 211 SER A C 1
ATOM 1692 O O . SER A 1 211 ? 3.842 1.616 22.920 1.00 95.94 211 SER A O 1
ATOM 1694 N N . LEU A 1 212 ? 5.090 2.976 21.641 1.00 96.25 212 LEU A N 1
ATOM 1695 C CA . LEU A 1 212 ? 4.975 4.138 22.512 1.00 96.25 212 LEU A CA 1
ATOM 1696 C C . LEU A 1 212 ? 3.528 4.659 22.539 1.00 96.25 212 LEU A C 1
ATOM 1698 O O . LEU A 1 212 ? 2.959 4.817 23.617 1.00 96.25 212 LEU A O 1
ATOM 1702 N N . THR A 1 213 ? 2.888 4.830 21.376 1.00 93.94 213 THR A N 1
ATOM 1703 C CA . THR A 1 213 ? 1.482 5.254 21.272 1.00 93.94 213 THR A CA 1
ATOM 1704 C C . THR A 1 213 ? 0.546 4.276 21.987 1.00 93.94 213 THR A C 1
ATOM 1706 O O . THR A 1 213 ? -0.258 4.700 22.822 1.00 93.94 213 THR A O 1
ATOM 1709 N N . LEU A 1 214 ? 0.617 2.975 21.672 1.00 93.62 214 LEU A N 1
ATOM 1710 C CA . LEU A 1 214 ? -0.273 1.962 22.253 1.00 93.62 214 LEU A CA 1
ATOM 1711 C C . LEU A 1 214 ? 0.051 1.688 23.723 1.00 93.62 214 LEU A C 1
ATOM 1713 O O . LEU A 1 214 ? -0.872 1.532 24.515 1.00 93.62 214 LEU A O 1
ATOM 1717 N N . GLY A 1 215 ? 1.327 1.698 24.109 1.00 96.44 215 GLY A N 1
ATOM 1718 C CA . GLY A 1 215 ? 1.761 1.562 25.499 1.00 96.44 215 GLY A CA 1
ATOM 1719 C C . GLY A 1 215 ? 1.216 2.685 26.377 1.00 96.44 215 GLY A C 1
ATOM 1720 O O . GLY A 1 215 ? 0.658 2.417 27.437 1.00 96.44 215 GLY A O 1
ATOM 1721 N N . LEU A 1 216 ? 1.265 3.935 25.904 1.00 95.56 216 LEU A N 1
ATOM 1722 C CA . LEU A 1 216 ? 0.655 5.063 26.612 1.00 95.56 216 LEU A CA 1
ATOM 1723 C C . LEU A 1 216 ? -0.867 4.946 26.701 1.00 95.56 216 LEU A C 1
ATOM 1725 O O . LEU A 1 216 ? -1.416 5.243 27.757 1.00 95.56 216 LEU A O 1
ATOM 1729 N N . LYS A 1 217 ? -1.551 4.469 25.650 1.00 93.56 217 LYS A N 1
ATOM 1730 C CA . LYS A 1 217 ? -3.001 4.198 25.705 1.00 93.56 217 LYS A CA 1
ATOM 1731 C C . LYS A 1 217 ? -3.329 3.116 26.730 1.00 93.56 217 LYS A C 1
ATOM 1733 O O . LYS A 1 217 ? -4.244 3.305 27.522 1.00 93.56 217 LYS A O 1
ATOM 1738 N N . ILE A 1 218 ? -2.584 2.009 26.747 1.00 94.44 218 ILE A N 1
ATOM 1739 C CA . ILE A 1 218 ? -2.758 0.921 27.722 1.00 94.44 218 ILE A CA 1
ATOM 1740 C C . ILE A 1 218 ? -2.574 1.456 29.144 1.00 94.44 218 ILE A C 1
ATOM 1742 O O . ILE A 1 218 ? -3.440 1.236 29.987 1.00 94.44 218 ILE A O 1
ATOM 1746 N N . SER A 1 219 ? -1.505 2.217 29.392 1.00 96.19 219 SER A N 1
ATOM 1747 C CA . SER A 1 219 ? -1.263 2.864 30.683 1.00 96.19 219 SER A CA 1
ATOM 1748 C C . SER A 1 219 ? -2.381 3.839 31.049 1.00 96.19 219 SER A C 1
ATOM 1750 O O . SER A 1 219 ? -2.856 3.815 32.180 1.00 96.19 219 SER A O 1
ATOM 1752 N N . ALA A 1 220 ? -2.862 4.651 30.103 1.00 93.88 220 ALA A N 1
ATOM 1753 C CA . ALA A 1 220 ? -3.968 5.577 30.327 1.00 93.88 220 ALA A CA 1
ATOM 1754 C C . ALA A 1 220 ? -5.247 4.838 30.742 1.00 93.88 220 ALA A C 1
ATOM 1756 O O . ALA A 1 220 ? -5.849 5.175 31.760 1.00 93.88 220 ALA A O 1
ATOM 1757 N N . TYR A 1 221 ? -5.619 3.777 30.017 1.00 91.94 221 TYR A N 1
ATOM 1758 C CA . TYR A 1 221 ? -6.752 2.928 30.379 1.00 91.94 221 TYR A CA 1
ATOM 1759 C C . TYR A 1 221 ? -6.543 2.223 31.725 1.00 91.94 221 TYR A C 1
ATOM 1761 O O . TYR A 1 221 ? -7.501 2.084 32.481 1.00 91.94 221 TYR A O 1
ATOM 1769 N N . LEU A 1 222 ? -5.318 1.821 32.071 1.00 93.56 222 LEU A N 1
ATOM 1770 C CA . LEU A 1 222 ? -5.004 1.245 33.380 1.00 93.56 222 LEU A CA 1
ATOM 1771 C C . LEU A 1 222 ? -5.199 2.262 34.508 1.00 93.56 222 LEU A C 1
ATOM 1773 O O . LEU A 1 222 ? -5.849 1.944 35.501 1.00 93.56 222 LEU A O 1
ATOM 1777 N N . PHE A 1 223 ? -4.725 3.498 34.344 1.00 93.75 223 PHE A N 1
ATOM 1778 C CA . PHE A 1 223 ? -4.975 4.567 35.312 1.00 93.75 223 PHE A CA 1
ATOM 1779 C C . PHE A 1 223 ? -6.467 4.893 35.430 1.00 93.75 223 PHE A C 1
ATOM 1781 O O . PHE A 1 223 ? -6.971 5.014 36.545 1.00 93.75 223 PHE A O 1
ATOM 1788 N N . SER A 1 224 ? -7.199 4.963 34.312 1.00 89.94 224 SER A N 1
ATOM 1789 C CA . SER A 1 224 ? -8.658 5.128 34.330 1.00 89.94 224 SER A CA 1
ATOM 1790 C C . SER A 1 224 ? -9.363 3.965 35.032 1.00 89.94 224 SER A C 1
ATOM 1792 O O . SER A 1 224 ? -10.320 4.191 35.767 1.00 89.94 224 SER A O 1
ATOM 1794 N N . TYR A 1 225 ? -8.898 2.726 34.843 1.00 89.12 225 TYR A N 1
ATOM 1795 C CA . TYR A 1 225 ? -9.437 1.543 35.516 1.00 89.12 225 TYR A CA 1
ATOM 1796 C C . TYR A 1 225 ? -9.234 1.616 37.034 1.00 89.12 225 TYR A C 1
ATOM 1798 O O . TYR A 1 225 ? -10.190 1.455 37.793 1.00 89.12 225 TYR A O 1
ATOM 1806 N N . LEU A 1 226 ? -8.006 1.912 37.475 1.00 90.44 226 LEU A N 1
ATOM 1807 C CA . LEU A 1 226 ? -7.652 2.041 38.893 1.00 90.44 226 LEU A CA 1
ATOM 1808 C C . LEU A 1 226 ? -8.409 3.190 39.574 1.00 90.44 226 LEU A C 1
ATOM 1810 O O . LEU A 1 226 ? -8.793 3.069 40.733 1.00 90.44 226 LEU A O 1
ATOM 1814 N N . ALA A 1 227 ? -8.707 4.261 38.837 1.00 88.12 227 ALA A N 1
ATOM 1815 C CA . ALA A 1 227 ? -9.552 5.368 39.284 1.00 88.12 227 ALA A CA 1
ATOM 1816 C C . ALA A 1 227 ? -11.065 5.051 39.251 1.00 88.12 227 ALA A C 1
ATOM 1818 O O . ALA A 1 227 ? -11.898 5.957 39.297 1.00 88.12 227 ALA A O 1
ATOM 1819 N N . GLY A 1 228 ? -11.452 3.776 39.134 1.00 82.94 228 GLY A N 1
ATOM 1820 C CA . GLY A 1 228 ? -12.851 3.346 39.145 1.00 82.94 228 GLY A CA 1
ATOM 1821 C C . GLY A 1 228 ? -13.634 3.712 37.881 1.00 82.94 228 GLY A C 1
ATOM 1822 O O . GLY A 1 228 ? -14.860 3.789 37.932 1.00 82.94 228 GLY A O 1
ATOM 1823 N N . GLY A 1 229 ? -12.944 3.938 36.760 1.00 75.12 229 GLY A N 1
ATOM 1824 C CA . GLY A 1 229 ? -13.516 4.353 35.476 1.00 75.12 229 GLY A CA 1
ATOM 1825 C C . GLY A 1 229 ? -13.562 5.869 35.265 1.00 75.12 229 GLY A C 1
ATOM 1826 O O . GLY A 1 229 ? -13.959 6.315 34.190 1.00 75.12 229 GLY A O 1
ATOM 1827 N N . ILE A 1 230 ? -13.148 6.667 36.254 1.00 82.19 230 ILE A N 1
ATOM 1828 C CA . ILE A 1 230 ? -13.079 8.126 36.131 1.00 82.19 230 ILE A CA 1
ATOM 1829 C C . ILE A 1 230 ? -11.800 8.504 35.372 1.00 82.19 230 ILE A C 1
ATOM 1831 O O . ILE A 1 230 ? -10.704 8.028 35.671 1.00 82.19 230 ILE A O 1
ATOM 1835 N N . MET A 1 231 ? -11.935 9.379 34.375 1.00 83.12 231 MET A N 1
ATOM 1836 C CA . MET A 1 231 ? -10.818 9.903 33.587 1.00 83.12 231 MET A CA 1
ATOM 1837 C C . MET A 1 231 ? -10.035 10.944 34.406 1.00 83.12 231 MET A C 1
ATOM 1839 O O . MET A 1 231 ? -10.236 12.148 34.259 1.00 83.12 231 MET A O 1
ATOM 1843 N N . GLY A 1 232 ? -9.167 10.485 35.309 1.00 88.69 232 GLY A N 1
ATOM 1844 C CA . GLY A 1 232 ? -8.303 11.370 36.095 1.00 88.69 232 GLY A CA 1
ATOM 1845 C C . GLY A 1 232 ? -7.261 12.101 35.238 1.00 88.69 232 GLY A C 1
ATOM 1846 O O . GLY A 1 232 ? -6.901 11.637 34.153 1.00 88.69 232 GLY A O 1
ATOM 1847 N N . TYR A 1 233 ? -6.715 13.207 35.759 1.00 91.06 233 TYR A N 1
ATOM 1848 C CA . TYR A 1 233 ? -5.668 13.988 35.084 1.00 91.06 233 TYR A CA 1
ATOM 1849 C C . TYR A 1 233 ? -4.488 13.142 34.563 1.00 91.06 233 TYR A C 1
ATOM 1851 O O . TYR A 1 233 ? -4.099 13.355 33.416 1.00 91.06 233 TYR A O 1
ATOM 1859 N N . PRO A 1 234 ? -3.953 12.145 35.304 1.00 93.25 234 PRO A N 1
ATOM 1860 C CA . PRO A 1 234 ? -2.860 11.310 34.796 1.00 93.25 234 PRO A CA 1
ATOM 1861 C C . PRO A 1 234 ? -3.244 10.460 33.577 1.00 93.25 234 PRO A C 1
ATOM 1863 O O . PRO A 1 234 ? -2.438 10.266 32.675 1.00 93.25 234 PRO A O 1
ATOM 1866 N N . ALA A 1 235 ? -4.480 9.954 33.512 1.00 92.12 235 ALA A N 1
ATOM 1867 C CA . ALA A 1 235 ? -4.939 9.203 32.345 1.00 92.12 235 ALA A CA 1
ATOM 1868 C C . ALA A 1 235 ? -5.097 10.130 31.132 1.00 92.12 235 ALA A C 1
ATOM 1870 O O . ALA A 1 235 ? -4.693 9.794 30.019 1.00 92.12 235 ALA A O 1
ATOM 1871 N N . ALA A 1 236 ? -5.636 11.327 31.360 1.00 92.31 236 ALA A N 1
ATOM 1872 C CA . ALA A 1 236 ? -5.824 12.338 30.331 1.00 92.31 236 ALA A CA 1
ATOM 1873 C C . ALA A 1 236 ? -4.502 12.791 29.703 1.00 92.31 236 ALA A C 1
ATOM 1875 O O . ALA A 1 236 ? -4.391 12.829 28.478 1.00 92.31 236 ALA A O 1
ATOM 1876 N N . THR A 1 237 ? -3.479 13.067 30.517 1.00 94.19 237 THR A N 1
ATOM 1877 C CA . THR A 1 237 ? -2.154 13.457 30.015 1.00 94.19 237 THR A CA 1
ATOM 1878 C C . THR A 1 237 ? -1.521 12.353 29.177 1.00 94.19 237 THR A C 1
ATOM 1880 O O . THR A 1 237 ? -0.937 12.653 28.141 1.00 94.19 237 THR A O 1
ATOM 1883 N N . LEU A 1 238 ? -1.690 11.080 29.550 1.00 94.94 238 LEU A N 1
ATOM 1884 C CA . LEU A 1 238 ? -1.207 9.945 28.758 1.00 94.94 238 LEU A CA 1
ATOM 1885 C C . LEU A 1 238 ? -1.939 9.807 27.416 1.00 94.94 238 LEU A C 1
ATOM 1887 O O . LEU A 1 238 ? -1.297 9.519 26.405 1.00 94.94 238 LEU A O 1
ATOM 1891 N N . PHE A 1 239 ? -3.253 10.054 27.367 1.00 92.44 239 PHE A N 1
ATOM 1892 C CA . PHE A 1 239 ? -3.998 10.083 26.102 1.00 92.44 239 PHE A CA 1
ATOM 1893 C C . PHE A 1 239 ? -3.543 11.221 25.188 1.00 92.44 239 PHE A C 1
ATOM 1895 O O . PHE A 1 239 ? -3.327 10.993 23.997 1.00 92.44 239 PHE A O 1
ATOM 1902 N N . VAL A 1 240 ? -3.353 12.421 25.738 1.00 93.94 240 VAL A N 1
ATOM 1903 C CA . VAL A 1 240 ? -2.844 13.574 24.982 1.00 93.94 240 VAL A CA 1
ATOM 1904 C C . VAL A 1 240 ? -1.422 13.305 24.496 1.00 93.94 240 VAL A C 1
ATOM 1906 O O . VAL A 1 240 ? -1.128 13.519 23.324 1.00 93.94 240 VAL A O 1
ATOM 1909 N N . LEU A 1 241 ? -0.551 12.756 25.347 1.00 95.50 241 LEU A N 1
ATOM 1910 C CA . LEU A 1 241 ? 0.815 12.397 24.970 1.00 95.50 241 LEU A CA 1
ATOM 1911 C C . LEU A 1 241 ? 0.834 11.345 23.853 1.00 95.50 241 LEU A C 1
ATOM 1913 O O . LEU A 1 241 ? 1.601 11.473 22.902 1.00 95.50 241 LEU A O 1
ATOM 1917 N N . SER A 1 242 ? -0.045 10.344 23.928 1.00 93.94 242 SER A N 1
ATOM 1918 C CA . SER A 1 242 ? -0.214 9.336 22.879 1.00 93.94 242 SER A CA 1
ATOM 1919 C C . SER A 1 242 ? -0.623 9.962 21.537 1.00 93.94 242 SER A C 1
ATOM 1921 O O . SER A 1 242 ? -0.030 9.646 20.506 1.00 93.94 242 SER A O 1
ATOM 1923 N N . ALA A 1 243 ? -1.570 10.907 21.538 1.00 91.75 243 ALA A N 1
ATOM 1924 C CA . ALA A 1 243 ? -1.954 11.649 20.334 1.00 91.75 243 ALA A CA 1
ATOM 1925 C C . ALA A 1 243 ? -0.804 12.522 19.793 1.00 91.75 243 ALA A C 1
ATOM 1927 O O . ALA A 1 243 ? -0.588 12.587 18.580 1.00 91.75 243 ALA A O 1
ATOM 1928 N N . SER A 1 244 ? -0.022 13.142 20.681 1.00 93.69 244 SER A N 1
ATOM 1929 C CA . SER A 1 244 ? 1.167 13.922 20.322 1.00 93.69 244 SER A CA 1
ATOM 1930 C C . SER A 1 244 ? 2.261 13.071 19.675 1.00 93.69 244 SER A C 1
ATOM 1932 O O . SER A 1 244 ? 2.945 13.547 18.773 1.00 93.69 244 SER A O 1
ATOM 1934 N N . ILE A 1 245 ? 2.420 11.807 20.073 1.00 94.62 245 ILE A N 1
ATOM 1935 C CA . ILE A 1 245 ? 3.387 10.892 19.447 1.00 94.62 245 ILE A CA 1
ATOM 1936 C C . ILE A 1 245 ? 2.970 10.522 18.026 1.00 94.62 245 ILE A C 1
ATOM 1938 O O . ILE A 1 245 ? 3.819 10.495 17.136 1.00 94.62 245 ILE A O 1
ATOM 1942 N N . ASP A 1 246 ? 1.677 10.304 17.775 1.00 89.94 246 ASP A N 1
ATOM 1943 C CA . ASP A 1 246 ? 1.173 10.065 16.416 1.00 89.94 246 ASP A CA 1
ATOM 1944 C C . ASP A 1 246 ? 1.419 11.282 15.502 1.00 89.94 246 ASP A C 1
ATOM 1946 O O . ASP A 1 246 ? 1.769 11.134 14.323 1.00 89.94 246 ASP A O 1
ATOM 1950 N N . LEU A 1 247 ? 1.280 12.495 16.048 1.00 93.75 247 LEU A N 1
ATOM 1951 C CA . LEU A 1 247 ? 1.657 13.731 15.364 1.00 93.75 247 LEU A CA 1
ATOM 1952 C C . LEU A 1 247 ? 3.168 13.788 15.111 1.00 93.75 247 LEU A C 1
ATOM 1954 O O . LEU A 1 247 ? 3.583 14.046 13.983 1.00 93.75 247 LEU A O 1
ATOM 1958 N N . PHE A 1 248 ? 3.989 13.501 16.122 1.00 94.38 248 PHE A N 1
ATOM 1959 C CA . PHE A 1 248 ? 5.445 13.516 15.996 1.00 94.38 248 PHE A CA 1
ATOM 1960 C C . PHE A 1 248 ? 5.940 12.512 14.952 1.00 94.38 248 PHE A C 1
ATOM 1962 O O . PHE A 1 248 ? 6.789 12.856 14.137 1.00 94.38 248 PHE A O 1
ATOM 1969 N N . LYS A 1 249 ? 5.361 11.306 14.899 1.00 92.50 249 LYS A N 1
ATOM 1970 C CA . LYS A 1 249 ? 5.624 10.323 13.840 1.00 92.50 249 LYS A CA 1
ATOM 1971 C C . LYS A 1 249 ? 5.328 10.905 12.456 1.00 92.50 249 LYS A C 1
ATOM 1973 O O . LYS A 1 249 ? 6.160 10.805 11.560 1.00 92.50 249 LYS A O 1
ATOM 1978 N N . SER A 1 250 ? 4.173 11.552 12.298 1.00 90.75 250 SER A N 1
ATOM 1979 C CA . SER A 1 250 ? 3.770 12.163 11.023 1.00 90.75 250 SER A CA 1
ATOM 1980 C C . SER A 1 250 ? 4.712 13.307 10.610 1.00 90.75 250 SER A C 1
ATOM 1982 O O . SER A 1 250 ? 5.054 13.443 9.437 1.00 90.75 250 SER A O 1
ATOM 1984 N N . LEU A 1 251 ? 5.176 14.113 11.573 1.00 93.56 251 LEU A N 1
ATOM 1985 C CA . LEU A 1 251 ? 6.163 15.174 11.348 1.00 93.56 251 LEU A CA 1
ATOM 1986 C C . LEU A 1 251 ? 7.554 14.618 11.028 1.00 93.56 251 LEU A C 1
ATOM 1988 O O . LEU A 1 251 ? 8.243 15.160 10.168 1.00 93.56 251 LEU A O 1
ATOM 1992 N N . PHE A 1 252 ? 7.958 13.531 11.684 1.00 92.62 252 PHE A N 1
ATOM 1993 C CA . PHE A 1 252 ? 9.211 12.841 11.402 1.00 92.62 252 PHE A CA 1
ATOM 1994 C C . PHE A 1 252 ? 9.222 12.299 9.969 1.00 92.62 252 PHE A C 1
ATOM 1996 O O . PHE A 1 252 ? 10.163 12.560 9.223 1.00 92.62 252 PHE A O 1
ATOM 2003 N N . GLU A 1 253 ? 8.148 11.624 9.548 1.00 88.94 253 GLU A N 1
ATOM 2004 C CA . GLU A 1 253 ? 7.978 11.164 8.166 1.00 88.94 253 GLU A CA 1
ATOM 2005 C C . GLU A 1 253 ? 8.055 12.343 7.184 1.00 88.94 253 GLU A C 1
ATOM 2007 O O . GLU A 1 253 ? 8.864 12.315 6.254 1.00 88.94 253 GLU A O 1
ATOM 2012 N N . LEU A 1 254 ? 7.321 13.432 7.437 1.00 92.75 254 LEU A N 1
ATOM 2013 C CA . LEU A 1 254 ? 7.396 14.653 6.630 1.00 92.75 254 LEU A CA 1
ATOM 2014 C C . LEU A 1 254 ? 8.830 15.202 6.532 1.00 92.75 254 LEU A C 1
ATOM 2016 O O . LEU A 1 254 ? 9.284 15.516 5.431 1.00 92.75 254 LEU A O 1
ATOM 2020 N N . GLY A 1 255 ? 9.554 15.276 7.650 1.00 93.38 255 GLY A N 1
ATOM 2021 C CA . GLY A 1 255 ? 10.941 15.739 7.703 1.00 93.38 255 GLY A CA 1
ATOM 2022 C C . GLY A 1 255 ? 11.882 14.867 6.874 1.00 93.38 255 GLY A C 1
ATOM 2023 O O . GLY A 1 255 ? 12.653 15.389 6.067 1.00 93.38 255 GLY A O 1
ATOM 2024 N N . THR A 1 256 ? 11.765 13.539 6.983 1.00 90.31 256 THR A N 1
ATOM 2025 C CA . THR A 1 256 ? 12.552 12.612 6.150 1.00 90.31 256 THR A CA 1
ATOM 2026 C C . THR A 1 256 ? 12.269 12.794 4.659 1.00 90.31 256 THR A C 1
ATOM 2028 O O . THR A 1 256 ? 13.181 12.687 3.840 1.00 90.31 256 THR A O 1
ATOM 2031 N N . ASN A 1 257 ? 11.035 13.151 4.300 1.00 89.38 257 ASN A N 1
ATOM 2032 C CA . ASN A 1 257 ? 10.624 13.341 2.910 1.00 89.38 257 ASN A CA 1
ATOM 2033 C C . ASN A 1 257 ? 11.074 14.682 2.344 1.00 89.38 257 ASN A C 1
ATOM 2035 O O . ASN A 1 257 ? 11.460 14.745 1.181 1.00 89.38 257 ASN A O 1
ATOM 2039 N N . ILE A 1 258 ? 11.066 15.736 3.163 1.00 93.06 258 ILE A N 1
ATOM 2040 C CA . ILE A 1 258 ? 11.659 17.031 2.815 1.00 93.06 258 ILE A CA 1
ATOM 2041 C C . ILE A 1 258 ? 13.153 16.857 2.560 1.00 93.06 258 ILE A C 1
ATOM 2043 O O . ILE A 1 258 ? 13.647 17.291 1.524 1.00 93.06 258 ILE A O 1
ATOM 2047 N N . TYR A 1 259 ? 13.858 16.167 3.459 1.00 92.50 259 TYR A N 1
ATOM 2048 C CA . TYR A 1 259 ? 15.282 15.892 3.291 1.00 92.50 259 TYR A CA 1
ATOM 2049 C C . TYR A 1 259 ? 15.559 15.067 2.025 1.00 92.50 259 TYR A C 1
ATOM 2051 O O . TYR A 1 259 ? 16.447 15.401 1.243 1.00 92.50 259 TYR A O 1
ATOM 2059 N N . ALA A 1 260 ? 14.758 14.026 1.774 1.00 87.94 260 ALA A N 1
ATOM 2060 C CA . ALA A 1 260 ? 14.876 13.219 0.564 1.00 87.94 260 ALA A CA 1
ATOM 2061 C C . ALA A 1 260 ? 14.614 14.029 -0.716 1.00 87.94 260 ALA A C 1
ATOM 2063 O O . ALA A 1 260 ? 15.285 13.785 -1.713 1.00 87.94 260 ALA A O 1
ATOM 2064 N N . LEU A 1 261 ? 13.670 14.978 -0.690 1.00 89.81 261 LEU A N 1
ATOM 2065 C CA . LEU A 1 261 ? 13.379 15.870 -1.814 1.00 89.81 261 LEU A CA 1
ATOM 2066 C C . LEU A 1 261 ? 14.515 16.876 -2.048 1.00 89.81 261 LEU A C 1
ATOM 2068 O O . LEU A 1 261 ? 14.915 17.082 -3.187 1.00 89.81 261 LEU A O 1
ATOM 2072 N N . ALA A 1 262 ? 15.060 17.460 -0.978 1.00 90.56 262 ALA A N 1
ATOM 2073 C CA . ALA A 1 262 ? 16.153 18.431 -1.044 1.00 90.56 262 ALA A CA 1
ATOM 2074 C C . ALA A 1 262 ? 17.470 17.825 -1.557 1.00 90.56 262 ALA A C 1
ATOM 2076 O O . ALA A 1 262 ? 18.295 18.539 -2.118 1.00 90.56 262 ALA A O 1
ATOM 2077 N N . LYS A 1 263 ? 17.669 16.512 -1.379 1.00 89.25 263 LYS A N 1
ATOM 2078 C CA . LYS A 1 263 ? 18.845 15.793 -1.886 1.00 89.25 263 LYS A CA 1
ATOM 2079 C C . LYS A 1 263 ? 18.808 15.567 -3.404 1.00 89.25 263 LYS A C 1
ATOM 2081 O O . LYS A 1 263 ? 19.851 15.262 -3.982 1.00 89.25 263 LYS A O 1
ATOM 2086 N N . LEU A 1 264 ? 17.647 15.670 -4.058 1.00 84.81 264 LEU A N 1
ATOM 2087 C CA . LEU A 1 264 ? 17.600 15.527 -5.514 1.00 84.81 264 LEU A CA 1
ATOM 2088 C C . LEU A 1 264 ? 18.253 16.745 -6.178 1.00 84.81 264 LEU A C 1
ATOM 2090 O O . LEU A 1 264 ? 17.960 17.874 -5.779 1.00 84.81 264 LEU A O 1
ATOM 2094 N N . PRO A 1 265 ? 19.113 16.538 -7.193 1.00 80.31 265 PRO A N 1
ATOM 2095 C CA . PRO A 1 265 ? 19.634 17.646 -7.977 1.00 80.31 265 PRO A CA 1
ATOM 2096 C C . PRO A 1 265 ? 18.459 18.415 -8.587 1.00 80.31 265 PRO A C 1
ATOM 2098 O O . PRO A 1 265 ? 17.478 17.811 -9.032 1.00 80.31 265 PRO A O 1
ATOM 2101 N N . ALA A 1 266 ? 18.543 19.747 -8.580 1.00 78.50 266 ALA A N 1
ATOM 2102 C CA . ALA A 1 266 ? 17.563 20.572 -9.272 1.00 78.50 266 ALA A CA 1
ATOM 2103 C C . ALA A 1 266 ? 17.502 20.131 -10.741 1.00 78.50 266 ALA A C 1
ATOM 2105 O O . ALA A 1 266 ? 18.547 19.921 -11.357 1.00 78.50 266 ALA A O 1
ATOM 2106 N N . LEU A 1 267 ? 16.290 19.967 -11.276 1.00 75.75 267 LEU A N 1
ATOM 2107 C CA . LEU A 1 267 ? 16.090 19.699 -12.698 1.00 75.75 267 LEU A CA 1
ATOM 2108 C C . LEU A 1 267 ? 16.740 20.841 -13.486 1.00 75.75 267 LEU A C 1
ATOM 2110 O O . LEU A 1 267 ? 16.277 21.978 -13.415 1.00 75.75 267 LEU A O 1
ATOM 2114 N N . GLN A 1 268 ? 17.841 20.544 -14.168 1.00 76.19 268 GLN A N 1
ATOM 2115 C CA . GLN A 1 268 ? 18.465 21.458 -15.119 1.00 76.19 268 GLN A CA 1
ATOM 2116 C C . GLN A 1 268 ? 17.721 21.363 -16.458 1.00 76.19 268 GLN A C 1
ATOM 2118 O O . GLN A 1 268 ? 17.137 20.322 -16.753 1.00 76.19 268 GLN A O 1
ATOM 2123 N N . GLU A 1 269 ? 17.756 22.414 -17.282 1.00 66.31 269 GLU A N 1
ATOM 2124 C CA . GLU A 1 269 ? 17.113 22.416 -18.613 1.00 66.31 269 GLU A CA 1
ATOM 2125 C C . GLU A 1 269 ? 17.630 21.268 -19.508 1.00 66.31 269 GLU A C 1
ATOM 2127 O O . GLU A 1 269 ? 16.877 20.681 -20.278 1.00 66.31 269 GLU A O 1
ATOM 2132 N N . GLU A 1 270 ? 18.887 20.840 -19.336 1.00 62.06 270 GLU A N 1
ATOM 2133 C CA . GLU A 1 270 ? 19.453 19.674 -20.039 1.00 62.06 270 GLU A CA 1
ATOM 2134 C C . GLU A 1 270 ? 18.796 18.332 -19.644 1.00 62.06 270 GLU A C 1
ATOM 2136 O O . GLU A 1 270 ? 18.817 17.369 -20.415 1.00 62.06 270 GLU A O 1
ATOM 2141 N N . ASP A 1 271 ? 18.161 18.255 -18.469 1.00 64.94 271 ASP A N 1
ATOM 2142 C CA . ASP A 1 271 ? 17.450 17.067 -17.986 1.00 64.94 271 ASP A CA 1
ATOM 2143 C C . ASP A 1 271 ? 16.002 16.974 -18.511 1.00 64.94 271 ASP A C 1
ATOM 2145 O O . ASP A 1 271 ? 15.307 15.980 -18.254 1.00 64.94 271 ASP A O 1
ATOM 2149 N N . GLU A 1 272 ? 15.544 17.946 -19.312 1.00 61.97 272 GLU A N 1
ATOM 2150 C CA . GLU A 1 272 ? 14.228 17.924 -19.968 1.00 61.97 272 GLU A CA 1
ATOM 2151 C C . GLU A 1 272 ? 14.061 16.742 -20.948 1.00 61.97 272 GLU A C 1
ATOM 2153 O O . GLU A 1 272 ? 12.943 16.294 -21.212 1.00 61.97 272 GLU A O 1
ATOM 2158 N N . GLY A 1 273 ? 15.166 16.144 -21.408 1.00 66.69 273 GLY A N 1
ATOM 2159 C CA . GLY A 1 273 ? 15.154 14.939 -22.243 1.00 66.69 273 GLY A CA 1
ATOM 2160 C C . GLY A 1 273 ? 15.123 13.604 -21.483 1.00 66.69 273 GLY A C 1
ATOM 2161 O O . GLY A 1 273 ? 14.858 12.564 -22.091 1.00 66.69 273 GLY A O 1
ATOM 2162 N N . ASN A 1 274 ? 15.398 13.581 -20.171 1.00 84.12 274 ASN A N 1
ATOM 2163 C CA . ASN A 1 274 ? 15.536 12.333 -19.414 1.00 84.12 274 ASN A CA 1
ATOM 2164 C C . ASN A 1 274 ? 14.273 11.998 -18.605 1.00 84.12 274 ASN A C 1
ATOM 2166 O O . ASN A 1 274 ? 14.099 12.435 -17.463 1.00 84.12 274 ASN A O 1
ATOM 2170 N N . TRP A 1 275 ? 13.426 11.138 -19.181 1.00 87.50 275 TRP A N 1
ATOM 2171 C CA . TRP A 1 275 ? 12.174 10.680 -18.567 1.00 87.50 275 TRP A CA 1
ATOM 2172 C C . TRP A 1 275 ? 12.353 10.142 -17.138 1.00 87.50 275 TRP A C 1
ATOM 2174 O O . TRP A 1 275 ? 11.529 10.418 -16.268 1.00 87.50 275 TRP A O 1
ATOM 2184 N N . VAL A 1 276 ? 13.434 9.399 -16.867 1.00 88.06 276 VAL A N 1
ATOM 2185 C CA . VAL A 1 276 ? 13.651 8.735 -15.569 1.00 88.06 276 VAL A CA 1
ATOM 2186 C C . VAL A 1 276 ? 13.848 9.759 -14.452 1.00 88.06 276 VAL A C 1
ATOM 2188 O O . VAL A 1 276 ? 13.200 9.655 -13.409 1.00 88.06 276 VAL A O 1
ATOM 2191 N N . LYS A 1 277 ? 14.681 10.781 -14.689 1.00 87.94 277 LYS A N 1
ATOM 2192 C CA . LYS A 1 277 ? 14.937 11.856 -13.717 1.00 87.94 277 LYS A CA 1
ATOM 2193 C C . LYS A 1 277 ? 13.671 12.660 -13.421 1.00 87.94 277 LYS A C 1
ATOM 2195 O O . LYS A 1 277 ? 13.360 12.928 -12.261 1.00 87.94 277 LYS A O 1
ATOM 2200 N N . GLN A 1 278 ? 12.899 12.991 -14.456 1.00 90.06 278 GLN A N 1
ATOM 2201 C CA . GLN A 1 278 ? 11.634 13.711 -14.294 1.00 90.06 278 GLN A CA 1
ATOM 2202 C C . GLN A 1 278 ? 10.593 12.886 -13.539 1.00 90.06 278 GLN A C 1
ATOM 2204 O O . GLN A 1 278 ? 9.950 13.392 -12.618 1.00 90.06 278 GLN A O 1
ATOM 2209 N N . ALA A 1 279 ? 10.449 11.605 -13.884 1.00 90.88 279 ALA A N 1
ATOM 2210 C CA . ALA A 1 279 ? 9.544 10.701 -13.191 1.00 90.88 279 ALA A CA 1
ATOM 2211 C C . ALA A 1 279 ? 9.935 10.558 -11.713 1.00 90.88 279 ALA A C 1
ATOM 2213 O O . ALA A 1 279 ? 9.063 10.606 -10.846 1.00 90.88 279 ALA A O 1
ATOM 2214 N N . GLU A 1 280 ? 11.227 10.437 -11.394 1.00 90.38 280 GLU A N 1
ATOM 2215 C CA . GLU A 1 280 ? 11.712 10.400 -10.011 1.00 90.38 280 GLU A CA 1
ATOM 2216 C C . GLU A 1 280 ? 11.389 11.685 -9.244 1.00 90.38 280 GLU A C 1
ATOM 2218 O O . GLU A 1 280 ? 10.821 11.618 -8.148 1.00 90.38 280 GLU A O 1
ATOM 2223 N N . PHE A 1 281 ? 11.660 12.850 -9.835 1.00 91.94 281 PHE A N 1
ATOM 2224 C CA . PHE A 1 281 ? 11.324 14.136 -9.231 1.00 91.94 281 PHE A CA 1
ATOM 2225 C C . PHE A 1 281 ? 9.818 14.259 -8.955 1.00 91.94 281 PHE A C 1
ATOM 2227 O O . PHE A 1 281 ? 9.411 14.608 -7.843 1.00 91.94 281 PHE A O 1
ATOM 2234 N N . ILE A 1 282 ? 8.972 13.901 -9.927 1.00 93.12 282 ILE A N 1
ATOM 2235 C CA . ILE A 1 282 ? 7.509 13.917 -9.789 1.00 93.12 282 ILE A CA 1
ATOM 2236 C C . ILE A 1 282 ? 7.049 12.964 -8.678 1.00 93.12 282 ILE A C 1
ATOM 2238 O O . ILE A 1 282 ? 6.214 13.349 -7.855 1.00 93.12 282 ILE A O 1
ATOM 2242 N N . ARG A 1 283 ? 7.612 11.751 -8.596 1.00 93.31 283 ARG A N 1
ATOM 2243 C CA . ARG A 1 283 ? 7.307 10.778 -7.530 1.00 93.31 283 ARG A CA 1
ATOM 2244 C C . ARG A 1 283 ? 7.639 11.336 -6.150 1.00 93.31 283 ARG A C 1
ATOM 2246 O O . ARG A 1 283 ? 6.808 11.266 -5.246 1.00 93.31 283 ARG A O 1
ATOM 2253 N N . LYS A 1 284 ? 8.824 11.925 -5.984 1.00 92.19 284 LYS A N 1
ATOM 2254 C CA . LYS A 1 284 ? 9.279 12.490 -4.704 1.00 92.19 284 LYS A CA 1
ATOM 2255 C C . LYS A 1 284 ? 8.457 13.714 -4.304 1.00 92.19 284 LYS A C 1
ATOM 2257 O O . LYS A 1 284 ? 8.044 13.818 -3.149 1.00 92.19 284 LYS A O 1
ATOM 2262 N N . LYS A 1 285 ? 8.133 14.587 -5.261 1.00 94.00 285 LYS A N 1
ATOM 2263 C CA . LYS A 1 285 ? 7.251 15.744 -5.051 1.00 94.00 285 LYS A CA 1
ATOM 2264 C C . LYS A 1 285 ? 5.842 15.321 -4.633 1.00 94.00 285 LYS A C 1
ATOM 2266 O O . LYS A 1 285 ? 5.307 15.860 -3.666 1.00 94.00 285 LYS A O 1
ATOM 2271 N N . ASN A 1 286 ? 5.252 14.345 -5.322 1.00 94.94 286 ASN A N 1
ATOM 2272 C CA . ASN A 1 286 ? 3.940 13.800 -4.974 1.00 94.94 286 ASN A CA 1
ATOM 2273 C C . ASN A 1 286 ? 3.943 13.207 -3.558 1.00 94.94 286 ASN A C 1
ATOM 2275 O O . ASN A 1 286 ? 3.056 13.508 -2.761 1.00 94.94 286 ASN A O 1
ATOM 2279 N N . PHE A 1 287 ? 4.981 12.442 -3.211 1.00 91.75 287 PHE A N 1
ATOM 2280 C CA . PHE A 1 287 ? 5.094 11.856 -1.882 1.00 91.75 287 PHE A CA 1
ATOM 2281 C C . PHE A 1 287 ? 5.244 12.900 -0.772 1.00 91.75 287 PHE A C 1
ATOM 2283 O O . PHE A 1 287 ? 4.627 12.777 0.289 1.00 91.75 287 PHE A O 1
ATOM 2290 N N . HIS A 1 288 ? 6.016 13.959 -1.019 1.00 94.19 288 HIS A N 1
ATOM 2291 C CA . HIS A 1 288 ? 6.121 15.091 -0.104 1.00 94.19 288 HIS A CA 1
ATOM 2292 C C . HIS A 1 288 ? 4.750 15.746 0.134 1.00 94.19 288 HIS A C 1
ATOM 2294 O O . HIS A 1 288 ? 4.352 15.927 1.284 1.00 94.19 288 HIS A O 1
ATOM 2300 N N . GLN A 1 289 ? 3.984 16.018 -0.929 1.00 95.25 289 GLN A N 1
ATOM 2301 C CA . GLN A 1 289 ? 2.638 16.591 -0.813 1.00 95.25 289 GLN A CA 1
ATOM 2302 C C . GLN A 1 289 ? 1.672 15.671 -0.052 1.00 95.25 289 GLN A C 1
ATOM 2304 O O . GLN A 1 289 ? 0.969 16.133 0.846 1.00 95.25 289 GLN A O 1
ATOM 2309 N N . ARG A 1 290 ? 1.680 14.366 -0.353 1.00 94.44 290 ARG A N 1
ATOM 2310 C CA . ARG A 1 290 ? 0.898 13.345 0.365 1.00 94.44 290 ARG A CA 1
ATOM 2311 C C . ARG A 1 290 ? 1.229 13.336 1.860 1.00 94.44 290 ARG A C 1
ATOM 2313 O O . ARG A 1 290 ? 0.325 13.322 2.690 1.00 94.44 290 ARG A O 1
ATOM 2320 N N . SER A 1 291 ? 2.515 13.397 2.199 1.00 93.50 291 SER A N 1
ATOM 2321 C CA . SER A 1 291 ? 2.992 13.407 3.589 1.00 93.50 291 SER A CA 1
ATOM 2322 C C . SER A 1 291 ? 2.601 14.681 4.330 1.00 93.50 291 SER A C 1
ATOM 2324 O O . SER A 1 291 ? 2.214 14.619 5.493 1.00 93.50 291 SER A O 1
ATOM 2326 N N . LEU A 1 292 ? 2.650 15.831 3.655 1.00 96.12 292 LEU A N 1
ATOM 2327 C CA . LEU A 1 292 ? 2.246 17.116 4.221 1.00 96.12 292 LEU A CA 1
ATOM 2328 C C . LEU A 1 292 ? 0.752 17.127 4.566 1.00 96.12 292 LEU A C 1
ATOM 2330 O O . LEU A 1 292 ? 0.381 17.496 5.679 1.00 96.12 292 LEU A O 1
ATOM 2334 N N . GLN A 1 293 ? -0.097 16.648 3.654 1.00 96.38 293 GLN A N 1
ATOM 2335 C CA . GLN A 1 293 ? -1.532 16.511 3.918 1.00 96.38 293 GLN A CA 1
ATOM 2336 C C . GLN A 1 293 ? -1.809 15.490 5.030 1.00 96.38 293 GLN A C 1
ATOM 2338 O O . GLN A 1 293 ? -2.626 15.743 5.914 1.00 96.38 293 GLN A O 1
ATOM 2343 N N . GLY A 1 294 ? -1.087 14.365 5.046 1.00 94.38 294 GLY A N 1
ATOM 2344 C CA . GLY A 1 294 ? -1.188 13.372 6.117 1.00 94.38 294 GLY A CA 1
ATOM 2345 C C . GLY A 1 294 ? -0.823 13.937 7.494 1.00 94.38 294 GLY A C 1
ATOM 2346 O O . GLY A 1 294 ? -1.553 13.720 8.463 1.00 94.38 294 GLY A O 1
ATOM 2347 N N . ALA A 1 295 ? 0.254 14.722 7.578 1.00 94.81 295 ALA A N 1
ATOM 2348 C CA . ALA A 1 295 ? 0.667 15.397 8.805 1.00 94.81 295 ALA A CA 1
ATOM 2349 C C . ALA A 1 295 ? -0.377 16.417 9.279 1.00 94.81 295 ALA A C 1
ATOM 2351 O O . ALA A 1 295 ? -0.691 16.455 10.469 1.00 94.81 295 ALA A O 1
ATOM 2352 N N . TRP A 1 296 ? -0.971 17.183 8.359 1.00 97.44 296 TRP A N 1
ATOM 2353 C CA . TRP A 1 296 ? -2.041 18.128 8.681 1.00 97.44 296 TRP A CA 1
ATOM 2354 C C . TRP A 1 296 ? -3.286 17.432 9.246 1.00 97.44 296 TRP A C 1
ATOM 2356 O O . TRP A 1 296 ? -3.812 17.835 10.283 1.00 97.44 296 TRP A O 1
ATOM 2366 N N . VAL A 1 297 ? -3.724 16.331 8.628 1.00 95.94 297 VAL A N 1
ATOM 2367 C CA . VAL A 1 297 ? -4.854 15.529 9.126 1.00 95.94 297 VAL A CA 1
ATOM 2368 C C . VAL A 1 297 ? -4.549 14.940 10.506 1.00 95.94 297 VAL A C 1
ATOM 2370 O O . VAL A 1 297 ? -5.405 14.974 11.392 1.00 95.94 297 VAL A O 1
ATOM 2373 N N . SER A 1 298 ? -3.329 14.442 10.727 1.00 93.81 298 SER A N 1
ATOM 2374 C CA . SER A 1 298 ? -2.889 13.965 12.044 1.00 93.81 298 SER A CA 1
ATOM 2375 C C . SER A 1 298 ? -2.873 15.077 13.098 1.00 93.81 298 SER A C 1
ATOM 2377 O O . SER A 1 298 ? -3.283 14.823 14.229 1.00 93.81 298 SER A O 1
ATOM 2379 N N . LEU A 1 299 ? -2.464 16.299 12.742 1.00 96.31 299 LEU A N 1
ATOM 2380 C CA . LEU A 1 299 ? -2.478 17.466 13.630 1.00 96.31 299 LEU A CA 1
ATOM 2381 C C . LEU A 1 299 ? -3.902 17.837 14.050 1.00 96.31 299 LEU A C 1
ATOM 2383 O O . LEU A 1 299 ? -4.180 17.952 15.243 1.00 96.31 299 LEU A O 1
ATOM 2387 N N . VAL A 1 300 ? -4.818 17.965 13.088 1.00 96.94 300 VAL A N 1
ATOM 2388 C CA . VAL A 1 300 ? -6.229 18.277 13.366 1.00 96.94 300 VAL A CA 1
ATOM 2389 C C . VAL A 1 300 ? -6.859 17.193 14.239 1.00 96.94 300 VAL A C 1
ATOM 2391 O O . VAL A 1 300 ? -7.525 17.507 15.224 1.00 96.94 300 VAL A O 1
ATOM 2394 N N . ALA A 1 301 ? -6.604 15.916 13.936 1.00 95.19 301 ALA A N 1
ATOM 2395 C CA . ALA A 1 301 ? -7.088 14.809 14.753 1.00 95.19 301 ALA A CA 1
ATOM 2396 C C . ALA A 1 301 ? -6.548 14.881 16.192 1.00 95.19 301 ALA A C 1
ATOM 2398 O O . ALA A 1 301 ? -7.327 14.736 17.131 1.00 95.19 301 ALA A O 1
ATOM 2399 N N . ALA A 1 302 ? -5.253 15.162 16.378 1.00 94.44 302 ALA A N 1
ATOM 2400 C CA . ALA A 1 302 ? -4.646 15.299 17.701 1.00 94.44 302 ALA A CA 1
ATOM 2401 C C . ALA A 1 302 ? -5.275 16.450 18.510 1.00 94.44 302 ALA A C 1
ATOM 2403 O O . ALA A 1 302 ? -5.642 16.256 19.674 1.00 94.44 302 ALA A O 1
ATOM 2404 N N . ILE A 1 303 ? -5.491 17.614 17.886 1.00 96.50 303 ILE A N 1
ATOM 2405 C CA . ILE A 1 303 ? -6.159 18.769 18.511 1.00 96.50 303 ILE A CA 1
ATOM 2406 C C . ILE A 1 303 ? -7.587 18.401 18.932 1.00 96.50 303 ILE A C 1
ATOM 2408 O O . ILE A 1 303 ? -7.955 18.598 20.089 1.00 96.50 303 ILE A O 1
ATOM 2412 N N . LEU A 1 304 ? -8.376 17.801 18.035 1.00 96.12 304 LEU A N 1
ATOM 2413 C CA . LEU A 1 304 ? -9.754 17.397 18.330 1.00 96.12 304 LEU A CA 1
ATOM 2414 C C . LEU A 1 304 ? -9.827 16.352 19.449 1.00 96.12 304 LEU A C 1
ATOM 2416 O O . LEU A 1 304 ? -10.673 16.464 20.336 1.00 96.12 304 LEU A O 1
ATOM 2420 N N . THR A 1 305 ? -8.924 15.367 19.458 1.00 93.62 305 THR A N 1
ATOM 2421 C CA . THR A 1 305 ? -8.858 14.389 20.554 1.00 93.62 305 THR A CA 1
ATOM 2422 C C . THR A 1 305 ? -8.474 15.038 21.879 1.00 93.62 305 THR A C 1
ATOM 2424 O O . THR A 1 305 ? -9.041 14.685 22.908 1.00 93.62 305 THR A O 1
ATOM 2427 N N . THR A 1 306 ? -7.579 16.028 21.864 1.00 94.38 306 THR A N 1
ATOM 2428 C CA . THR A 1 306 ? -7.176 16.767 23.069 1.00 94.38 306 THR A CA 1
ATOM 2429 C C . THR A 1 306 ? -8.342 17.577 23.627 1.00 94.38 306 THR A C 1
ATOM 2431 O O . THR A 1 306 ? -8.588 17.532 24.828 1.00 94.38 306 THR A O 1
ATOM 2434 N N . ILE A 1 307 ? -9.116 18.244 22.764 1.00 94.81 307 ILE A N 1
ATOM 2435 C CA . ILE A 1 307 ? -10.341 18.959 23.154 1.00 94.81 307 ILE A CA 1
ATOM 2436 C C . ILE A 1 307 ? -11.360 17.984 23.759 1.00 94.81 307 ILE A C 1
ATOM 2438 O O . ILE A 1 307 ? -11.911 18.258 24.821 1.00 94.81 307 ILE A O 1
ATOM 2442 N N . ALA A 1 308 ? -11.577 16.825 23.130 1.00 93.56 308 ALA A N 1
ATOM 2443 C CA . ALA A 1 308 ? -12.502 15.808 23.630 1.00 93.56 308 ALA A CA 1
ATOM 2444 C C . ALA A 1 308 ? -12.104 15.287 25.021 1.00 93.56 308 ALA A C 1
ATOM 2446 O O . ALA A 1 308 ? -12.942 15.171 25.915 1.00 93.56 308 ALA A O 1
ATOM 2447 N N . VAL A 1 309 ? -10.812 15.006 25.212 1.00 92.38 309 VAL A N 1
ATOM 2448 C CA . VAL A 1 309 ? -10.253 14.574 26.499 1.00 92.38 309 VAL A CA 1
ATOM 2449 C C . VAL A 1 309 ? -10.362 15.691 27.539 1.00 92.38 309 VAL A C 1
ATOM 2451 O O . VAL A 1 309 ? -10.766 15.421 28.665 1.00 92.38 309 VAL A O 1
ATOM 2454 N N . ALA A 1 310 ? -10.092 16.946 27.172 1.00 92.44 310 ALA A N 1
ATOM 2455 C CA . ALA A 1 310 ? -10.239 18.088 28.070 1.00 92.44 310 ALA A CA 1
ATOM 2456 C C . ALA A 1 310 ? -11.695 18.271 28.531 1.00 92.44 310 ALA A C 1
ATOM 2458 O O . ALA A 1 310 ? -11.939 18.403 29.728 1.00 92.44 310 ALA A O 1
ATOM 2459 N N . ILE A 1 311 ? -12.671 18.205 27.615 1.00 91.19 311 ILE A N 1
ATOM 2460 C CA . ILE A 1 311 ? -14.105 18.270 27.950 1.00 91.19 311 ILE A CA 1
ATOM 2461 C C . ILE A 1 311 ? -14.485 17.137 28.906 1.00 91.19 311 ILE A C 1
ATOM 2463 O O . ILE A 1 311 ? -15.219 17.369 29.868 1.00 91.19 311 ILE A O 1
ATOM 2467 N N . TRP A 1 312 ? -13.965 15.928 28.675 1.00 90.06 312 TRP A N 1
ATOM 2468 C CA . TRP A 1 312 ? -14.190 14.792 29.566 1.00 90.06 312 TRP A CA 1
ATOM 2469 C C . TRP A 1 312 ? -13.614 15.051 30.969 1.00 90.06 312 TRP A C 1
ATOM 2471 O O . TRP A 1 312 ? -14.275 14.749 31.957 1.00 90.06 312 TRP A O 1
ATOM 2481 N N . CYS A 1 313 ? -12.434 15.660 31.084 1.00 89.38 313 CYS A N 1
ATOM 2482 C CA . CYS A 1 313 ? -11.811 15.939 32.381 1.00 89.38 313 CYS A CA 1
ATOM 2483 C C . CYS A 1 313 ? -12.434 17.109 33.152 1.00 89.38 313 CYS A C 1
ATOM 2485 O O . CYS A 1 313 ? -12.473 17.057 34.379 1.00 89.38 313 CYS A O 1
ATOM 2487 N N . PHE A 1 314 ? -12.895 18.159 32.467 1.00 89.12 314 PHE A N 1
ATOM 2488 C CA . PHE A 1 314 ? -13.471 19.343 33.118 1.00 89.12 314 PHE A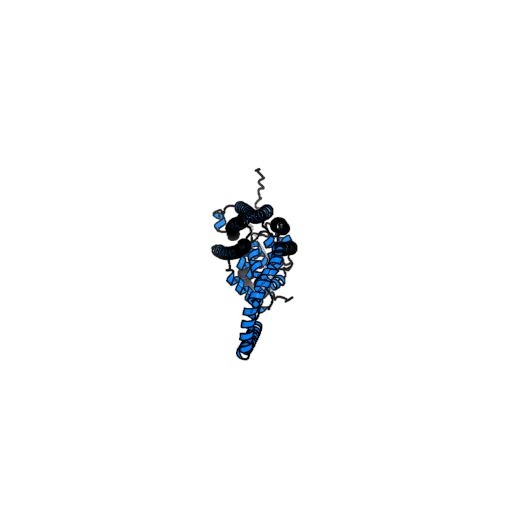 CA 1
ATOM 2489 C C . PHE A 1 314 ? -14.962 19.207 33.431 1.00 89.12 314 PHE A C 1
ATOM 2491 O O . PHE A 1 314 ? -15.473 19.914 34.299 1.00 89.12 314 PHE A O 1
ATOM 2498 N N . SER A 1 315 ? -15.669 18.311 32.744 1.00 86.56 315 SER A N 1
ATOM 2499 C CA . SER A 1 315 ? -17.074 18.056 33.046 1.00 86.56 315 SER A CA 1
ATOM 2500 C C . SER A 1 315 ? -17.194 17.176 34.292 1.00 86.56 315 SER A C 1
ATOM 2502 O O . SER A 1 315 ? -16.439 16.209 34.424 1.00 86.56 315 SER A O 1
ATOM 2504 N N . PRO A 1 316 ? -18.161 17.439 35.192 1.00 80.75 316 PRO A N 1
ATOM 2505 C CA . PRO A 1 316 ? -18.430 16.537 36.303 1.00 80.75 316 PRO A CA 1
ATOM 2506 C C . PRO A 1 316 ? -18.675 15.120 35.763 1.00 80.75 316 PRO A C 1
ATOM 2508 O O . PRO A 1 316 ? -19.253 14.986 34.675 1.00 80.75 316 PRO A O 1
ATOM 2511 N N . PRO A 1 317 ? -18.235 14.071 36.488 1.00 76.94 317 PRO A N 1
ATOM 2512 C CA . PRO A 1 317 ? -18.264 12.693 36.017 1.00 76.94 317 PRO A CA 1
ATOM 2513 C C . PRO A 1 317 ? -19.706 12.265 35.750 1.00 76.94 317 PRO A C 1
ATOM 2515 O O . PRO A 1 317 ? -20.428 11.799 36.626 1.00 76.94 317 PRO A O 1
ATOM 2518 N N . SER A 1 318 ? -20.126 12.453 34.506 1.00 81.88 318 SER A N 1
ATOM 2519 C CA . SER A 1 318 ? -21.429 12.072 34.002 1.00 81.88 318 SER A CA 1
ATOM 2520 C C . SER A 1 318 ? -21.216 11.038 32.914 1.00 81.88 318 SER A C 1
ATOM 2522 O O . SER A 1 318 ? -20.407 11.194 31.996 1.00 81.88 318 SER A O 1
ATOM 2524 N N . LEU A 1 319 ? -21.949 9.938 33.039 1.00 73.31 319 LEU A N 1
ATOM 2525 C CA . LEU A 1 319 ? -21.857 8.816 32.115 1.00 73.31 319 LEU A CA 1
ATOM 2526 C C . LEU A 1 319 ? -22.191 9.253 30.683 1.00 73.31 319 LEU A C 1
ATOM 2528 O O . LEU A 1 319 ? -21.544 8.806 29.742 1.00 73.31 319 LEU A O 1
ATOM 2532 N N . ALA A 1 320 ? -23.138 10.185 30.533 1.00 80.69 320 ALA A N 1
ATOM 2533 C CA . ALA A 1 320 ? -23.487 10.775 29.247 1.00 80.69 320 ALA A CA 1
ATOM 2534 C C . ALA A 1 320 ? -22.282 11.454 28.577 1.00 80.69 320 ALA A C 1
ATOM 2536 O O . ALA A 1 320 ? -22.003 11.167 27.416 1.00 80.69 320 ALA A O 1
ATOM 2537 N N . VAL A 1 321 ? -21.521 12.285 29.303 1.00 84.38 321 VAL A N 1
ATOM 2538 C CA . VAL A 1 321 ? -20.328 12.946 28.746 1.00 84.38 321 VAL A CA 1
ATOM 2539 C C . VAL A 1 321 ? -19.252 11.924 28.388 1.00 84.38 321 VAL A C 1
ATOM 2541 O O . VAL A 1 321 ? -18.691 12.007 27.301 1.00 84.38 321 VAL A O 1
ATOM 2544 N N . ALA A 1 322 ? -19.009 10.918 29.233 1.00 82.44 322 ALA A N 1
ATOM 2545 C CA . ALA A 1 322 ? -18.033 9.868 28.937 1.00 82.44 322 ALA A CA 1
ATOM 2546 C C . ALA A 1 322 ? -18.386 9.090 27.656 1.00 82.44 322 ALA A C 1
ATOM 2548 O O . ALA A 1 322 ? -17.535 8.906 26.786 1.00 82.44 322 ALA A O 1
ATOM 2549 N N . VAL A 1 323 ? -19.649 8.676 27.501 1.00 81.25 323 VAL A N 1
ATOM 2550 C CA . VAL A 1 323 ? -20.124 7.978 26.296 1.00 81.25 323 VAL A CA 1
ATOM 2551 C C . VAL A 1 323 ? -20.017 8.883 25.067 1.00 81.25 323 VAL A C 1
ATOM 2553 O O . VAL A 1 323 ? -19.476 8.451 24.050 1.00 81.25 323 VAL A O 1
ATOM 2556 N N . CYS A 1 324 ? -20.453 10.142 25.159 1.00 86.38 324 CYS A N 1
ATOM 2557 C CA . CYS A 1 324 ? -20.329 11.110 24.068 1.00 86.38 324 CYS A CA 1
ATOM 2558 C C . CYS A 1 324 ? -18.866 11.320 23.650 1.00 86.38 324 CYS A C 1
ATOM 2560 O O . CYS A 1 324 ? -18.569 11.288 22.458 1.00 86.38 324 CYS A O 1
ATOM 2562 N N . SER A 1 325 ? -17.942 11.459 24.604 1.00 88.44 325 SER A N 1
ATOM 2563 C CA . SER A 1 325 ? -16.511 11.621 24.329 1.00 88.44 325 SER A CA 1
ATOM 2564 C C . SER A 1 325 ? -15.901 10.383 23.676 1.00 88.44 325 SER A C 1
ATOM 2566 O O . SER A 1 325 ? -15.148 10.513 22.714 1.00 88.44 325 SER A O 1
ATOM 2568 N N . VAL A 1 326 ? -16.248 9.175 24.134 1.00 85.75 326 VAL A N 1
ATOM 2569 C CA . VAL A 1 326 ? -15.783 7.923 23.512 1.00 85.75 326 VAL A CA 1
ATOM 2570 C C . VAL A 1 326 ? -16.298 7.803 22.078 1.00 85.75 326 VAL A C 1
ATOM 2572 O O . VAL A 1 326 ? -15.519 7.501 21.171 1.00 85.75 326 VAL A O 1
ATOM 2575 N N . VAL A 1 327 ? -17.583 8.082 21.844 1.00 86.81 327 VAL A N 1
ATOM 2576 C CA . VAL A 1 327 ? -18.172 8.071 20.497 1.00 86.81 327 VAL A CA 1
ATOM 2577 C C . VAL A 1 327 ? -17.487 9.108 19.610 1.00 86.81 327 VAL A C 1
ATOM 2579 O O . VAL A 1 327 ? -17.091 8.788 18.492 1.00 86.81 327 VAL A O 1
ATOM 2582 N N . PHE A 1 328 ? -17.264 10.319 20.116 1.00 93.31 328 PHE A N 1
ATOM 2583 C CA . PHE A 1 328 ? -16.614 11.396 19.376 1.00 93.31 328 PHE A CA 1
ATOM 2584 C C . PHE A 1 328 ? -15.155 11.075 19.016 1.00 93.31 328 PHE A C 1
ATOM 2586 O O . PHE A 1 328 ? -14.774 11.205 17.855 1.00 93.31 328 PHE A O 1
ATOM 2593 N N . ILE A 1 329 ? -14.350 10.565 19.956 1.00 90.19 329 ILE A N 1
ATOM 2594 C CA . ILE A 1 329 ? -12.973 10.107 19.689 1.00 90.19 329 ILE A CA 1
ATOM 2595 C C . ILE A 1 329 ? -12.966 8.977 18.649 1.00 90.19 329 ILE A C 1
ATOM 2597 O O . ILE A 1 329 ? -12.127 8.970 17.746 1.00 90.19 329 ILE A O 1
ATOM 2601 N N . THR A 1 330 ? -13.922 8.048 18.731 1.00 87.88 330 THR A N 1
ATOM 2602 C CA . THR A 1 330 ? -14.071 6.967 17.744 1.00 87.88 330 THR A CA 1
ATOM 2603 C C . THR A 1 330 ? -14.390 7.522 16.354 1.00 87.88 330 THR A C 1
ATOM 2605 O O . THR A 1 330 ? -13.771 7.115 15.372 1.00 87.88 330 THR A O 1
ATOM 2608 N N . LEU A 1 331 ? -15.301 8.495 16.261 1.00 93.00 331 LEU A N 1
ATOM 2609 C CA . LEU A 1 331 ? -15.635 9.175 15.009 1.00 93.00 331 LEU A CA 1
ATOM 2610 C C . LEU A 1 331 ? -14.434 9.928 14.429 1.00 93.00 331 LEU A C 1
ATOM 2612 O O . LEU A 1 331 ? -14.200 9.832 13.228 1.00 93.00 331 LEU A O 1
ATOM 2616 N N . ILE A 1 332 ? -13.633 10.607 15.258 1.00 94.19 332 ILE A N 1
ATOM 2617 C CA . ILE A 1 332 ? -12.391 11.261 14.817 1.00 94.19 332 ILE A CA 1
ATOM 2618 C C . ILE A 1 332 ? -11.423 10.231 14.228 1.00 94.19 332 ILE A C 1
ATOM 2620 O O . ILE A 1 332 ? -10.855 10.468 13.164 1.00 94.19 332 ILE A O 1
ATOM 2624 N N . ALA A 1 333 ? -11.241 9.081 14.881 1.00 89.62 333 ALA A N 1
ATOM 2625 C CA . ALA A 1 333 ? -10.357 8.028 14.386 1.00 89.62 333 ALA A CA 1
ATOM 2626 C C . ALA A 1 333 ? -10.835 7.454 13.039 1.00 89.62 333 ALA A C 1
ATOM 2628 O O . ALA A 1 333 ? -10.029 7.270 12.124 1.00 89.62 333 ALA A O 1
ATOM 2629 N N . LEU A 1 334 ? -12.143 7.218 12.888 1.00 92.44 334 LEU A N 1
ATOM 2630 C CA . LEU A 1 334 ? -12.739 6.765 11.628 1.00 92.44 334 LEU A CA 1
ATOM 2631 C C . LEU A 1 334 ? -12.604 7.819 10.523 1.00 92.44 334 LEU A C 1
ATOM 2633 O O . LEU A 1 334 ? -12.183 7.485 9.416 1.00 92.44 334 LEU A O 1
ATOM 2637 N N . ALA A 1 335 ? -12.897 9.085 10.829 1.00 95.88 335 ALA A N 1
ATOM 2638 C CA . ALA A 1 335 ? -12.756 10.196 9.895 1.00 95.88 335 ALA A CA 1
ATOM 2639 C C . ALA A 1 335 ? -11.297 10.368 9.452 1.00 95.88 335 ALA A C 1
ATOM 2641 O O . ALA A 1 335 ? -11.033 10.435 8.255 1.00 95.88 335 ALA A O 1
ATOM 2642 N N . LYS A 1 336 ? -10.340 10.340 10.391 1.00 95.06 336 LYS A N 1
ATOM 2643 C CA . LYS A 1 336 ? -8.898 10.365 10.104 1.00 95.06 336 LYS A CA 1
ATOM 2644 C C . LYS A 1 336 ? -8.521 9.254 9.127 1.00 95.06 336 LYS A C 1
ATOM 2646 O O . LYS A 1 336 ? -7.915 9.537 8.099 1.00 95.06 336 LYS A O 1
ATOM 2651 N N . ASN A 1 337 ? -8.892 8.007 9.422 1.00 92.31 337 ASN A N 1
ATOM 2652 C CA . ASN A 1 337 ? -8.558 6.867 8.568 1.00 92.31 337 ASN A CA 1
ATOM 2653 C C . ASN A 1 337 ? -9.188 6.995 7.177 1.00 92.31 337 ASN A C 1
ATOM 2655 O O . ASN A 1 337 ? -8.509 6.775 6.179 1.00 92.31 337 ASN A O 1
ATOM 2659 N N . SER A 1 338 ? -10.456 7.403 7.100 1.00 94.69 338 SER A N 1
ATOM 2660 C CA . SER A 1 338 ? -11.150 7.612 5.828 1.00 94.69 338 SER A CA 1
ATOM 2661 C C . SER A 1 338 ? -10.489 8.705 4.986 1.00 94.69 338 SER A C 1
ATOM 2663 O O . SER A 1 338 ? -10.269 8.512 3.792 1.00 94.69 338 SER A O 1
ATOM 2665 N N . ILE A 1 339 ? -10.149 9.843 5.598 1.00 96.81 339 ILE A N 1
ATOM 2666 C CA . ILE A 1 339 ? -9.504 10.970 4.916 1.00 96.81 339 ILE A CA 1
ATOM 2667 C C . ILE A 1 339 ? -8.097 10.577 4.456 1.00 96.81 339 ILE A C 1
ATOM 2669 O O . ILE A 1 339 ? -7.738 10.856 3.317 1.00 96.81 339 ILE A O 1
ATOM 2673 N N . LEU A 1 340 ? -7.310 9.891 5.291 1.00 94.12 340 LEU A N 1
ATOM 2674 C CA . LEU A 1 340 ? -5.974 9.422 4.911 1.00 94.12 340 LEU A CA 1
ATOM 2675 C C . LEU A 1 340 ? -6.026 8.426 3.748 1.00 94.12 340 LEU A C 1
ATOM 2677 O O . LEU A 1 340 ? -5.219 8.534 2.827 1.00 94.12 340 LEU A O 1
ATOM 2681 N N . THR A 1 341 ? -6.984 7.496 3.743 1.00 92.31 341 THR A N 1
ATOM 2682 C CA . THR A 1 341 ? -7.197 6.592 2.603 1.00 92.31 341 THR A CA 1
ATOM 2683 C C . THR A 1 341 ? -7.540 7.376 1.340 1.00 92.31 341 THR A C 1
ATOM 2685 O O . THR A 1 341 ? -6.923 7.149 0.303 1.00 92.31 341 THR A O 1
ATOM 2688 N N . HIS A 1 342 ? -8.443 8.355 1.434 1.00 96.06 342 HIS A N 1
ATOM 2689 C CA . HIS A 1 342 ? -8.813 9.187 0.292 1.00 96.06 342 HIS A CA 1
ATOM 2690 C C . HIS A 1 342 ? -7.635 10.014 -0.249 1.00 96.06 342 HIS A C 1
ATOM 2692 O O . HIS A 1 342 ? -7.414 10.058 -1.456 1.00 96.06 342 HIS A O 1
ATOM 2698 N N . ILE A 1 343 ? -6.832 10.619 0.634 1.00 95.44 343 ILE A N 1
ATOM 2699 C CA . ILE A 1 343 ? -5.598 11.333 0.274 1.00 95.44 343 ILE A CA 1
ATOM 2700 C C . ILE A 1 343 ? -4.648 10.387 -0.464 1.00 95.44 343 ILE A C 1
ATOM 2702 O O . ILE A 1 343 ? -4.142 10.729 -1.530 1.00 95.44 343 ILE A O 1
ATOM 2706 N N . ASN A 1 344 ? -4.422 9.186 0.070 1.00 92.81 344 ASN A N 1
ATOM 2707 C CA . ASN A 1 344 ? -3.537 8.201 -0.546 1.00 92.81 344 ASN A CA 1
ATOM 2708 C C . ASN A 1 344 ? -3.995 7.831 -1.964 1.00 92.81 344 ASN A C 1
ATOM 2710 O O . ASN A 1 344 ? -3.179 7.827 -2.883 1.00 92.81 344 ASN A O 1
ATOM 2714 N N . GLU A 1 345 ? -5.290 7.575 -2.153 1.00 92.75 345 GLU A N 1
ATOM 2715 C CA . GLU A 1 345 ? -5.873 7.259 -3.461 1.00 92.75 345 GLU A CA 1
ATOM 2716 C C . GLU A 1 345 ? -5.768 8.434 -4.440 1.00 92.75 345 GLU A C 1
ATOM 2718 O O . GLU A 1 345 ? -5.308 8.257 -5.570 1.00 92.75 345 GLU A O 1
ATOM 2723 N N . TYR A 1 346 ? -6.127 9.643 -3.999 1.00 95.94 346 TYR A N 1
ATOM 2724 C CA . TYR A 1 346 ? -6.056 10.856 -4.812 1.00 95.94 346 TYR A CA 1
ATOM 2725 C C . TYR A 1 346 ? -4.626 11.142 -5.284 1.00 95.94 346 TYR A C 1
ATOM 2727 O O . TYR A 1 346 ? -4.392 11.367 -6.474 1.00 95.94 346 TYR A O 1
ATOM 2735 N N . TYR A 1 347 ? -3.644 11.094 -4.379 1.00 95.75 347 TYR A N 1
ATOM 2736 C CA . TYR A 1 347 ? -2.248 11.343 -4.735 1.00 95.75 347 TYR A CA 1
ATOM 2737 C C . TYR A 1 347 ? -1.661 10.230 -5.599 1.00 95.75 347 TYR A C 1
ATOM 2739 O O . TYR A 1 347 ? -0.891 10.548 -6.504 1.00 95.75 347 TYR A O 1
ATOM 2747 N N . ALA A 1 348 ? -2.060 8.969 -5.406 1.00 93.75 348 ALA A N 1
ATOM 2748 C CA . ALA A 1 348 ? -1.659 7.879 -6.290 1.00 93.75 348 ALA A CA 1
ATOM 2749 C C . ALA A 1 348 ? -2.210 8.078 -7.716 1.00 93.75 348 ALA A C 1
ATOM 2751 O O . ALA A 1 348 ? -1.473 7.933 -8.691 1.00 93.75 348 ALA A O 1
ATOM 2752 N N . GLN A 1 349 ? -3.478 8.474 -7.871 1.00 95.25 349 GLN A N 1
ATOM 2753 C CA . GLN A 1 349 ? -4.058 8.788 -9.185 1.00 95.25 349 GLN A CA 1
ATOM 2754 C C . GLN A 1 349 ? -3.393 10.008 -9.833 1.00 95.25 349 GLN A C 1
ATOM 2756 O O . GLN A 1 349 ? -3.043 9.974 -11.015 1.00 95.25 349 GLN A O 1
ATOM 2761 N N . SER A 1 350 ? -3.189 11.072 -9.055 1.00 96.31 350 SER A N 1
ATOM 2762 C CA . SER A 1 350 ? -2.503 12.288 -9.496 1.00 96.31 350 SER A CA 1
ATOM 2763 C C . SER A 1 350 ? -1.073 11.986 -9.949 1.00 96.31 350 SER A C 1
ATOM 2765 O O . SER A 1 350 ? -0.664 12.434 -11.016 1.00 96.31 350 SER A O 1
ATOM 2767 N N . LEU A 1 351 ? -0.350 11.131 -9.214 1.00 95.19 351 LEU A N 1
ATOM 2768 C CA . LEU A 1 351 ? 0.985 10.664 -9.584 1.00 95.19 351 LEU A CA 1
ATOM 2769 C C . LEU A 1 351 ? 0.980 9.984 -10.953 1.00 95.19 351 LEU A C 1
ATOM 2771 O O . LEU A 1 351 ? 1.784 10.336 -11.812 1.00 95.19 351 LEU A O 1
ATOM 2775 N N . GLN A 1 352 ? 0.062 9.040 -11.174 1.00 95.38 352 GLN A N 1
ATOM 2776 C CA . GLN A 1 352 ? -0.038 8.335 -12.453 1.00 95.38 352 GLN A CA 1
ATOM 2777 C C . GLN A 1 352 ? -0.356 9.301 -13.602 1.00 95.38 352 GLN A C 1
ATOM 2779 O O . GLN A 1 352 ? 0.268 9.231 -14.660 1.00 95.38 352 GLN A O 1
ATOM 2784 N N . LYS A 1 353 ? -1.250 10.272 -13.375 1.00 95.12 353 LYS A N 1
ATOM 2785 C CA . LYS A 1 353 ? -1.562 11.325 -14.351 1.00 95.12 353 LYS A CA 1
ATOM 2786 C C . LYS A 1 353 ? -0.340 12.194 -14.672 1.00 95.12 353 LYS A C 1
ATOM 2788 O O . LYS A 1 353 ? -0.097 12.452 -15.847 1.00 95.12 353 LYS A O 1
ATOM 2793 N N . SER A 1 354 ? 0.428 12.607 -13.663 1.00 94.62 354 SER A N 1
ATOM 2794 C CA . SER A 1 354 ? 1.633 13.429 -13.837 1.00 94.62 354 SER A CA 1
ATOM 2795 C C . SER A 1 354 ? 2.781 12.680 -14.513 1.00 94.62 354 SER A C 1
ATOM 2797 O O . SER A 1 354 ? 3.476 13.262 -15.335 1.00 94.62 354 SER A O 1
ATOM 2799 N N . ILE A 1 355 ? 2.977 11.392 -14.213 1.00 93.00 355 ILE A N 1
ATOM 2800 C CA . ILE A 1 355 ? 3.983 10.570 -14.906 1.00 93.00 355 ILE A CA 1
ATOM 2801 C C . ILE A 1 355 ? 3.584 10.374 -16.373 1.00 93.00 355 ILE A C 1
ATOM 2803 O O . ILE A 1 355 ? 4.426 10.458 -17.263 1.00 93.00 355 ILE A O 1
ATOM 2807 N N . ARG A 1 356 ? 2.292 10.157 -16.641 1.00 90.94 356 ARG A N 1
ATOM 2808 C CA . ARG A 1 356 ? 1.774 9.994 -18.004 1.00 90.94 356 ARG A CA 1
ATOM 2809 C C . ARG A 1 356 ? 1.912 11.255 -18.857 1.00 90.94 356 ARG A C 1
ATOM 2811 O O . ARG A 1 356 ? 2.008 11.133 -20.072 1.00 90.94 356 ARG A O 1
ATOM 2818 N N . SER A 1 357 ? 1.877 12.442 -18.248 1.00 90.81 357 SER A N 1
ATOM 2819 C CA . SER A 1 357 ? 2.032 13.714 -18.963 1.00 90.81 357 SER A CA 1
ATOM 2820 C C . SER A 1 357 ? 3.477 14.057 -19.321 1.00 90.81 357 SER A C 1
ATOM 2822 O O . SER A 1 357 ? 3.693 15.073 -19.969 1.00 90.81 357 SER A O 1
ATOM 2824 N N . ILE A 1 358 ? 4.460 13.254 -18.903 1.00 88.12 358 ILE A N 1
ATOM 2825 C CA . ILE A 1 358 ? 5.848 13.449 -19.323 1.00 88.12 358 ILE A CA 1
ATOM 2826 C C . ILE A 1 358 ? 5.931 13.132 -20.824 1.00 88.12 358 ILE A C 1
ATOM 2828 O O . ILE A 1 358 ? 5.776 11.983 -21.233 1.00 88.12 358 ILE A O 1
ATOM 2832 N N . GLU A 1 359 ? 6.125 14.172 -21.636 1.00 66.12 359 GLU A N 1
ATOM 2833 C CA . GLU A 1 359 ? 6.024 14.143 -23.104 1.00 66.12 359 GLU A CA 1
ATOM 2834 C C . GLU A 1 359 ? 7.137 13.311 -23.769 1.00 66.12 359 GLU A C 1
ATOM 2836 O O . GLU A 1 359 ? 6.957 12.755 -24.856 1.00 66.12 359 GLU A O 1
ATOM 2841 N N . ALA A 1 360 ? 8.260 13.125 -23.069 1.00 61.66 360 ALA A N 1
ATOM 2842 C CA . ALA A 1 360 ? 9.316 12.210 -23.472 1.00 61.66 360 ALA A CA 1
ATOM 2843 C C . ALA A 1 360 ? 8.833 10.755 -23.346 1.00 61.66 360 ALA A C 1
ATOM 2845 O O . ALA A 1 360 ? 8.820 10.171 -22.265 1.00 61.66 360 ALA A O 1
ATOM 2846 N N . VAL A 1 361 ? 8.443 10.137 -24.463 1.00 55.41 361 VAL A N 1
ATOM 2847 C CA . VAL A 1 361 ? 8.215 8.686 -24.515 1.00 55.41 361 VAL A CA 1
ATOM 2848 C C . VAL A 1 361 ? 9.471 7.995 -23.966 1.00 55.41 361 VAL A C 1
ATOM 2850 O O . VAL A 1 361 ? 10.562 8.313 -24.447 1.00 55.41 361 VAL A O 1
ATOM 2853 N N . PRO A 1 362 ? 9.350 7.057 -23.001 1.00 57.59 362 PRO A N 1
ATOM 2854 C CA . PRO A 1 362 ? 10.491 6.308 -22.493 1.00 57.59 362 PRO A CA 1
ATOM 2855 C C . PRO A 1 362 ? 11.320 5.793 -23.668 1.00 57.59 362 PRO A C 1
ATOM 2857 O O . PRO A 1 362 ? 10.758 5.209 -24.605 1.00 57.59 362 PRO A O 1
ATOM 2860 N N . SER A 1 363 ? 12.626 6.067 -23.647 1.00 53.84 363 SER A N 1
ATOM 2861 C CA . SER A 1 363 ? 13.569 5.633 -24.679 1.00 53.84 363 SER A CA 1
ATOM 2862 C C . SER A 1 363 ? 13.368 4.144 -24.998 1.00 53.84 363 SER A C 1
ATOM 2864 O O . SER A 1 363 ? 12.852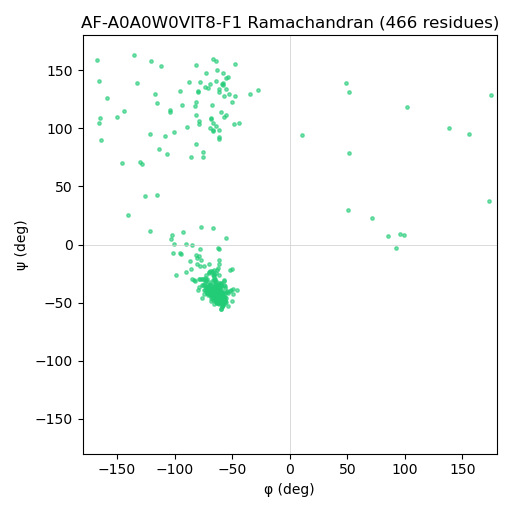 3.377 -24.183 1.00 53.84 363 SER A O 1
ATOM 2866 N N . LEU A 1 364 ? 13.755 3.704 -26.203 1.00 51.06 364 LEU A N 1
ATOM 2867 C CA . LEU A 1 364 ? 13.571 2.314 -26.663 1.00 51.06 364 LEU A CA 1
ATOM 2868 C C . LEU A 1 364 ? 14.060 1.239 -25.667 1.00 51.06 364 LEU A C 1
ATOM 2870 O O . LEU A 1 364 ? 13.584 0.109 -25.734 1.00 51.06 364 LEU A O 1
ATOM 2874 N N . GLU A 1 365 ? 14.955 1.595 -24.745 1.00 54.28 365 GLU A N 1
ATOM 2875 C CA . GLU A 1 365 ? 15.460 0.753 -23.654 1.00 54.28 365 GLU A CA 1
ATOM 2876 C C . GLU A 1 365 ? 14.383 0.330 -22.638 1.00 54.28 365 GLU A C 1
ATOM 2878 O O . GLU A 1 365 ? 14.538 -0.682 -21.962 1.00 54.28 365 GLU A O 1
ATOM 2883 N N . VAL A 1 366 ? 13.269 1.062 -22.543 1.00 58.69 366 VAL A N 1
ATOM 2884 C CA . VAL A 1 366 ? 12.236 0.851 -21.516 1.00 58.69 366 VAL A CA 1
ATOM 2885 C C . VAL A 1 366 ? 11.013 0.080 -22.049 1.00 58.69 366 VAL A C 1
ATOM 2887 O O . VAL A 1 366 ? 10.146 -0.323 -21.280 1.00 58.69 366 VAL A O 1
ATOM 2890 N N . TYR A 1 367 ? 10.918 -0.185 -23.361 1.00 61.56 367 TYR A N 1
ATOM 2891 C CA . TYR A 1 367 ? 9.836 -0.992 -23.951 1.00 61.56 367 TYR A CA 1
ATOM 2892 C C . TYR A 1 367 ? 10.373 -2.221 -24.709 1.00 61.56 367 TYR A C 1
ATOM 2894 O O . TYR A 1 367 ? 10.595 -2.150 -25.922 1.00 61.56 367 TYR A O 1
ATOM 2902 N N . PRO A 1 368 ? 10.428 -3.401 -24.059 1.00 59.47 368 PRO A N 1
ATOM 2903 C CA . PRO A 1 368 ? 10.902 -4.649 -24.676 1.00 59.47 368 PRO A CA 1
ATOM 2904 C C . PRO A 1 368 ? 10.131 -5.036 -25.946 1.00 59.47 368 PRO A C 1
ATOM 2906 O O . PRO A 1 368 ? 10.681 -5.530 -26.931 1.00 59.47 368 PRO A O 1
ATOM 2909 N N . SER A 1 369 ? 8.823 -4.760 -25.943 1.00 58.56 369 SER A N 1
ATOM 2910 C CA . SER A 1 369 ? 7.932 -5.029 -27.080 1.00 58.56 369 SER A CA 1
ATOM 2911 C C . SER A 1 369 ? 8.262 -4.209 -28.332 1.00 58.56 369 SER A C 1
ATOM 2913 O O . SER A 1 369 ? 8.071 -4.700 -29.436 1.00 58.56 369 SER A O 1
ATOM 2915 N N . ARG A 1 370 ? 8.802 -2.989 -28.198 1.00 56.62 370 ARG A N 1
ATOM 2916 C CA . ARG A 1 370 ? 9.275 -2.203 -29.352 1.00 56.62 370 ARG A CA 1
ATOM 2917 C C . ARG A 1 370 ? 10.676 -2.620 -29.783 1.00 56.62 370 ARG A C 1
ATOM 2919 O O . ARG A 1 370 ? 10.985 -2.571 -30.970 1.00 56.62 370 ARG A O 1
ATOM 2926 N N . GLN A 1 371 ? 11.495 -3.067 -28.835 1.00 58.50 371 GLN A N 1
ATOM 2927 C CA . GLN A 1 371 ? 12.840 -3.560 -29.105 1.00 58.50 371 GLN A CA 1
ATOM 2928 C C . GLN A 1 371 ? 12.810 -4.837 -29.959 1.00 58.50 371 GLN A C 1
ATOM 2930 O O . GLN A 1 371 ? 13.503 -4.904 -30.965 1.00 58.50 371 GLN A O 1
ATOM 2935 N N . SER A 1 372 ? 11.943 -5.803 -29.638 1.00 58.38 372 SER A N 1
ATOM 2936 C CA . SER A 1 372 ? 11.755 -7.026 -30.444 1.00 58.38 372 SER A CA 1
ATOM 2937 C C . SER A 1 372 ? 11.224 -6.749 -31.856 1.00 58.38 372 SER A C 1
ATOM 2939 O O . SER A 1 372 ? 11.680 -7.372 -32.815 1.00 58.38 372 SER A O 1
ATOM 2941 N N . ILE A 1 373 ? 10.324 -5.774 -32.023 1.00 63.75 373 ILE A N 1
ATOM 2942 C CA . ILE A 1 373 ? 9.851 -5.341 -33.350 1.00 63.75 373 ILE A CA 1
ATOM 2943 C C . ILE A 1 373 ? 11.002 -4.725 -34.159 1.00 63.75 373 ILE A C 1
ATOM 2945 O O . ILE A 1 373 ? 11.171 -5.043 -35.330 1.00 63.75 373 ILE A O 1
ATOM 2949 N N . ARG A 1 374 ? 11.851 -3.895 -33.544 1.00 62.16 374 ARG A N 1
ATOM 2950 C CA . ARG A 1 374 ? 13.002 -3.309 -34.244 1.00 62.16 374 ARG A CA 1
ATOM 2951 C C . ARG A 1 374 ? 14.094 -4.337 -34.538 1.00 62.16 374 ARG A C 1
ATOM 2953 O O . ARG A 1 374 ? 14.666 -4.295 -35.617 1.00 62.16 374 ARG A O 1
ATOM 2960 N N . TYR A 1 375 ? 14.368 -5.269 -33.625 1.00 67.00 375 TYR A N 1
ATOM 2961 C CA . TYR A 1 375 ? 15.318 -6.356 -33.872 1.00 67.00 375 TYR A CA 1
ATOM 2962 C C . TYR A 1 375 ? 14.828 -7.298 -34.965 1.00 67.00 375 TYR A C 1
ATOM 2964 O O . TYR A 1 375 ? 15.619 -7.687 -35.813 1.00 67.00 375 TYR A O 1
ATOM 2972 N N . SER A 1 376 ? 13.535 -7.626 -34.998 1.00 69.25 376 SER A N 1
ATOM 2973 C CA . SER A 1 376 ? 12.963 -8.412 -36.098 1.00 69.25 376 SER A CA 1
ATOM 2974 C C . SER A 1 376 ? 12.992 -7.649 -37.423 1.00 69.25 376 SER A C 1
ATOM 2976 O O . SER A 1 376 ? 13.327 -8.245 -38.440 1.00 69.25 376 SER A O 1
ATOM 2978 N N . GLN A 1 377 ? 12.762 -6.331 -37.421 1.00 74.19 377 GLN A N 1
ATOM 2979 C CA . GLN A 1 377 ? 12.973 -5.484 -38.602 1.00 74.19 377 GLN A CA 1
ATOM 2980 C C . GLN A 1 377 ? 14.442 -5.460 -39.043 1.00 74.19 377 GLN A C 1
ATOM 2982 O O . GLN A 1 377 ? 14.726 -5.653 -40.217 1.00 74.19 377 GLN A O 1
ATOM 2987 N N . GLN A 1 378 ? 15.389 -5.302 -38.116 1.00 77.44 378 GLN A N 1
ATOM 2988 C CA . GLN A 1 378 ? 16.821 -5.341 -38.420 1.00 77.44 378 GLN A CA 1
ATOM 2989 C C . GLN A 1 378 ? 17.268 -6.714 -38.924 1.00 77.44 378 GLN A C 1
ATOM 2991 O O . GLN A 1 378 ? 18.075 -6.785 -39.844 1.00 77.44 378 GLN A O 1
ATOM 2996 N N . LEU A 1 379 ? 16.742 -7.801 -38.358 1.00 77.00 379 LEU A N 1
ATOM 2997 C CA . LEU A 1 379 ? 16.983 -9.160 -38.838 1.00 77.00 379 LEU A CA 1
ATOM 2998 C C . LEU A 1 379 ? 16.412 -9.358 -40.238 1.00 77.00 379 LEU A C 1
ATOM 3000 O O . LEU A 1 379 ? 17.091 -9.928 -41.083 1.00 77.00 379 LEU A O 1
ATOM 3004 N N . HIS A 1 380 ? 15.214 -8.841 -40.505 1.00 83.38 380 HIS A N 1
ATOM 3005 C CA . HIS A 1 380 ? 14.616 -8.871 -41.834 1.00 83.38 380 HIS A CA 1
ATOM 3006 C C . HIS A 1 380 ? 15.452 -8.063 -42.842 1.00 83.38 380 HIS A C 1
ATOM 3008 O O . HIS A 1 380 ? 15.698 -8.518 -43.957 1.00 83.38 380 HIS A O 1
ATOM 3014 N N . ASP A 1 381 ? 15.943 -6.884 -42.458 1.00 87.31 381 ASP A N 1
ATOM 3015 C CA . ASP A 1 381 ? 16.826 -6.065 -43.295 1.00 87.31 381 ASP A CA 1
ATOM 3016 C C . ASP A 1 381 ? 18.178 -6.747 -43.540 1.00 87.31 381 ASP A C 1
ATOM 3018 O O . ASP A 1 381 ? 18.711 -6.692 -44.650 1.00 87.31 381 ASP A O 1
ATOM 3022 N N . LEU A 1 382 ? 18.731 -7.421 -42.528 1.00 88.50 382 LEU A N 1
ATOM 3023 C CA . LEU A 1 382 ? 19.951 -8.218 -42.652 1.00 88.50 382 LEU A CA 1
ATOM 3024 C C . LEU A 1 382 ? 19.737 -9.432 -43.558 1.00 88.50 382 LEU A C 1
ATOM 3026 O O . LEU A 1 382 ? 20.561 -9.669 -44.435 1.00 88.50 382 LEU A O 1
ATOM 3030 N N . GLN A 1 383 ? 18.625 -10.152 -43.419 1.00 89.38 383 GLN A N 1
ATOM 3031 C CA . GLN A 1 383 ? 18.269 -11.261 -44.307 1.00 89.38 383 GLN A CA 1
ATOM 3032 C C . GLN A 1 383 ? 18.110 -10.790 -45.751 1.00 89.38 383 GLN A C 1
ATOM 3034 O O . GLN A 1 383 ? 18.653 -11.410 -46.661 1.00 89.38 383 GLN A O 1
ATOM 3039 N N . LYS A 1 384 ? 17.450 -9.648 -45.966 1.00 92.62 384 LYS A N 1
ATOM 3040 C CA . LYS A 1 384 ? 17.328 -9.040 -47.294 1.00 92.62 384 LYS A CA 1
ATOM 3041 C C . LYS A 1 384 ? 18.695 -8.667 -47.867 1.00 92.62 384 LYS A C 1
ATOM 3043 O O . LYS A 1 384 ? 18.948 -8.907 -49.042 1.00 92.62 384 LYS A O 1
ATOM 3048 N N . LYS A 1 385 ? 19.601 -8.120 -47.047 1.00 92.00 385 LYS A N 1
ATOM 3049 C CA . LYS A 1 385 ? 20.982 -7.840 -47.465 1.00 92.00 385 LYS A CA 1
ATOM 3050 C C . LYS A 1 385 ? 21.730 -9.114 -47.848 1.00 92.00 385 LYS A C 1
ATOM 3052 O O . LYS A 1 385 ? 22.384 -9.110 -48.886 1.00 92.00 385 LYS A O 1
ATOM 3057 N N . ILE A 1 386 ? 21.608 -10.183 -47.062 1.00 92.25 386 ILE A N 1
ATOM 3058 C CA . ILE A 1 386 ? 22.228 -11.482 -47.356 1.00 92.25 386 ILE A CA 1
ATOM 3059 C C . ILE A 1 386 ? 21.717 -12.013 -48.699 1.00 92.25 386 ILE A C 1
ATOM 3061 O O . ILE A 1 386 ? 22.529 -12.289 -49.573 1.00 92.25 386 ILE A O 1
ATOM 3065 N N . GLN A 1 387 ? 20.402 -12.008 -48.929 1.00 93.38 387 GLN A N 1
ATOM 3066 C CA . GLN A 1 387 ? 19.819 -12.419 -50.213 1.00 93.38 387 GLN A CA 1
ATOM 3067 C C . GLN A 1 387 ? 20.335 -11.577 -51.388 1.00 93.38 387 GLN A C 1
ATOM 3069 O O . GLN A 1 387 ? 20.738 -12.122 -52.410 1.00 93.38 387 GLN A O 1
ATOM 3074 N N . THR A 1 388 ? 20.407 -10.248 -51.243 1.00 94.56 388 THR A N 1
ATOM 3075 C CA . THR A 1 388 ? 20.948 -9.395 -52.317 1.00 94.56 388 THR A CA 1
ATOM 3076 C C . THR A 1 388 ? 22.437 -9.625 -52.576 1.00 94.56 388 THR A C 1
ATOM 3078 O O . THR A 1 388 ? 22.909 -9.384 -53.686 1.00 94.56 388 THR A O 1
ATOM 3081 N N . LEU A 1 389 ? 23.198 -10.047 -51.561 1.00 95.25 389 LEU A N 1
ATOM 3082 C CA . LEU A 1 389 ? 24.605 -10.402 -51.722 1.00 95.25 389 LEU A CA 1
ATOM 3083 C C . LEU A 1 389 ? 24.747 -11.753 -52.427 1.00 95.25 389 LEU A C 1
ATOM 3085 O O . LEU A 1 389 ? 25.544 -11.841 -53.355 1.00 95.25 389 LEU A O 1
ATOM 3089 N N . GLU A 1 390 ? 23.932 -12.747 -52.073 1.00 94.06 390 GLU A N 1
ATOM 3090 C CA . GLU A 1 390 ? 23.901 -14.051 -52.747 1.00 94.06 390 GLU A CA 1
ATOM 3091 C C . GLU A 1 390 ? 23.509 -13.919 -54.227 1.00 94.06 390 GLU A C 1
ATOM 3093 O O . GLU A 1 390 ? 24.161 -14.495 -55.096 1.00 94.06 390 GLU A O 1
ATOM 3098 N N . GLU A 1 391 ? 22.507 -13.096 -54.551 1.00 95.62 391 GLU A N 1
ATOM 3099 C CA . GLU A 1 391 ? 22.133 -12.803 -55.942 1.00 95.62 391 GLU A CA 1
ATOM 3100 C C . GLU A 1 391 ? 23.274 -12.128 -56.714 1.00 95.62 391 GLU A C 1
ATOM 3102 O O . GLU A 1 391 ? 23.538 -12.456 -57.873 1.00 95.62 391 GLU A O 1
ATOM 3107 N N . LYS A 1 392 ? 23.978 -11.178 -56.087 1.00 95.12 392 LYS A N 1
ATOM 3108 C CA . LYS A 1 392 ? 25.150 -10.533 -56.697 1.00 95.12 392 LYS A CA 1
ATOM 3109 C C . LYS A 1 392 ? 26.284 -11.523 -56.918 1.00 95.12 392 LYS A C 1
ATOM 3111 O O . LYS A 1 392 ? 26.919 -11.470 -57.967 1.00 95.12 392 LYS A O 1
ATOM 3116 N N . GLU A 1 393 ? 26.523 -12.423 -55.973 1.00 94.00 393 GLU A N 1
ATOM 3117 C CA . GLU A 1 393 ? 27.542 -13.461 -56.097 1.00 94.00 393 GLU A CA 1
ATOM 3118 C C . GLU A 1 393 ? 27.212 -14.418 -57.251 1.00 94.00 393 GLU A C 1
ATOM 3120 O O . GLU A 1 393 ? 28.059 -14.658 -58.111 1.00 94.00 393 GLU A O 1
ATOM 3125 N N . GLN A 1 394 ? 25.962 -14.872 -57.367 1.00 93.19 394 GLN A N 1
ATOM 3126 C CA . GLN A 1 394 ? 25.513 -15.695 -58.497 1.00 93.19 394 GLN A CA 1
ATOM 3127 C C . GLN A 1 394 ? 25.652 -14.964 -59.841 1.00 93.19 394 GLN A C 1
ATOM 3129 O O . GLN A 1 394 ? 26.149 -15.536 -60.817 1.00 93.19 394 GLN A O 1
ATOM 3134 N N . ASN A 1 395 ? 25.293 -13.678 -59.881 1.00 94.62 395 ASN A N 1
ATOM 3135 C CA . ASN A 1 395 ? 25.447 -12.835 -61.067 1.00 94.62 395 ASN A CA 1
ATOM 3136 C C . ASN A 1 395 ? 26.915 -12.594 -61.452 1.00 94.62 395 ASN A C 1
ATOM 3138 O O . ASN A 1 395 ? 27.186 -12.347 -62.625 1.00 94.62 395 ASN A O 1
ATOM 3142 N N . LEU A 1 396 ? 27.861 -12.676 -60.509 1.00 94.69 396 LEU A N 1
ATOM 3143 C CA . LEU A 1 396 ? 29.305 -12.590 -60.765 1.00 94.69 396 LEU A CA 1
ATOM 3144 C C . LEU A 1 396 ? 29.922 -13.944 -61.156 1.00 94.69 396 LEU A C 1
ATOM 3146 O O . LEU A 1 396 ? 30.837 -13.987 -61.981 1.00 94.69 396 LEU A O 1
ATOM 3150 N N . GLN A 1 397 ? 29.378 -15.063 -60.678 1.00 92.88 397 GLN A N 1
ATOM 3151 C CA . GLN A 1 397 ? 29.840 -16.397 -61.078 1.00 92.88 397 GLN A CA 1
ATOM 3152 C C . GLN A 1 397 ? 29.585 -16.696 -62.565 1.00 92.88 397 GLN A C 1
ATOM 3154 O O . GLN A 1 397 ? 30.357 -17.413 -63.205 1.00 92.88 397 GLN A O 1
ATOM 3159 N N . GLU A 1 398 ? 28.516 -16.161 -63.155 1.00 92.62 398 GLU A N 1
ATOM 3160 C CA . GLU A 1 398 ? 28.243 -16.286 -64.592 1.00 92.62 398 GLU A CA 1
ATOM 3161 C C . GLU A 1 398 ? 29.343 -15.699 -65.503 1.00 92.62 398 GLU A C 1
ATOM 3163 O O . GLU A 1 398 ? 29.843 -16.418 -66.382 1.00 92.62 398 GLU A O 1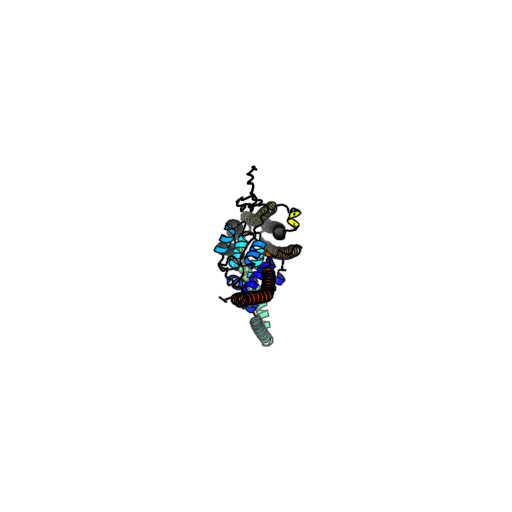
ATOM 3168 N N . PRO A 1 399 ? 29.730 -14.415 -65.364 1.00 91.88 399 PRO A N 1
ATOM 3169 C CA . PRO A 1 399 ? 30.798 -13.825 -66.155 1.00 91.88 399 PRO A CA 1
ATOM 3170 C C . PRO A 1 399 ? 32.152 -14.465 -65.853 1.00 91.88 399 PRO A C 1
ATOM 3172 O O . PRO A 1 399 ? 32.928 -14.647 -66.790 1.00 91.88 399 PRO A O 1
ATOM 3175 N N . GLU A 1 400 ? 32.422 -14.895 -64.617 1.00 90.94 400 GLU A N 1
ATOM 3176 C CA . GLU A 1 400 ? 33.630 -15.666 -64.298 1.00 90.94 400 GLU A CA 1
ATOM 3177 C C . GLU A 1 400 ? 33.677 -17.000 -65.050 1.00 90.94 400 GLU A C 1
ATOM 3179 O O . GLU A 1 400 ? 34.684 -17.313 -65.690 1.00 90.94 400 GLU A O 1
ATOM 3184 N N . LYS A 1 401 ? 32.569 -17.753 -65.094 1.00 92.94 401 LYS A N 1
ATOM 3185 C CA . LYS A 1 401 ? 32.460 -18.979 -65.904 1.00 92.94 401 LYS A CA 1
ATOM 3186 C C . LYS A 1 401 ? 32.630 -18.688 -67.397 1.00 92.94 401 LYS A C 1
ATOM 3188 O O . LYS A 1 401 ? 33.302 -19.448 -68.099 1.00 92.94 401 LYS A O 1
ATOM 3193 N N . LYS A 1 402 ? 32.068 -17.585 -67.908 1.00 92.12 402 LYS A N 1
ATOM 3194 C CA . LYS A 1 402 ? 32.248 -17.151 -69.309 1.00 92.12 402 LYS A CA 1
ATOM 3195 C C . LYS A 1 402 ? 33.709 -16.787 -69.602 1.00 92.12 402 LYS A C 1
ATOM 3197 O O . LYS A 1 402 ? 34.231 -17.180 -70.645 1.00 92.12 402 LYS A O 1
ATOM 3202 N N . LEU A 1 403 ? 34.386 -16.093 -68.689 1.00 92.88 403 LEU A N 1
ATOM 3203 C CA . LEU A 1 403 ? 35.811 -15.761 -68.781 1.00 92.88 403 LEU A CA 1
ATOM 3204 C C . LEU A 1 403 ? 36.690 -17.011 -68.731 1.00 92.88 403 LEU A C 1
ATOM 3206 O O . LEU A 1 403 ? 37.594 -17.137 -69.555 1.00 92.88 403 LEU A O 1
ATOM 3210 N N . ALA A 1 404 ? 36.402 -17.959 -67.838 1.00 91.19 404 ALA A N 1
ATOM 3211 C CA . ALA A 1 404 ? 37.108 -19.235 -67.755 1.00 91.19 404 ALA A CA 1
ATOM 3212 C C . ALA A 1 404 ? 36.976 -20.040 -69.059 1.00 91.19 404 ALA A C 1
ATOM 3214 O O . ALA A 1 404 ? 37.978 -20.507 -69.599 1.00 91.19 404 ALA A O 1
ATOM 3215 N N . ARG A 1 405 ? 35.767 -20.114 -69.638 1.00 92.94 405 ARG A N 1
ATOM 3216 C CA . ARG A 1 405 ? 35.536 -20.737 -70.956 1.00 92.94 405 ARG A CA 1
ATOM 3217 C C . ARG A 1 405 ? 36.304 -20.032 -72.074 1.00 92.94 405 ARG A C 1
ATOM 3219 O O . ARG A 1 405 ? 36.903 -20.697 -72.919 1.00 92.94 405 ARG A O 1
ATOM 3226 N N . ARG A 1 406 ? 36.321 -18.694 -72.081 1.00 91.50 406 ARG A N 1
ATOM 3227 C CA . ARG A 1 406 ? 37.092 -17.906 -73.058 1.00 91.50 406 ARG A CA 1
ATOM 3228 C C . ARG A 1 406 ? 38.592 -18.160 -72.936 1.00 91.50 406 ARG A C 1
ATOM 3230 O O . ARG A 1 406 ? 39.229 -18.378 -73.960 1.00 91.50 406 ARG A O 1
ATOM 3237 N N . LYS A 1 407 ? 39.142 -18.183 -71.717 1.00 91.69 407 LYS A N 1
ATOM 3238 C CA . LYS A 1 407 ? 40.556 -18.513 -71.469 1.00 91.69 407 LYS A CA 1
ATOM 3239 C C . LYS A 1 407 ? 40.896 -19.907 -71.992 1.00 91.69 407 LYS A C 1
ATOM 3241 O O . LYS A 1 407 ? 41.808 -20.032 -72.797 1.00 91.69 407 LYS A O 1
ATOM 3246 N N . LEU A 1 408 ? 40.086 -20.910 -71.655 1.00 93.94 408 LEU A N 1
ATOM 3247 C CA . LEU A 1 408 ? 40.284 -22.284 -72.120 1.00 93.94 408 LEU A CA 1
ATOM 3248 C C . LEU A 1 408 ? 40.218 -22.400 -73.654 1.00 93.94 408 LEU A C 1
ATOM 3250 O O . LEU A 1 408 ? 41.010 -23.114 -74.259 1.00 93.94 408 LEU A O 1
ATOM 3254 N N . THR A 1 409 ? 39.335 -21.637 -74.305 1.00 91.94 409 THR A N 1
ATOM 3255 C CA . THR A 1 409 ? 39.255 -21.580 -75.777 1.00 91.94 409 THR A CA 1
ATOM 3256 C C . THR A 1 409 ? 40.502 -20.941 -76.397 1.00 91.94 409 THR A C 1
ATOM 3258 O O . THR A 1 409 ? 41.001 -21.414 -77.417 1.00 91.94 409 THR A O 1
ATOM 3261 N N . ILE A 1 410 ? 41.014 -19.858 -75.801 1.00 92.50 410 ILE A N 1
ATOM 3262 C CA . ILE A 1 410 ? 42.244 -19.191 -76.254 1.00 92.50 410 ILE A CA 1
ATOM 3263 C C . ILE A 1 410 ? 43.448 -20.121 -76.082 1.00 92.50 410 ILE A C 1
ATOM 3265 O O . ILE A 1 410 ? 44.268 -20.215 -76.994 1.00 92.50 410 ILE A O 1
ATOM 3269 N N . ASP A 1 411 ? 43.539 -20.822 -74.955 1.00 90.94 411 ASP A N 1
ATOM 3270 C CA . ASP A 1 411 ? 44.631 -21.753 -74.679 1.00 90.94 411 ASP A CA 1
ATOM 3271 C C . ASP A 1 411 ? 44.593 -22.967 -75.614 1.00 90.94 411 ASP A C 1
ATOM 3273 O O . ASP A 1 411 ? 45.634 -23.343 -76.151 1.00 90.94 411 ASP A O 1
ATOM 3277 N N . ASN A 1 412 ? 43.412 -23.516 -75.912 1.00 89.88 412 ASN A N 1
ATOM 3278 C CA . ASN A 1 412 ? 43.265 -24.576 -76.915 1.00 89.88 412 ASN A CA 1
ATOM 3279 C C . ASN A 1 412 ? 43.686 -24.099 -78.312 1.00 89.88 412 ASN A C 1
ATOM 3281 O O . ASN A 1 412 ? 44.480 -24.767 -78.962 1.00 89.88 412 ASN A O 1
ATOM 3285 N N . ARG A 1 413 ? 43.273 -22.895 -78.736 1.00 86.06 413 ARG A N 1
ATOM 3286 C CA . ARG A 1 413 ? 43.737 -22.307 -80.008 1.00 86.06 413 ARG A CA 1
ATOM 3287 C C . ARG A 1 413 ? 45.246 -22.072 -80.042 1.00 86.06 413 ARG A C 1
ATOM 3289 O O . ARG A 1 413 ? 45.853 -22.153 -81.105 1.00 86.06 413 ARG A O 1
ATOM 3296 N N . ARG A 1 414 ? 45.867 -21.731 -78.908 1.00 84.56 414 ARG A N 1
ATOM 3297 C CA . ARG A 1 414 ? 47.331 -21.616 -78.805 1.00 84.56 414 ARG A CA 1
ATOM 3298 C C . ARG A 1 414 ? 48.005 -22.978 -78.942 1.00 84.56 414 ARG A C 1
ATOM 3300 O O . ARG A 1 414 ? 49.028 -23.051 -79.611 1.00 84.56 414 ARG A O 1
ATOM 3307 N N . ARG A 1 415 ? 47.435 -24.036 -78.359 1.00 81.31 415 ARG A N 1
ATOM 3308 C CA . ARG A 1 415 ? 47.926 -25.413 -78.529 1.00 81.31 415 ARG A CA 1
ATOM 3309 C C . ARG A 1 415 ? 47.800 -25.877 -79.976 1.00 81.31 415 ARG A C 1
ATOM 3311 O O . ARG A 1 415 ? 48.805 -26.278 -80.537 1.00 81.31 415 ARG A O 1
ATOM 3318 N N . GLU A 1 416 ? 46.650 -25.671 -80.613 1.00 80.06 416 GLU A N 1
ATOM 3319 C CA . GLU A 1 416 ? 46.439 -25.983 -82.036 1.00 80.06 416 GLU A CA 1
ATOM 3320 C C . GLU A 1 416 ? 47.404 -25.213 -82.950 1.00 80.06 416 GLU A C 1
ATOM 3322 O O . GLU A 1 416 ? 47.962 -25.782 -83.882 1.00 80.06 416 GLU A O 1
ATOM 3327 N N . LYS A 1 417 ? 47.658 -23.925 -82.675 1.00 74.12 417 LYS A N 1
ATOM 3328 C CA . LYS A 1 417 ? 48.657 -23.143 -83.424 1.00 74.12 417 LYS A CA 1
ATOM 3329 C C . LYS A 1 417 ? 50.087 -23.613 -83.187 1.00 74.12 417 LYS A C 1
ATOM 3331 O O . LYS A 1 417 ? 50.889 -23.546 -84.111 1.00 74.12 417 LYS A O 1
ATOM 3336 N N . ASN A 1 418 ? 50.419 -24.062 -81.980 1.00 70.31 418 ASN A N 1
ATOM 3337 C CA . ASN A 1 418 ? 51.727 -24.647 -81.709 1.00 70.31 418 ASN A CA 1
ATOM 3338 C C . ASN A 1 418 ? 51.864 -26.013 -82.398 1.00 70.31 418 ASN A C 1
ATOM 3340 O O . ASN A 1 418 ? 52.908 -26.283 -82.974 1.00 70.31 418 ASN A O 1
ATOM 3344 N N . GLU A 1 419 ? 50.814 -26.830 -82.432 1.00 63.28 419 GLU A N 1
ATOM 3345 C CA . GLU A 1 419 ? 50.794 -28.118 -83.137 1.00 63.28 419 GLU A CA 1
ATOM 3346 C C . GLU A 1 419 ? 50.883 -27.930 -84.663 1.00 63.28 419 GLU A C 1
ATOM 3348 O O . GLU A 1 419 ? 51.729 -28.549 -85.302 1.00 63.28 419 GLU A O 1
ATOM 3353 N N . GLN A 1 420 ? 50.144 -26.977 -85.244 1.00 54.94 420 GLN A N 1
ATOM 3354 C CA . GLN A 1 420 ? 50.259 -26.606 -86.666 1.00 54.94 420 GLN A CA 1
ATOM 3355 C C . GLN A 1 420 ? 51.569 -25.874 -87.002 1.00 54.94 420 GLN A C 1
ATOM 3357 O O . GLN A 1 420 ? 52.031 -25.910 -88.139 1.00 54.94 420 GLN A O 1
ATOM 3362 N N . GLY A 1 421 ? 52.197 -25.229 -86.018 1.00 48.25 421 GLY A N 1
ATOM 3363 C CA . GLY A 1 421 ? 53.521 -24.621 -86.148 1.00 48.25 421 GLY A CA 1
ATOM 3364 C C . GLY A 1 421 ? 54.679 -25.621 -86.070 1.00 48.25 421 GLY A C 1
ATOM 3365 O O . GLY A 1 421 ? 55.809 -25.243 -86.371 1.00 48.25 421 GLY A O 1
ATOM 3366 N N . THR A 1 422 ? 54.422 -26.882 -85.698 1.00 46.28 422 THR A N 1
ATOM 3367 C CA . THR A 1 422 ? 55.471 -27.904 -85.524 1.00 46.28 422 THR A CA 1
ATOM 3368 C C . THR A 1 422 ? 55.693 -28.769 -86.779 1.00 46.28 422 THR A C 1
ATOM 3370 O O . THR A 1 422 ? 56.702 -29.460 -86.857 1.00 46.28 422 THR A O 1
ATOM 3373 N N . GLU A 1 423 ? 54.854 -28.665 -87.820 1.00 43.53 423 GLU A N 1
ATOM 3374 C CA . GLU A 1 423 ? 55.082 -29.331 -89.126 1.00 43.53 423 GLU A CA 1
ATOM 3375 C C . GLU A 1 423 ? 55.597 -28.398 -90.240 1.00 43.53 423 GLU A C 1
ATOM 3377 O O . GLU A 1 423 ? 55.787 -28.822 -91.377 1.00 43.53 423 GLU A O 1
ATOM 3382 N N . GLY A 1 424 ? 55.883 -27.128 -89.934 1.00 43.38 424 GLY A N 1
ATOM 3383 C CA . GLY A 1 424 ? 56.173 -26.125 -90.963 1.00 43.38 424 GLY A CA 1
ATOM 3384 C C . GLY A 1 424 ? 57.286 -25.132 -90.656 1.00 43.38 424 GLY A C 1
ATOM 3385 O O . GLY A 1 424 ? 57.235 -24.040 -91.205 1.00 43.38 424 GLY A O 1
ATOM 3386 N N . VAL A 1 425 ? 58.267 -25.439 -89.796 1.00 40.66 425 VAL A N 1
ATOM 3387 C CA . VAL A 1 425 ? 59.458 -24.577 -89.617 1.00 40.66 425 VAL A CA 1
ATOM 3388 C C . VAL A 1 425 ? 60.719 -25.411 -89.333 1.00 40.66 425 VAL A C 1
ATOM 3390 O O . VAL A 1 425 ? 61.287 -25.390 -88.246 1.00 40.66 425 VAL A O 1
ATOM 3393 N N . LEU A 1 426 ? 61.192 -26.129 -90.355 1.00 41.53 426 LEU A N 1
ATOM 3394 C CA . LEU A 1 426 ? 62.602 -26.507 -90.519 1.00 41.53 426 LEU A CA 1
ATOM 3395 C C . LEU A 1 426 ? 63.135 -25.770 -91.753 1.00 41.53 426 LEU A C 1
ATOM 3397 O O . LEU A 1 426 ? 63.102 -26.311 -92.851 1.00 41.53 426 LEU A O 1
ATOM 3401 N N . ASN A 1 427 ? 63.523 -24.505 -91.572 1.00 36.97 427 ASN A N 1
ATOM 3402 C CA . ASN A 1 427 ? 64.523 -23.751 -92.3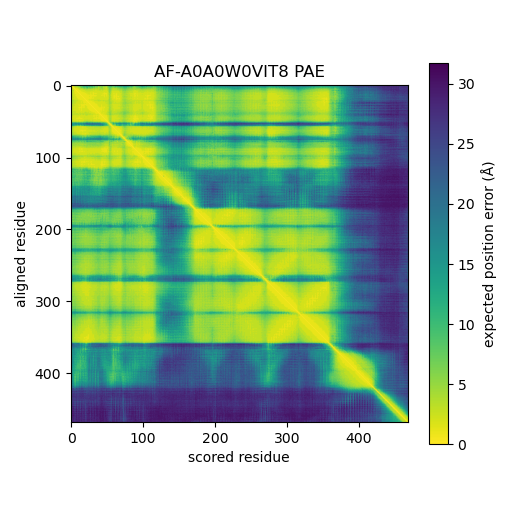52 1.00 36.97 427 ASN A CA 1
ATOM 3403 C C . ASN A 1 427 ? 64.236 -22.251 -92.244 1.00 36.97 427 ASN A C 1
ATOM 3405 O O . ASN A 1 427 ? 63.446 -21.697 -93.001 1.00 36.97 427 ASN A O 1
ATOM 3409 N N . ASN A 1 428 ? 64.900 -21.566 -91.320 1.00 34.84 428 ASN A N 1
ATOM 3410 C CA . ASN A 1 428 ? 65.983 -20.666 -91.707 1.00 34.84 428 ASN A CA 1
ATOM 3411 C C . ASN A 1 428 ? 66.511 -19.905 -90.497 1.00 34.84 428 ASN A C 1
ATOM 3413 O O . ASN A 1 428 ? 65.802 -19.280 -89.712 1.00 34.84 428 ASN A O 1
ATOM 3417 N N . SER A 1 429 ? 67.821 -20.009 -90.397 1.00 35.84 429 SER A N 1
ATOM 3418 C CA . SER A 1 429 ? 68.738 -19.328 -89.516 1.00 35.84 429 SER A CA 1
ATOM 3419 C C . SER A 1 429 ? 68.803 -17.812 -89.732 1.00 35.84 429 SER A C 1
ATOM 3421 O O . SER A 1 429 ? 68.661 -17.320 -90.847 1.00 35.84 429 SER A O 1
ATOM 3423 N N . SER A 1 430 ? 69.263 -17.155 -88.663 1.00 38.38 430 SER A N 1
ATOM 3424 C CA . SER A 1 430 ? 70.259 -16.067 -88.629 1.00 38.38 430 SER A CA 1
ATOM 3425 C C . SER A 1 430 ? 69.789 -14.609 -88.470 1.00 38.38 430 SER A C 1
ATOM 3427 O O . SER A 1 430 ? 69.121 -14.053 -89.326 1.00 38.38 430 SER A O 1
ATOM 3429 N N . LEU A 1 431 ? 70.261 -14.036 -87.345 1.00 37.12 431 LEU A N 1
ATOM 3430 C CA . LEU A 1 431 ? 70.692 -12.653 -87.062 1.00 37.12 431 LEU A CA 1
ATOM 3431 C C . LEU A 1 431 ? 69.734 -11.493 -87.425 1.00 37.12 431 LEU A C 1
ATOM 3433 O O . LEU A 1 431 ? 69.310 -11.318 -88.552 1.00 37.12 431 LEU A O 1
ATOM 3437 N N . THR A 1 432 ? 69.456 -10.533 -86.536 1.00 39.03 432 THR A N 1
ATOM 3438 C CA . THR A 1 432 ? 70.462 -9.583 -86.029 1.00 39.03 432 THR A CA 1
ATOM 3439 C C . THR A 1 432 ? 69.955 -8.847 -84.777 1.00 39.03 432 THR A C 1
ATOM 3441 O O . THR A 1 432 ? 68.793 -8.459 -84.690 1.00 39.03 432 THR A O 1
ATOM 3444 N N . ARG A 1 433 ? 70.866 -8.639 -83.818 1.00 37.31 433 ARG A N 1
ATOM 3445 C CA . ARG A 1 433 ? 70.753 -7.738 -82.659 1.00 37.31 433 ARG A CA 1
ATOM 3446 C C . ARG A 1 433 ? 70.522 -6.288 -83.103 1.00 37.31 433 ARG A C 1
ATOM 3448 O O . ARG A 1 433 ? 71.288 -5.803 -83.924 1.00 37.31 433 ARG A O 1
ATOM 3455 N N . PHE A 1 434 ? 69.634 -5.561 -82.427 1.00 39.59 434 PHE A N 1
ATOM 3456 C CA . PHE A 1 434 ? 69.858 -4.142 -82.127 1.00 39.59 434 PHE A CA 1
ATOM 3457 C C . PHE A 1 434 ? 69.296 -3.812 -80.742 1.00 39.59 434 PHE A C 1
ATOM 3459 O O . PHE A 1 434 ? 68.104 -3.926 -80.474 1.00 39.59 434 PHE A O 1
ATOM 3466 N N . SER A 1 435 ? 70.215 -3.466 -79.849 1.00 40.91 435 SER A N 1
ATOM 3467 C CA . SER A 1 435 ? 70.006 -2.998 -78.485 1.00 40.91 435 SER A CA 1
ATOM 3468 C C . SER A 1 435 ? 70.004 -1.474 -78.464 1.00 40.91 435 SER A C 1
ATOM 3470 O O . SER A 1 435 ? 70.954 -0.876 -78.969 1.00 40.91 435 SER A O 1
ATOM 3472 N N . LEU A 1 436 ? 69.028 -0.853 -77.804 1.00 39.69 436 LEU A N 1
ATOM 3473 C CA . LEU A 1 436 ? 69.164 0.509 -77.287 1.00 39.69 436 LEU A CA 1
ATOM 3474 C C . LEU A 1 436 ? 68.303 0.677 -76.026 1.00 39.69 436 LEU A C 1
ATOM 3476 O O . LEU A 1 436 ? 67.085 0.646 -76.116 1.00 39.69 436 LEU A O 1
ATOM 3480 N N . PHE A 1 437 ? 69.014 0.796 -74.892 1.00 37.94 437 PHE A N 1
ATOM 3481 C CA . PHE A 1 437 ? 68.788 1.672 -73.726 1.00 37.94 437 PHE A CA 1
ATOM 3482 C C . PHE A 1 437 ? 67.388 1.747 -73.080 1.00 37.94 437 PHE A C 1
ATOM 3484 O O . PHE A 1 437 ? 66.385 1.934 -73.745 1.00 37.94 437 PHE A O 1
ATOM 3491 N N . GLN A 1 438 ? 67.222 1.778 -71.758 1.00 36.88 438 GLN A N 1
ATOM 3492 C CA . GLN A 1 438 ? 68.075 1.576 -70.581 1.00 36.88 438 GLN A CA 1
ATOM 3493 C C . GLN A 1 438 ? 67.105 1.464 -69.375 1.00 36.88 438 GLN A C 1
ATOM 3495 O O . GLN A 1 438 ? 65.966 1.930 -69.461 1.00 36.88 438 GLN A O 1
ATOM 3500 N N . PRO A 1 439 ? 67.527 0.859 -68.255 1.00 41.94 439 PRO A N 1
ATOM 3501 C CA . PRO A 1 439 ? 66.689 0.596 -67.098 1.00 41.94 439 PRO A CA 1
ATOM 3502 C C . PRO A 1 439 ? 66.688 1.800 -66.154 1.00 41.94 439 PRO A C 1
ATOM 3504 O O . PRO A 1 439 ? 67.741 2.374 -65.885 1.00 41.94 439 PRO A O 1
ATOM 3507 N N . ASN A 1 440 ? 65.529 2.135 -65.587 1.00 35.66 440 ASN A N 1
ATOM 3508 C CA . ASN A 1 440 ? 65.481 2.990 -64.408 1.00 35.66 440 ASN A CA 1
ATOM 3509 C C . ASN A 1 440 ? 65.091 2.129 -63.209 1.00 35.66 440 ASN A C 1
ATOM 3511 O O . ASN A 1 440 ? 63.921 1.840 -62.963 1.00 35.66 440 ASN A O 1
ATOM 3515 N N . ALA A 1 441 ? 66.123 1.654 -62.519 1.00 42.19 441 ALA A N 1
ATOM 3516 C CA . ALA A 1 441 ? 66.022 1.108 -61.185 1.00 42.19 441 ALA A CA 1
ATOM 3517 C C . ALA A 1 441 ? 66.030 2.285 -60.214 1.00 42.19 441 ALA A C 1
ATOM 3519 O O . ALA A 1 441 ? 67.001 3.030 -60.176 1.00 42.19 441 ALA A O 1
ATOM 3520 N N . ASN A 1 442 ? 64.958 2.441 -59.444 1.00 38.56 442 ASN A N 1
ATOM 3521 C CA . ASN A 1 442 ? 65.014 2.993 -58.098 1.00 38.56 442 ASN A CA 1
ATOM 3522 C C . ASN A 1 442 ? 63.697 2.682 -57.386 1.00 38.56 442 ASN A C 1
ATOM 3524 O O . ASN A 1 442 ? 62.660 3.267 -57.683 1.00 38.56 442 ASN A O 1
ATOM 3528 N N . LYS A 1 443 ? 63.791 1.764 -56.424 1.00 39.88 443 LYS A N 1
ATOM 3529 C CA . LYS A 1 443 ? 63.542 2.004 -54.994 1.00 39.88 443 LYS A CA 1
ATOM 3530 C C . LYS A 1 443 ? 62.751 0.852 -54.372 1.00 39.88 443 LYS A C 1
ATOM 3532 O O . LYS A 1 443 ? 61.537 0.746 -54.501 1.00 39.88 443 LYS A O 1
ATOM 3537 N N . ALA A 1 444 ? 63.502 -0.012 -53.698 1.00 40.81 444 ALA A N 1
ATOM 3538 C CA . ALA A 1 444 ? 63.003 -0.844 -52.622 1.00 40.81 444 ALA A CA 1
ATOM 3539 C C . ALA A 1 444 ? 62.921 0.010 -51.347 1.00 40.81 444 ALA A C 1
ATOM 3541 O O . ALA A 1 444 ? 63.890 0.679 -51.009 1.00 40.81 444 ALA A O 1
ATOM 3542 N N . GLU A 1 445 ? 61.777 -0.045 -50.674 1.00 39.09 445 GLU A N 1
ATOM 3543 C CA . GLU A 1 445 ? 61.519 0.275 -49.260 1.00 39.09 445 GLU A CA 1
ATOM 3544 C C . GLU A 1 445 ? 60.144 -0.378 -49.011 1.00 39.09 445 GLU A C 1
ATOM 3546 O O . GLU A 1 445 ? 59.126 0.099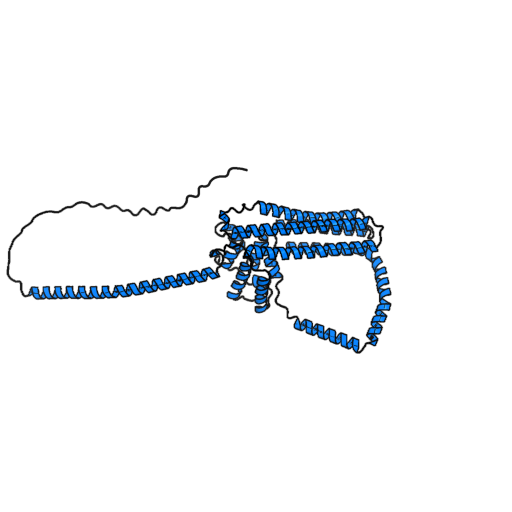 -49.493 1.00 39.09 445 GLU A O 1
ATOM 3551 N N . ASN A 1 446 ? 60.068 -1.644 -48.587 1.00 39.34 446 ASN A N 1
ATOM 3552 C CA . ASN A 1 446 ? 60.047 -2.041 -47.178 1.00 39.34 446 ASN A CA 1
ATOM 3553 C C . ASN A 1 446 ? 59.859 -0.868 -46.213 1.00 39.34 446 ASN A C 1
ATOM 3555 O O . ASN A 1 446 ? 60.841 -0.284 -45.771 1.00 39.34 446 ASN A O 1
ATOM 3559 N N . LEU A 1 447 ? 58.612 -0.608 -45.824 1.00 38.88 447 LEU A N 1
ATOM 3560 C CA . LEU A 1 447 ? 58.279 -0.404 -44.419 1.00 38.88 447 LEU A CA 1
ATOM 3561 C C . LEU A 1 447 ? 56.790 -0.654 -44.175 1.00 38.88 447 LEU A C 1
ATOM 3563 O O . LEU A 1 447 ? 55.905 -0.138 -44.847 1.00 38.88 447 LEU A O 1
ATOM 3567 N N . VAL A 1 448 ? 56.586 -1.538 -43.210 1.00 44.81 448 VAL A N 1
ATOM 3568 C CA . VAL A 1 448 ? 55.367 -1.814 -42.466 1.00 44.81 448 VAL A CA 1
ATOM 3569 C C . VAL A 1 448 ? 54.787 -0.501 -41.937 1.00 44.81 448 VAL A C 1
ATOM 3571 O O . VAL A 1 448 ? 55.450 0.182 -41.167 1.00 44.81 448 VAL A O 1
ATOM 3574 N N . GLU A 1 449 ? 53.541 -0.194 -42.290 1.00 38.69 449 GLU A N 1
ATOM 3575 C CA . GLU A 1 449 ? 52.726 0.806 -41.592 1.00 38.69 449 GLU A CA 1
ATOM 3576 C C . GLU A 1 449 ? 51.359 0.178 -41.276 1.00 38.69 449 GLU A C 1
ATOM 3578 O O . GLU A 1 449 ? 50.330 0.420 -41.900 1.00 38.69 449 GLU A O 1
ATOM 3583 N N . LEU A 1 450 ? 51.401 -0.750 -40.319 1.00 44.72 450 LEU A N 1
ATOM 3584 C CA . LEU A 1 450 ? 50.266 -1.219 -39.528 1.00 44.72 450 LEU A CA 1
ATOM 3585 C C . LEU A 1 450 ? 50.445 -0.609 -38.134 1.00 44.72 450 LEU A C 1
ATOM 3587 O O . LEU A 1 450 ? 50.934 -1.270 -37.225 1.00 44.72 450 LEU A O 1
ATOM 3591 N N . GLN A 1 451 ? 50.118 0.672 -37.980 1.00 41.34 451 GLN A N 1
ATOM 3592 C CA . GLN A 1 451 ? 49.923 1.307 -36.675 1.00 41.34 451 GLN A CA 1
ATOM 3593 C C . GLN A 1 451 ? 49.220 2.651 -36.876 1.00 41.34 451 GLN A C 1
ATOM 3595 O O . GLN A 1 451 ? 49.805 3.608 -37.362 1.00 41.34 451 GLN A O 1
ATOM 3600 N N . GLY A 1 452 ? 47.928 2.691 -36.557 1.00 38.88 452 GLY A N 1
ATOM 3601 C CA . GLY A 1 452 ? 47.097 3.881 -36.738 1.00 38.88 452 GLY A CA 1
ATOM 3602 C C . GLY A 1 452 ? 45.622 3.623 -36.450 1.00 38.88 452 GLY A C 1
ATOM 3603 O O . GLY A 1 452 ? 44.754 4.114 -37.160 1.00 38.88 452 GLY A O 1
ATOM 3604 N N . MET A 1 453 ? 45.334 2.802 -35.442 1.00 37.50 453 MET A N 1
ATOM 3605 C CA . MET A 1 453 ? 44.033 2.784 -34.781 1.00 37.50 453 MET A CA 1
ATOM 3606 C C . MET A 1 453 ? 44.344 2.907 -33.292 1.00 37.50 453 MET A C 1
ATOM 3608 O O . MET A 1 453 ? 44.309 1.939 -32.540 1.00 37.50 453 MET A O 1
ATOM 3612 N N . GLU A 1 454 ? 44.823 4.097 -32.923 1.00 36.84 454 GLU A N 1
ATOM 3613 C CA . GLU A 1 454 ? 44.878 4.503 -31.529 1.00 36.84 454 GLU A CA 1
ATOM 3614 C C . GLU A 1 454 ? 43.445 4.676 -31.041 1.00 36.84 454 GLU A C 1
ATOM 3616 O O . GLU A 1 454 ? 42.645 5.444 -31.576 1.00 36.84 454 GLU A O 1
ATOM 3621 N N . ASP A 1 455 ? 43.156 3.880 -30.026 1.00 39.16 455 ASP A N 1
ATOM 3622 C CA . ASP A 1 455 ? 42.066 4.017 -29.093 1.00 39.16 455 ASP A CA 1
ATOM 3623 C C . ASP A 1 455 ? 41.903 5.471 -28.611 1.00 39.16 455 ASP A C 1
ATOM 3625 O O . ASP A 1 455 ? 42.600 5.926 -27.702 1.00 39.16 455 ASP A O 1
ATOM 3629 N N . GLU A 1 456 ? 40.896 6.184 -29.119 1.00 34.75 456 GLU A N 1
ATOM 3630 C CA . GLU A 1 456 ? 40.261 7.265 -28.359 1.00 34.75 456 GLU A CA 1
ATOM 3631 C C . GLU A 1 456 ? 39.355 6.643 -27.284 1.00 34.75 456 GLU A C 1
ATOM 3633 O O . GLU A 1 456 ? 38.126 6.611 -27.369 1.00 34.75 456 GLU A O 1
ATOM 3638 N N . PHE A 1 457 ? 39.988 6.125 -26.232 1.00 39.59 457 PHE A N 1
ATOM 3639 C CA . PHE A 1 457 ? 39.346 5.972 -24.933 1.00 39.59 457 PHE A CA 1
ATOM 3640 C C . PHE A 1 457 ? 39.405 7.322 -24.203 1.00 39.59 457 PHE A C 1
ATOM 3642 O O . PHE A 1 457 ? 40.498 7.838 -23.950 1.00 39.59 457 PHE A O 1
ATOM 3649 N N . PRO A 1 458 ? 38.268 7.904 -23.785 1.00 45.00 458 PRO A N 1
ATOM 3650 C CA . PRO A 1 458 ? 38.288 9.090 -22.949 1.00 45.00 458 PRO A CA 1
ATOM 3651 C C . PRO A 1 458 ? 38.834 8.736 -21.560 1.00 45.00 458 PRO A C 1
ATOM 3653 O O . PRO A 1 458 ? 38.175 8.106 -20.729 1.00 45.00 458 PRO A O 1
ATOM 3656 N N . SER A 1 459 ? 40.059 9.198 -21.317 1.00 37.09 459 SER A N 1
ATOM 3657 C CA . SER A 1 459 ? 40.671 9.378 -20.006 1.00 37.09 459 SER A CA 1
ATOM 3658 C C . SER A 1 459 ? 39.707 10.122 -19.073 1.00 37.09 459 SER A C 1
ATOM 3660 O O . SER A 1 459 ? 39.507 11.337 -19.154 1.00 37.09 459 SER A O 1
ATOM 3662 N N . ARG A 1 460 ? 39.080 9.365 -18.164 1.00 38.78 460 ARG A N 1
ATOM 3663 C CA . ARG A 1 460 ? 38.404 9.896 -16.979 1.00 38.78 460 ARG A CA 1
ATOM 3664 C C . ARG A 1 460 ? 39.453 10.557 -16.096 1.00 38.78 460 ARG A C 1
ATOM 3666 O O . ARG A 1 460 ? 40.152 9.897 -15.331 1.00 38.78 460 ARG A O 1
ATOM 3673 N N . ARG A 1 461 ? 39.503 11.884 -16.157 1.00 40.12 461 ARG A N 1
ATOM 3674 C CA . ARG A 1 461 ? 40.149 12.706 -15.140 1.00 40.12 461 ARG A CA 1
ATOM 3675 C C . ARG A 1 461 ? 39.357 12.579 -13.840 1.00 40.12 461 ARG A C 1
ATOM 3677 O O . ARG A 1 461 ? 38.288 13.161 -13.677 1.00 40.12 461 ARG A O 1
ATOM 3684 N N . THR A 1 462 ? 39.909 11.814 -12.913 1.00 45.09 462 THR A N 1
ATOM 3685 C CA . THR A 1 462 ? 39.670 11.955 -11.481 1.00 45.09 462 THR A CA 1
ATOM 3686 C C . THR A 1 462 ? 40.002 13.389 -11.072 1.00 45.09 462 THR A C 1
ATOM 3688 O O . THR A 1 462 ? 41.167 13.788 -11.100 1.00 45.09 462 THR A O 1
ATOM 3691 N N . LYS A 1 463 ? 38.987 14.169 -10.695 1.00 42.03 463 LYS A N 1
ATOM 3692 C CA . LYS A 1 463 ? 39.171 15.286 -9.771 1.00 42.03 463 LYS A CA 1
ATOM 3693 C C . LYS A 1 463 ? 38.630 14.864 -8.413 1.00 42.03 463 LYS A C 1
ATOM 3695 O O . LYS A 1 463 ? 37.444 14.581 -8.261 1.00 42.03 463 LYS A O 1
ATOM 3700 N N . SER A 1 464 ? 39.576 14.774 -7.486 1.00 40.12 464 SER A N 1
ATOM 3701 C CA . SER A 1 464 ? 39.425 14.954 -6.046 1.00 40.12 464 SER A CA 1
ATOM 3702 C C . SER A 1 464 ? 38.374 16.031 -5.741 1.00 40.12 464 SER A C 1
ATOM 3704 O O . SER A 1 464 ? 38.342 17.057 -6.413 1.00 40.12 464 SER A O 1
ATOM 3706 N N . LEU A 1 465 ? 37.392 15.774 -4.875 1.00 39.91 465 LEU A N 1
ATOM 3707 C CA . LEU A 1 465 ? 37.535 15.860 -3.416 1.00 39.91 465 LEU A CA 1
ATOM 3708 C C . LEU A 1 465 ? 38.130 17.213 -3.012 1.00 39.91 465 LEU A C 1
ATOM 3710 O O . LEU A 1 465 ? 39.315 17.302 -2.718 1.00 39.91 465 LEU A O 1
ATOM 3714 N N . ASP A 1 466 ? 37.270 18.231 -3.001 1.00 43.53 466 ASP A N 1
ATOM 3715 C CA . ASP A 1 466 ? 37.402 19.359 -2.089 1.00 43.53 466 ASP A CA 1
ATOM 3716 C C . ASP A 1 466 ? 36.189 19.354 -1.152 1.00 43.53 466 ASP A C 1
ATOM 3718 O O . ASP A 1 466 ? 35.032 19.324 -1.572 1.00 43.53 466 ASP A O 1
ATOM 3722 N N . LEU A 1 467 ? 36.547 19.270 0.125 1.00 50.62 467 LEU A N 1
ATOM 3723 C CA . LEU A 1 467 ? 35.791 19.467 1.353 1.00 50.62 467 LEU A CA 1
ATOM 3724 C C . LEU A 1 467 ? 34.593 20.427 1.260 1.00 50.62 467 LEU A C 1
ATOM 3726 O O . LEU A 1 467 ? 34.768 21.558 0.820 1.00 50.62 467 LEU A O 1
ATOM 3730 N N . PHE A 1 468 ? 33.441 20.002 1.796 1.00 54.25 468 PHE A N 1
ATOM 3731 C CA . PHE A 1 468 ? 32.706 20.659 2.894 1.00 54.25 468 PHE A CA 1
ATOM 3732 C C . PHE A 1 468 ? 31.699 19.691 3.526 1.00 54.25 468 PHE A C 1
ATOM 3734 O O . PHE A 1 468 ? 31.035 18.946 2.767 1.00 54.25 468 PHE A O 1
#